Protein AF-A0A3C1SQX7-F1 (afdb_monomer)

Nearest PDB structures (foldseek):
  2h12-assembly1_E  TM=9.498E-01  e=1.527E-28  Acetobacter aceti
  6zu0-assembly1_E  TM=9.510E-01  e=1.306E-26  Pseudomonas aeruginosa PAO1
  6zu0-assembly1_C  TM=9.452E-01  e=1.956E-26  Pseudomonas aeruginosa PAO1
  4jad-assembly1_A  TM=9.097E-01  e=1.299E-24  Escherichia coli K-12
  4tvm-assembly1_A-2  TM=8.688E-01  e=1.478E-25  Mycobacterium tuberculosis H37Rv

Sequence (414 aa):
MSHTCRIELDGKSHDFPVFAGTENELSIDISTLRDRTGYITLDDGYSNTGSCKSAITYIDGDKGILRYRGIPIEQLAEHSTFVETAWLVIWGRLPTEEEMERFSRRLTMNQMMHESLRNHFQGFPPNAHPMAILSAMINAMSCYEPEMMDIDDENTMEKAAARIISKVRTIAAASYKMSIGQPLMYPHPEYKYAENFLHMMFSVPYREYWPTPEVSRALNLFLILHADHEQNCSTSTVRMVASSQANMFASCAAGVCALWGPLHGGANVAVIEMLEFIRQSGMKVSEYVERVKQKDTKLRLMGFGHRVYKNFDPRSKILKAAARHRLAAASQRLRLLGGRLDALSPLATLNRGYAILRRPADGAILRRAGDAAAGDLVEALLGQGRLRCEIKAVLRADDALGFSSPRSSPGAPP

Secondary structure (DSSP, 8-state):
---EEEEEETTEEEEEEEEEPTT--EEE--TTHHHHHS-----TTSTT------SSEEEETTTTEEEETTEEHHHHHHH--HHHHHHHHHHSSPPPHHHHHHHHHHHHHT-SPPHHHHHGGGGS-TT--HHHHHHHHHHHGGGT-GGGS---SHHHHHHHHHHHHHHHHHHHHHHHHHHTTPPPPPPPTTS-HHHHHHHHHH-BTTB-----HHHHHHHHHHHHHTS--SS-HHHHHHHHHHHTT--HHHHHHHHHHHHHSTTTTTHHHHHHHHHHHHHHHT--HHHHHHHHHTT-TT---TT---SS-SS--HHHHHHHHHHHHHHHHHHHHHHHHHHHHHHT-HHHHHHTT--EEE-TTT-PBP-SGGGS-TT-EEEEE-SSSEEEEE------GGGTS-------PPPPP-

Foldseek 3Di:
DFDWDWDADPNDIDIFGWDQDPVRDIDTDCVCVCVVPVDDDDDVPCPRPDPDDDQAWDDQQAVQFIDGLNHTLVCCLVPHFLLQLLVCRPVSDGDDPVRSVVLQLLLLVQQDDDVVLVCVLVVDDLQDDLLVQLLVSLLCCCVVCVLQLDDDDPVSVSNNSSNSLNPSLQSSLQSLCSNVVADQDGFDSPDGDQQRSVQRNPAHPVGTDGDDPLNSSLSRSVSSLVSDDPPDQLNVQLVVCCVVVGGNSNSNSSSSVRCVDCVHVVLVVVQVVLVVVCVVVVHDPVRLVVCVVVVPVVHDDGPDDDPRHPDDNPSVVSSVVSVVVVVVVVVVVVVVVVVVVCCVDPLVVLAVVDWFKAQPVPRDTDDDLVVDAQQGWIWTHHSDDIDIDGHHGRDDPPVPDPDDDPPDDDDDDD

Solvent-accessible surface area (backbone atoms only — not comparable to full-atom values): 24103 Å² total; per-residue (Å²): 128,87,55,65,46,78,48,75,54,97,91,42,80,44,79,30,52,46,47,70,47,97,87,69,49,78,44,74,55,58,90,58,40,41,87,75,68,72,48,81,87,89,58,89,86,48,82,86,56,84,90,70,91,80,79,42,54,50,72,41,25,76,81,33,46,50,23,53,54,81,44,48,50,68,57,46,61,74,75,55,49,38,71,52,48,52,41,23,56,74,72,62,45,76,68,52,73,69,53,47,52,52,48,53,49,44,25,55,72,34,32,68,71,58,65,74,63,58,52,53,62,74,76,51,61,64,82,54,56,51,64,62,53,43,24,53,52,41,34,57,44,50,82,77,39,68,86,53,55,65,73,90,47,70,68,52,44,52,52,44,52,24,33,51,62,23,35,52,47,44,45,50,22,36,37,54,20,43,59,71,76,43,78,69,54,75,75,51,78,92,44,54,77,48,47,25,42,49,27,26,52,61,30,48,100,91,46,82,45,80,73,52,72,70,56,32,51,51,49,29,41,54,45,47,70,63,68,72,72,56,88,36,73,24,53,47,41,22,53,57,45,34,72,76,70,44,37,63,38,51,15,51,18,48,18,43,57,48,29,57,36,63,93,57,57,30,33,63,58,46,33,51,53,50,53,49,49,37,61,74,70,70,52,53,71,70,55,56,53,49,45,37,74,72,60,39,87,90,51,77,76,57,80,62,86,50,97,63,29,75,76,45,59,57,61,57,55,55,51,50,51,53,51,50,52,52,53,51,53,54,49,50,53,51,50,55,51,48,52,51,52,51,61,66,30,70,60,50,45,17,63,73,76,40,67,54,41,24,33,75,90,79,62,48,70,54,87,52,66,84,69,57,55,60,74,40,61,33,34,36,39,41,54,77,63,74,46,84,46,68,35,82,70,72,74,60,70,86,82,72,52,99,69,85,76,84,84,76,81,81,78,84,78,136

pLDDT: mean 89.71, std 11.19, range [37.16, 98.56]

Mean predicted aligned error: 10.47 Å

Structure (mmCIF, N/CA/C/O backbone):
data_AF-A0A3C1SQX7-F1
#
_entry.id   AF-A0A3C1SQX7-F1
#
loop_
_atom_site.group_PDB
_atom_site.id
_atom_site.type_symbol
_atom_site.label_atom_id
_atom_site.label_alt_id
_atom_site.label_comp_id
_atom_site.label_asym_id
_atom_site.label_entity_id
_atom_site.label_seq_id
_atom_site.pdbx_PDB_ins_code
_atom_site.Cartn_x
_atom_site.Cartn_y
_atom_site.Cartn_z
_atom_site.occupancy
_atom_site.B_iso_or_equiv
_atom_site.auth_seq_id
_atom_site.auth_comp_id
_atom_site.auth_asym_id
_atom_site.auth_atom_id
_atom_site.pdbx_PDB_model_num
ATOM 1 N N . MET A 1 1 ? -32.250 22.005 17.753 1.00 49.94 1 MET A N 1
ATOM 2 C CA . MET A 1 1 ? -32.733 20.845 18.534 1.00 49.94 1 MET A CA 1
ATOM 3 C C . MET A 1 1 ? -31.681 19.758 18.418 1.00 49.94 1 MET A C 1
ATOM 5 O O . MET A 1 1 ? -31.188 19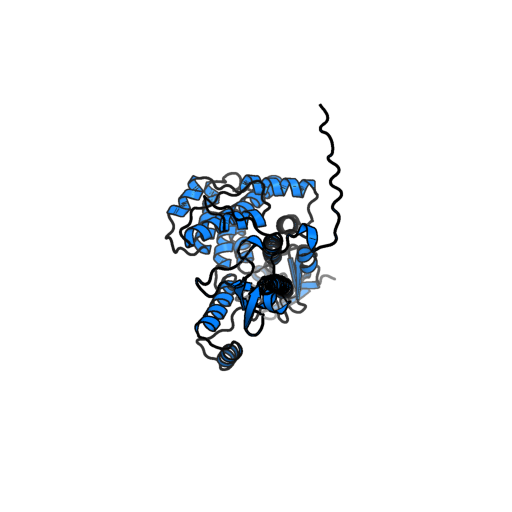.567 17.313 1.00 49.94 1 MET A O 1
ATOM 9 N N . SER A 1 2 ? -31.278 19.113 19.514 1.00 69.06 2 SER A N 1
ATOM 10 C CA . SER A 1 2 ? -30.381 17.955 19.440 1.00 69.06 2 SER A CA 1
ATOM 11 C C . SER A 1 2 ? -31.097 16.837 18.688 1.00 69.06 2 SER A C 1
ATOM 13 O O . SER A 1 2 ? -32.190 16.438 19.082 1.00 69.06 2 SER A O 1
ATOM 15 N N . HIS A 1 3 ? -30.520 16.379 17.581 1.00 89.00 3 HIS A N 1
ATOM 16 C CA . HIS A 1 3 ? -31.053 15.242 16.844 1.00 89.00 3 HIS A CA 1
ATOM 17 C C . HIS A 1 3 ? -30.833 13.985 17.698 1.00 89.00 3 HIS A C 1
ATOM 19 O O . HIS A 1 3 ? -29.708 13.713 18.121 1.00 89.00 3 HIS A O 1
ATOM 25 N N . THR A 1 4 ? -31.905 13.269 18.026 1.00 94.38 4 THR A N 1
ATOM 26 C CA . THR A 1 4 ? -31.866 12.069 18.869 1.00 94.38 4 THR A CA 1
ATOM 27 C C . THR A 1 4 ? -32.567 10.908 18.173 1.00 94.38 4 THR A C 1
ATOM 29 O O . THR A 1 4 ? -33.493 11.103 17.386 1.00 94.38 4 THR A O 1
ATOM 32 N N . CYS A 1 5 ? -32.109 9.694 18.466 1.00 94.75 5 CYS A N 1
ATOM 33 C CA . CYS A 1 5 ? -32.731 8.442 18.063 1.00 94.75 5 CYS A CA 1
ATOM 34 C C . CYS A 1 5 ? -33.361 7.796 19.297 1.00 94.75 5 CYS A C 1
ATOM 36 O O . CYS A 1 5 ? -32.720 7.722 20.346 1.00 94.75 5 CYS A O 1
ATOM 38 N N . ARG A 1 6 ? -34.605 7.330 19.184 1.00 96.12 6 ARG A N 1
ATOM 39 C CA . ARG A 1 6 ? -35.301 6.637 20.269 1.00 96.12 6 ARG A CA 1
ATOM 40 C C . ARG A 1 6 ? -35.242 5.134 20.049 1.00 96.12 6 ARG A C 1
ATOM 42 O O . ARG A 1 6 ? -35.684 4.653 19.010 1.00 96.12 6 ARG A O 1
ATOM 49 N N . ILE A 1 7 ? -34.743 4.411 21.045 1.00 95.44 7 ILE A N 1
ATOM 50 C CA . ILE A 1 7 ? -34.738 2.947 21.083 1.00 95.44 7 ILE A CA 1
ATOM 51 C C . ILE A 1 7 ? -35.684 2.508 22.204 1.00 95.44 7 ILE A C 1
ATOM 53 O O . ILE A 1 7 ? -35.537 2.948 23.344 1.00 95.44 7 ILE A O 1
ATOM 57 N N . GLU A 1 8 ? -36.664 1.665 21.882 1.00 96.06 8 GLU A N 1
ATOM 58 C CA . GLU A 1 8 ? -37.604 1.102 22.855 1.00 96.06 8 GLU A CA 1
ATOM 59 C C . GLU A 1 8 ? -37.220 -0.344 23.185 1.00 96.06 8 GLU A C 1
ATOM 61 O O . GLU A 1 8 ? -37.093 -1.174 22.287 1.00 96.06 8 GLU A O 1
ATOM 66 N N . LEU A 1 9 ? -37.014 -0.632 24.472 1.00 95.06 9 LEU A N 1
ATOM 67 C CA . LEU A 1 9 ? -36.644 -1.950 24.995 1.00 95.06 9 LEU A CA 1
ATOM 68 C C . LEU A 1 9 ? -37.533 -2.261 26.199 1.00 95.06 9 LEU A C 1
ATOM 70 O O . LEU A 1 9 ? -37.645 -1.439 27.107 1.00 95.06 9 LEU A O 1
ATOM 74 N N . ASP A 1 10 ? -38.191 -3.423 26.203 1.00 93.38 10 ASP A N 1
ATOM 75 C CA . ASP A 1 10 ? -39.075 -3.868 27.293 1.00 93.38 10 ASP A CA 1
ATOM 76 C C . ASP A 1 10 ? -40.141 -2.822 27.701 1.00 93.38 10 ASP A C 1
ATOM 78 O O . ASP A 1 10 ? -40.447 -2.633 28.880 1.00 93.38 10 ASP A O 1
ATOM 82 N N . GLY A 1 11 ? -40.682 -2.089 26.718 1.00 93.19 11 GLY A N 1
ATOM 83 C CA . GLY A 1 11 ? -41.670 -1.021 26.926 1.00 93.19 11 GLY A CA 1
ATOM 84 C C . GLY A 1 11 ? -41.104 0.276 27.521 1.00 93.19 11 GLY A C 1
ATOM 85 O O . GLY A 1 11 ? -41.867 1.172 27.888 1.00 93.19 11 GLY A O 1
ATOM 86 N N . LYS A 1 12 ? -39.776 0.405 27.640 1.00 95.00 12 LYS A N 1
ATOM 87 C CA . LYS A 1 12 ? -39.086 1.625 28.076 1.00 95.00 12 LYS A CA 1
ATOM 88 C C . LYS A 1 12 ? -38.389 2.288 26.896 1.00 95.00 12 LYS A C 1
ATOM 90 O O . LYS A 1 12 ? -37.615 1.667 26.175 1.00 95.00 12 LYS A O 1
ATOM 95 N N . SER A 1 13 ? -38.646 3.580 26.719 1.00 95.88 13 SER A N 1
ATOM 96 C CA . SER A 1 13 ? -37.988 4.397 25.699 1.00 95.88 13 SER A CA 1
ATOM 97 C C . SER A 1 13 ? -36.683 4.992 26.220 1.00 95.88 13 SER A C 1
ATOM 99 O O . SER A 1 13 ? -36.651 5.620 27.278 1.00 95.88 13 SER A O 1
ATOM 101 N N . HIS A 1 14 ? -35.622 4.851 25.433 1.00 95.62 14 HIS A N 1
ATOM 102 C CA . HIS A 1 14 ? -34.309 5.426 25.687 1.00 95.62 14 HIS A CA 1
ATOM 103 C C . HIS A 1 14 ? -33.901 6.299 24.498 1.00 95.62 14 HIS A C 1
ATOM 105 O O . HIS A 1 14 ? -33.740 5.808 23.382 1.00 95.62 14 HIS A O 1
ATOM 111 N N . ASP A 1 15 ? -33.715 7.598 24.732 1.00 96.38 15 ASP A N 1
ATOM 112 C CA . ASP A 1 15 ? -33.206 8.507 23.704 1.00 96.38 15 ASP A CA 1
ATOM 113 C C . ASP A 1 15 ? -31.668 8.488 23.696 1.00 96.38 15 ASP A C 1
ATOM 115 O O . ASP A 1 15 ? -31.033 8.605 24.751 1.00 96.38 15 ASP A O 1
ATOM 119 N N . PHE A 1 16 ? -31.072 8.349 22.514 1.00 96.31 16 PHE A N 1
ATOM 120 C CA . PHE A 1 16 ? -29.632 8.369 22.260 1.00 96.31 16 PHE A CA 1
ATOM 121 C C . PHE A 1 16 ? -29.268 9.530 21.321 1.00 96.31 16 PHE A C 1
ATOM 123 O O . PHE A 1 16 ? -30.040 9.836 20.406 1.00 96.31 16 PHE A O 1
ATOM 130 N N . PRO A 1 17 ? -28.121 10.204 21.519 1.00 96.25 17 PRO A N 1
ATOM 131 C CA . PRO A 1 17 ? -27.676 11.268 20.624 1.00 96.25 17 PRO A CA 1
ATOM 132 C C . PRO A 1 17 ? -27.417 10.754 19.204 1.00 96.25 17 PRO A C 1
ATOM 134 O O . PRO A 1 17 ? -26.905 9.649 19.023 1.00 96.25 17 PRO A O 1
ATOM 137 N N . VAL A 1 18 ? -27.714 11.580 18.201 1.00 96.00 18 VAL A N 1
ATOM 138 C CA . VAL A 1 18 ? -27.286 11.349 16.817 1.00 96.00 18 VAL A CA 1
ATOM 139 C C . VAL A 1 18 ? -26.195 12.350 16.458 1.00 96.00 18 VAL A C 1
ATOM 141 O O . VAL A 1 18 ? -26.373 13.560 16.609 1.00 96.00 18 VAL A O 1
ATOM 144 N N . PHE A 1 19 ? -25.069 11.848 15.960 1.00 92.94 19 PHE A N 1
ATOM 145 C CA . PHE A 1 19 ? -23.983 12.652 15.413 1.00 92.94 19 PHE A CA 1
ATOM 146 C C . PHE A 1 19 ? -24.057 12.671 13.891 1.00 92.94 19 PHE A C 1
ATOM 148 O O . PHE A 1 19 ? -24.196 11.620 13.265 1.00 92.94 19 PHE A O 1
ATOM 155 N N . ALA A 1 20 ? -23.913 13.864 13.316 1.00 94.06 20 ALA A N 1
ATOM 156 C CA . ALA A 1 20 ? -23.758 14.061 11.883 1.00 94.06 20 ALA A CA 1
ATOM 157 C C . ALA A 1 20 ? -22.279 14.299 11.539 1.00 94.06 20 ALA A C 1
ATOM 159 O O . ALA A 1 20 ? -21.624 15.141 12.161 1.00 94.06 20 ALA A O 1
ATOM 160 N N . GLY A 1 21 ? -21.762 13.546 10.570 1.00 93.06 21 GLY A N 1
ATOM 161 C CA . GLY A 1 21 ? -20.461 13.766 9.949 1.00 93.06 21 GLY A CA 1
ATOM 162 C C . GLY A 1 21 ? -20.468 14.967 9.002 1.00 93.06 21 GLY A C 1
ATOM 163 O O . GLY A 1 21 ? -21.515 15.537 8.684 1.00 93.06 21 GLY A O 1
ATOM 164 N N . THR A 1 22 ? -19.284 15.366 8.537 1.00 94.00 22 THR A N 1
ATOM 165 C CA . THR A 1 22 ? -19.126 16.497 7.608 1.00 94.00 22 THR A CA 1
ATOM 166 C C . THR A 1 22 ? -19.714 16.228 6.224 1.00 94.00 22 THR A C 1
ATOM 168 O O . THR A 1 22 ? -19.979 17.180 5.496 1.00 94.00 22 THR A O 1
ATOM 171 N N . GLU A 1 23 ? -19.944 14.964 5.861 1.00 92.06 23 GLU A N 1
ATOM 172 C CA . GLU A 1 23 ? -20.574 14.567 4.596 1.00 92.06 23 GLU A CA 1
ATOM 173 C C . GLU A 1 23 ? -22.039 14.122 4.820 1.00 92.06 23 GLU A C 1
ATOM 175 O O . GLU A 1 23 ? -22.657 13.509 3.950 1.00 92.06 23 GLU A O 1
ATOM 180 N N . ASN A 1 24 ? -22.637 14.526 5.953 1.00 91.12 24 ASN A N 1
ATOM 181 C CA . ASN A 1 24 ? -24.013 14.241 6.388 1.00 91.12 24 ASN A CA 1
ATOM 182 C C . ASN A 1 24 ? -24.298 12.768 6.728 1.00 91.12 24 ASN A C 1
ATOM 184 O O . ASN A 1 24 ? -25.452 12.335 6.712 1.00 91.12 24 ASN A O 1
ATOM 188 N N . GLU A 1 25 ? -23.272 11.995 7.068 1.00 90.81 25 GLU A N 1
ATOM 189 C CA . GLU A 1 25 ? -23.436 10.644 7.598 1.00 90.81 25 GLU A CA 1
ATOM 190 C C . GLU A 1 25 ? -24.001 10.714 9.016 1.00 90.81 25 GLU A C 1
ATOM 192 O O . GLU A 1 25 ? -23.512 11.475 9.850 1.00 90.81 25 GLU A O 1
ATOM 197 N N . LEU A 1 26 ? -25.024 9.918 9.310 1.00 93.69 26 LEU A N 1
ATOM 198 C CA . LEU A 1 26 ? -25.639 9.883 10.634 1.00 93.69 26 LEU A CA 1
ATOM 199 C C . LEU A 1 26 ? -25.145 8.664 11.410 1.00 93.69 26 LEU A C 1
ATOM 201 O O . LEU A 1 26 ? -25.097 7.556 10.882 1.00 93.69 26 LEU A O 1
ATOM 205 N N . SER A 1 27 ? -24.815 8.866 12.681 1.00 95.00 27 SER A N 1
ATOM 206 C CA . SER A 1 27 ? -24.422 7.803 13.608 1.00 95.00 27 SER A CA 1
ATOM 207 C C . SER A 1 27 ? -25.147 7.963 14.938 1.00 95.00 27 SER A C 1
ATOM 209 O O . SER A 1 27 ? -25.339 9.080 15.416 1.00 95.00 27 SER A O 1
ATOM 211 N N . ILE A 1 28 ? -25.571 6.848 15.528 1.00 96.06 28 ILE A N 1
ATOM 212 C CA . ILE A 1 28 ? -26.232 6.828 16.835 1.00 96.06 28 ILE A CA 1
ATOM 213 C C . ILE A 1 28 ? -25.161 6.561 17.890 1.00 96.06 28 ILE A C 1
ATOM 215 O O . ILE A 1 28 ? -24.469 5.545 17.825 1.00 96.06 28 ILE A O 1
ATOM 219 N N . ASP A 1 29 ? -25.022 7.454 18.866 1.00 95.62 29 ASP A N 1
ATOM 220 C CA . ASP A 1 29 ? -24.096 7.249 19.977 1.00 95.62 29 ASP A CA 1
ATOM 221 C C . ASP A 1 29 ? -24.693 6.293 21.007 1.00 95.62 29 ASP A C 1
ATOM 223 O O . ASP A 1 29 ? -25.549 6.656 21.816 1.00 95.62 29 ASP A O 1
ATOM 227 N N . ILE A 1 30 ? -24.205 5.058 20.966 1.00 96.19 30 ILE A N 1
ATOM 228 C CA . ILE A 1 30 ? -24.594 3.968 21.860 1.00 96.19 30 ILE A CA 1
ATOM 229 C C . ILE A 1 30 ? -23.581 3.731 22.991 1.00 96.19 30 ILE A C 1
ATOM 231 O O . ILE A 1 30 ? -23.642 2.695 23.649 1.00 96.19 30 ILE A O 1
ATOM 235 N N . SER A 1 31 ? -22.664 4.668 23.260 1.00 95.38 31 SER A N 1
ATOM 236 C CA . SER A 1 31 ? -21.625 4.522 24.301 1.00 95.38 31 SER A CA 1
ATOM 237 C C . SER A 1 31 ? -22.184 4.207 25.693 1.00 95.38 31 SER A C 1
ATOM 239 O O . SER A 1 31 ? -21.565 3.473 26.456 1.00 95.38 31 SER A O 1
ATOM 241 N N . THR A 1 32 ? -23.384 4.705 26.002 1.00 96.25 32 THR A N 1
ATOM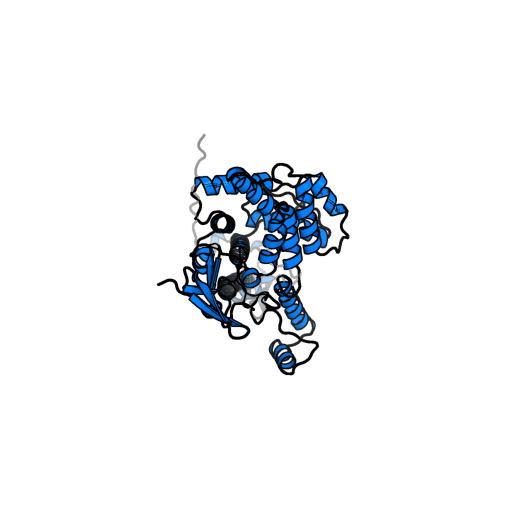 242 C CA . THR A 1 32 ? -24.080 4.485 27.282 1.00 96.25 32 THR A CA 1
ATOM 243 C C . THR A 1 32 ? -25.167 3.406 27.212 1.00 96.25 32 THR A C 1
ATOM 245 O O . THR A 1 32 ? -25.917 3.233 28.172 1.00 96.25 32 THR A O 1
ATOM 248 N N . LEU A 1 33 ? -25.296 2.679 26.091 1.00 96.62 33 LEU A N 1
ATOM 249 C CA . LEU A 1 33 ? -26.375 1.704 25.872 1.00 96.62 33 LEU A CA 1
ATOM 250 C C . LEU A 1 33 ? -26.393 0.629 26.960 1.00 96.62 33 LEU A C 1
ATOM 252 O O . LEU A 1 33 ? -27.434 0.411 27.584 1.00 96.62 33 LEU A O 1
ATOM 256 N N . ARG A 1 34 ? -25.244 -0.001 27.222 1.00 97.00 34 ARG A N 1
ATOM 257 C CA . ARG A 1 34 ? -25.135 -1.080 28.210 1.00 97.00 34 ARG A CA 1
ATOM 258 C C . ARG A 1 34 ? -25.460 -0.596 29.615 1.00 97.00 34 ARG A C 1
ATOM 260 O O . ARG A 1 34 ? -26.261 -1.228 30.293 1.00 97.00 34 ARG A O 1
ATOM 267 N N . ASP A 1 35 ? -24.913 0.545 30.017 1.00 96.75 35 ASP A N 1
ATOM 268 C CA . ASP A 1 35 ? -25.132 1.100 31.356 1.00 96.75 35 ASP A CA 1
ATOM 269 C C . ASP A 1 35 ? -26.597 1.501 31.581 1.00 96.75 35 ASP A C 1
ATOM 271 O O . ASP A 1 35 ? -27.120 1.371 32.685 1.00 96.75 35 ASP A O 1
ATOM 275 N N . ARG A 1 36 ? -27.289 1.961 30.529 1.00 95.19 36 ARG A N 1
ATOM 276 C CA . ARG A 1 36 ? -28.686 2.418 30.608 1.00 95.19 36 ARG A CA 1
ATOM 277 C C . ARG A 1 36 ? -29.720 1.305 30.475 1.00 95.19 36 ARG A C 1
ATOM 279 O O . ARG A 1 36 ? -30.849 1.495 30.924 1.00 95.19 36 ARG A O 1
ATOM 286 N N . THR A 1 37 ? -29.379 0.204 29.808 1.00 95.94 37 THR A N 1
ATOM 287 C CA . THR A 1 37 ? -30.368 -0.801 29.373 1.00 95.94 37 THR A CA 1
ATOM 288 C C . THR A 1 37 ? -29.998 -2.236 29.745 1.00 95.94 37 THR A C 1
ATOM 290 O O . THR A 1 37 ? -30.873 -3.089 29.800 1.00 95.94 37 THR A O 1
ATOM 293 N N . GLY A 1 38 ? -28.720 -2.525 29.995 1.00 95.88 38 GLY A N 1
ATOM 294 C CA . GLY A 1 38 ? -28.190 -3.884 30.130 1.00 95.88 38 GLY A CA 1
ATOM 295 C C . GLY A 1 38 ? -27.918 -4.595 28.797 1.00 95.88 38 GLY A C 1
ATOM 296 O O . GLY A 1 38 ? -27.258 -5.634 28.798 1.00 95.88 38 GLY A O 1
ATOM 297 N N . TYR A 1 39 ? -28.359 -4.036 27.665 1.00 96.25 39 TYR A N 1
ATOM 298 C CA . TYR A 1 39 ? -28.180 -4.620 26.335 1.00 96.25 39 TYR A CA 1
ATOM 299 C C . TYR A 1 39 ? -26.843 -4.218 25.698 1.00 96.25 39 TYR A C 1
ATOM 301 O O . TYR A 1 39 ? -26.260 -3.174 25.995 1.00 96.25 39 TYR A O 1
ATOM 309 N N . ILE A 1 40 ? -26.379 -5.049 24.768 1.00 96.31 40 ILE A N 1
ATOM 310 C CA . ILE A 1 40 ? -25.308 -4.734 23.817 1.00 96.31 40 ILE A CA 1
ATOM 311 C C . ILE A 1 40 ? -25.844 -4.890 22.394 1.00 96.31 40 ILE A C 1
ATOM 313 O O . ILE A 1 40 ? -26.841 -5.578 22.173 1.00 96.31 40 ILE A O 1
ATOM 317 N N . THR A 1 41 ? -25.170 -4.285 21.420 1.00 95.81 41 THR A N 1
ATOM 318 C CA . THR A 1 41 ? -25.427 -4.558 20.004 1.00 95.81 41 THR A CA 1
ATOM 319 C C . THR A 1 41 ? -24.682 -5.814 19.560 1.00 95.81 41 THR A C 1
ATOM 321 O O . THR A 1 41 ? -23.552 -6.050 19.984 1.00 95.81 41 THR A O 1
ATOM 324 N N . LEU A 1 42 ? -25.291 -6.586 18.663 1.00 96.00 42 LEU A N 1
ATOM 325 C CA . LEU A 1 42 ? -24.639 -7.681 17.949 1.00 96.00 42 LEU A CA 1
ATOM 326 C C . LEU A 1 42 ? -24.579 -7.310 16.463 1.00 96.00 42 LEU A C 1
ATOM 328 O O . LEU A 1 42 ? -25.618 -7.187 15.821 1.00 96.00 42 LEU A O 1
ATOM 332 N N . ASP A 1 43 ? -23.372 -7.092 15.944 1.00 95.69 43 ASP A N 1
ATOM 333 C CA . ASP A 1 43 ? -23.127 -6.643 14.567 1.00 95.69 43 ASP A CA 1
ATOM 334 C C . ASP A 1 43 ? -21.901 -7.364 13.993 1.00 95.69 43 ASP A C 1
ATOM 336 O O . ASP A 1 43 ? -20.790 -6.827 13.940 1.00 95.69 43 ASP A O 1
ATOM 340 N N . ASP A 1 44 ? -22.097 -8.625 13.603 1.00 93.44 44 ASP A N 1
ATOM 341 C CA . ASP A 1 44 ? -21.030 -9.455 13.049 1.00 93.44 44 ASP A CA 1
ATOM 342 C C . ASP A 1 44 ? -20.429 -8.800 11.794 1.00 93.44 44 ASP A C 1
ATOM 344 O O . ASP A 1 44 ? -21.101 -8.518 10.799 1.00 93.44 44 ASP A O 1
ATOM 348 N N . GLY A 1 45 ? -19.121 -8.542 11.845 1.00 88.94 45 GLY A N 1
ATOM 349 C CA . GLY A 1 45 ? -18.392 -7.861 10.774 1.00 88.94 45 GLY A CA 1
ATOM 350 C C . GLY A 1 45 ? -18.490 -6.331 10.789 1.00 88.94 45 GLY A C 1
ATOM 351 O O . GLY A 1 45 ? -18.017 -5.713 9.834 1.00 88.94 45 GLY A O 1
ATOM 352 N N . TYR A 1 46 ? -19.057 -5.731 11.845 1.00 93.69 46 TYR A N 1
ATOM 353 C CA . TYR A 1 46 ? -19.080 -4.281 12.092 1.00 93.69 46 TYR A CA 1
ATOM 354 C C . TYR A 1 46 ? -19.716 -3.462 10.958 1.00 93.69 46 TYR A C 1
ATOM 356 O O . TYR A 1 46 ? -19.298 -2.340 10.673 1.00 93.69 46 TYR A O 1
ATOM 364 N N . SER A 1 47 ? -20.703 -4.026 10.257 1.00 90.19 47 SER A N 1
ATOM 365 C CA . SER A 1 47 ? -21.276 -3.381 9.067 1.00 90.19 47 SER A CA 1
ATOM 366 C C . SER A 1 47 ? -22.146 -2.169 9.410 1.00 90.19 47 SER A C 1
ATOM 368 O O . SER A 1 47 ? -22.349 -1.313 8.553 1.00 90.19 47 SER A O 1
ATOM 370 N N . ASN A 1 48 ? -22.632 -2.085 10.648 1.00 92.38 48 ASN A N 1
ATOM 371 C CA . ASN A 1 48 ? -23.466 -1.000 11.161 1.00 92.38 48 ASN A CA 1
ATOM 372 C C . ASN A 1 48 ? -22.760 -0.184 12.262 1.00 92.38 48 ASN A C 1
ATOM 374 O O . ASN A 1 48 ? -23.372 0.697 12.865 1.00 92.38 48 ASN A O 1
ATOM 378 N N . THR A 1 49 ? -21.484 -0.470 12.542 1.00 94.75 49 THR A N 1
ATOM 379 C CA . THR A 1 49 ? -20.759 0.077 13.694 1.00 94.75 49 THR A CA 1
ATOM 380 C C . THR A 1 49 ? -19.637 1.016 13.256 1.00 94.75 49 THR A C 1
ATOM 382 O O . THR A 1 49 ? -18.589 0.584 12.781 1.00 94.75 49 THR A O 1
ATOM 385 N N . GLY A 1 50 ? -19.817 2.319 13.487 1.00 93.69 50 GLY A N 1
ATOM 386 C CA . GLY A 1 50 ? -18.751 3.312 13.341 1.00 93.69 50 GLY A CA 1
ATOM 387 C C . GLY A 1 50 ? -17.824 3.316 14.558 1.00 93.69 50 GLY A C 1
ATOM 388 O O . GLY A 1 50 ? -18.158 3.895 15.588 1.00 93.69 50 GLY A O 1
ATOM 389 N N . SER A 1 51 ? -16.648 2.690 14.456 1.00 93.94 51 SER A N 1
ATOM 390 C CA . SER A 1 51 ? -15.734 2.513 15.599 1.00 93.94 51 SER A CA 1
ATOM 391 C C . SER A 1 51 ? -14.965 3.772 16.016 1.00 93.94 51 SER A C 1
ATOM 393 O O . SER A 1 51 ? -14.368 3.804 17.091 1.00 93.94 51 SER A O 1
ATOM 395 N N . CYS A 1 52 ? -14.892 4.794 15.161 1.00 95.00 52 CYS A N 1
ATOM 396 C CA . CYS A 1 52 ? -14.162 6.024 15.459 1.00 95.00 52 CYS A CA 1
ATOM 397 C C . CYS A 1 52 ? -14.629 7.206 14.609 1.00 95.00 52 CYS A C 1
ATOM 399 O O . CYS A 1 52 ? -15.139 7.031 13.506 1.00 95.00 52 CYS A O 1
ATOM 401 N N . LYS A 1 53 ? -14.343 8.420 15.089 1.00 94.94 53 LYS A N 1
ATOM 402 C CA . LYS A 1 53 ? -14.352 9.632 14.261 1.00 94.94 53 LYS A CA 1
ATOM 403 C C . LYS A 1 53 ? -13.024 9.724 13.507 1.00 94.94 53 LYS A C 1
ATOM 405 O O . LYS A 1 53 ? -11.968 9.491 14.095 1.00 94.94 53 LYS A O 1
ATOM 410 N N . SER A 1 54 ? -13.075 10.071 12.227 1.00 96.88 54 SER A N 1
ATOM 411 C CA . SER A 1 54 ? -11.893 10.231 11.379 1.00 96.88 54 SER A CA 1
ATOM 412 C C . SER A 1 54 ? -12.047 11.447 10.476 1.00 96.88 54 SER A C 1
ATOM 414 O O . SER A 1 54 ? -13.149 11.780 10.055 1.00 96.88 54 SER A O 1
ATOM 416 N N . ALA A 1 55 ? -10.923 12.093 10.176 1.00 97.06 55 ALA A N 1
ATOM 417 C CA . ALA A 1 55 ? -10.816 13.182 9.207 1.00 97.06 55 ALA A CA 1
ATOM 418 C C . ALA A 1 55 ? -9.731 12.884 8.152 1.00 97.06 55 ALA A C 1
ATOM 420 O O . ALA A 1 55 ? -9.143 13.806 7.586 1.00 97.06 55 ALA A O 1
ATOM 421 N N . ILE A 1 56 ? -9.387 11.601 7.962 1.00 98.25 56 ILE A N 1
ATOM 422 C CA . ILE A 1 56 ? -8.291 11.162 7.082 1.00 98.25 56 ILE A CA 1
ATOM 423 C C . ILE A 1 56 ? -8.798 10.926 5.663 1.00 98.25 56 ILE A C 1
ATOM 425 O O . ILE A 1 56 ? -8.374 11.611 4.736 1.00 98.25 56 ILE A O 1
ATOM 429 N N . THR A 1 57 ? -9.727 9.989 5.509 1.00 98.06 57 THR A N 1
ATOM 430 C CA . THR A 1 57 ? -10.222 9.539 4.210 1.00 98.06 57 THR A CA 1
ATOM 431 C C . THR A 1 57 ? -11.729 9.438 4.257 1.00 98.06 57 THR A C 1
ATOM 433 O O . THR A 1 57 ? -12.284 8.970 5.248 1.00 98.06 57 THR A O 1
ATOM 436 N N . TYR A 1 58 ? -12.371 9.862 3.175 1.00 96.75 58 TYR A N 1
ATOM 437 C CA . TYR A 1 58 ? -13.804 9.714 2.974 1.00 96.75 58 TYR A CA 1
ATOM 438 C C . TYR A 1 58 ? -14.080 8.878 1.726 1.00 96.75 58 TYR A C 1
ATOM 440 O O . TYR A 1 58 ? -13.418 9.051 0.693 1.00 96.75 58 TYR A O 1
ATOM 448 N N . ILE A 1 59 ? -15.072 7.991 1.828 1.00 94.94 59 ILE A N 1
ATOM 449 C CA . ILE A 1 59 ? -15.518 7.128 0.738 1.00 94.94 59 ILE A CA 1
ATOM 450 C C . ILE A 1 59 ? -17.043 7.175 0.629 1.00 94.94 59 ILE A C 1
ATOM 452 O O . ILE A 1 59 ? -17.745 6.848 1.578 1.00 94.94 59 ILE A O 1
ATOM 456 N N . ASP A 1 60 ? -17.544 7.481 -0.570 1.00 92.94 60 ASP A N 1
ATOM 457 C CA . ASP A 1 60 ? -18.938 7.223 -0.952 1.00 92.94 60 ASP A CA 1
ATOM 458 C C . ASP A 1 60 ? -18.929 6.076 -1.968 1.00 92.94 60 ASP A C 1
ATOM 460 O O . ASP A 1 60 ? -18.590 6.253 -3.144 1.00 92.94 60 ASP A O 1
ATOM 464 N N . GLY A 1 61 ? -19.248 4.875 -1.488 1.00 87.31 61 GLY A N 1
ATOM 465 C CA . GLY A 1 61 ? -19.230 3.651 -2.285 1.00 87.31 61 GLY A CA 1
ATOM 466 C C . GLY A 1 61 ? -20.254 3.634 -3.424 1.00 87.31 61 GLY A C 1
ATOM 467 O O . GLY A 1 61 ? -20.024 3.016 -4.469 1.00 87.31 61 GLY A O 1
ATOM 468 N N . ASP A 1 62 ? -21.366 4.343 -3.249 1.00 87.00 62 ASP A N 1
ATOM 469 C CA . ASP A 1 62 ? -22.447 4.400 -4.229 1.00 87.00 62 ASP A CA 1
ATOM 470 C C . ASP A 1 62 ? -22.098 5.366 -5.360 1.00 87.00 62 ASP A C 1
ATOM 472 O O . ASP A 1 62 ? -22.313 5.062 -6.536 1.00 87.00 62 ASP A O 1
ATOM 476 N N . LYS A 1 63 ? -21.479 6.501 -5.024 1.00 89.38 63 LYS A N 1
ATOM 477 C CA . LYS A 1 63 ? -21.051 7.507 -6.007 1.00 89.38 63 LYS A CA 1
ATOM 478 C C . LYS A 1 63 ? -19.640 7.282 -6.551 1.00 89.38 63 LYS A C 1
ATOM 480 O O . LYS A 1 63 ? -19.242 7.982 -7.479 1.00 89.38 63 LYS A O 1
ATOM 485 N N . GLY A 1 64 ? -18.887 6.326 -6.007 1.00 89.62 64 GLY A N 1
ATOM 486 C CA . GLY A 1 64 ? -17.505 6.066 -6.417 1.00 89.62 64 GLY A CA 1
ATOM 487 C C . GLY A 1 64 ? -16.544 7.186 -6.014 1.00 89.62 64 GLY A C 1
ATOM 488 O O . GLY A 1 64 ? -15.634 7.503 -6.773 1.00 89.62 64 GLY A O 1
ATOM 489 N N . ILE A 1 65 ? -16.758 7.812 -4.854 1.00 93.88 65 ILE A N 1
ATOM 490 C CA . ILE A 1 65 ? -15.916 8.907 -4.354 1.00 93.88 65 ILE A CA 1
ATOM 491 C C . ILE A 1 65 ? -14.830 8.331 -3.445 1.00 93.88 65 ILE A C 1
ATOM 493 O O . ILE A 1 65 ? -15.115 7.506 -2.579 1.00 93.88 65 ILE A O 1
ATOM 497 N N . LEU A 1 66 ? -13.597 8.804 -3.620 1.00 96.50 66 LEU A N 1
ATOM 498 C CA . LEU A 1 66 ? -12.484 8.615 -2.692 1.00 96.50 66 LEU A CA 1
ATOM 499 C C . LEU A 1 66 ? -11.774 9.954 -2.515 1.00 96.50 66 LEU A C 1
ATOM 501 O O . LEU A 1 66 ? -11.350 10.563 -3.501 1.00 96.50 66 LEU A O 1
ATOM 505 N N . ARG A 1 67 ? -11.647 10.412 -1.270 1.00 97.62 67 ARG A N 1
ATOM 506 C CA . ARG A 1 67 ? -10.936 11.651 -0.938 1.00 97.62 67 ARG A CA 1
ATOM 507 C C . ARG A 1 67 ? -9.961 11.417 0.201 1.00 97.62 67 ARG A C 1
ATOM 509 O O . ARG A 1 67 ? -10.367 10.884 1.230 1.00 97.62 67 ARG A O 1
ATOM 516 N N . TYR A 1 68 ? -8.732 11.898 0.056 1.00 98.50 68 TYR A N 1
ATOM 517 C CA . TYR A 1 68 ? -7.794 12.021 1.173 1.00 98.50 68 TYR A CA 1
ATOM 518 C C . TYR A 1 68 ? -7.791 13.470 1.642 1.00 98.50 68 TYR A C 1
ATOM 520 O O . TYR A 1 68 ? -7.541 14.377 0.852 1.00 98.50 68 TYR A O 1
ATOM 528 N N . ARG A 1 69 ? -8.105 13.698 2.920 1.00 97.75 69 ARG A N 1
ATOM 529 C CA . ARG A 1 69 ? -8.201 15.035 3.532 1.00 97.75 69 ARG A CA 1
ATOM 530 C C . ARG A 1 69 ? -9.067 16.010 2.714 1.00 97.75 69 ARG A C 1
ATOM 532 O O . ARG A 1 69 ? -8.744 17.182 2.573 1.00 97.75 69 ARG A O 1
ATOM 539 N N . GLY A 1 70 ? -10.152 15.500 2.127 1.00 97.00 70 GLY A N 1
ATOM 540 C CA . GLY A 1 70 ? -11.066 16.264 1.267 1.00 97.00 70 GLY A CA 1
ATOM 541 C C . GLY A 1 70 ? -10.627 16.417 -0.197 1.00 97.00 70 GLY A C 1
ATOM 542 O O . GLY A 1 70 ? -11.453 16.788 -1.029 1.00 97.00 70 GLY A O 1
ATOM 543 N N . ILE A 1 71 ? -9.386 16.073 -0.553 1.00 98.25 71 ILE A N 1
ATOM 544 C CA . ILE A 1 71 ? -8.876 16.162 -1.929 1.00 98.25 71 ILE A CA 1
ATOM 545 C C . ILE A 1 71 ? -9.276 14.902 -2.717 1.00 98.25 71 ILE A C 1
ATOM 547 O O . ILE A 1 71 ? -8.971 13.794 -2.265 1.00 98.25 71 ILE A O 1
ATOM 551 N N . PRO A 1 72 ? -9.940 15.028 -3.885 1.00 97.75 72 PRO A N 1
ATOM 552 C CA . PRO A 1 72 ? -10.278 13.887 -4.736 1.00 97.75 72 PRO A CA 1
ATOM 553 C C . PRO A 1 72 ? -9.049 13.085 -5.167 1.00 97.75 72 PRO A C 1
ATOM 555 O O . PRO A 1 72 ? -8.025 13.659 -5.548 1.00 97.75 72 PRO A O 1
ATOM 558 N N . ILE A 1 73 ? -9.167 11.755 -5.161 1.00 97.44 73 ILE A N 1
ATOM 559 C CA . ILE A 1 73 ? -8.059 10.860 -5.510 1.00 97.44 73 ILE A CA 1
ATOM 560 C C . ILE A 1 73 ? -7.526 11.099 -6.929 1.00 97.44 73 ILE A C 1
ATOM 562 O O . ILE A 1 73 ? -6.333 10.934 -7.171 1.00 97.44 73 ILE A O 1
ATOM 566 N N . GLU A 1 74 ? -8.380 11.527 -7.860 1.00 95.62 74 GLU A N 1
ATOM 567 C CA . GLU A 1 74 ? -8.006 11.864 -9.233 1.00 95.62 74 GLU A CA 1
ATOM 568 C C . GLU A 1 74 ? -6.999 13.017 -9.281 1.00 95.62 74 GLU A C 1
ATOM 570 O O . GLU A 1 74 ? -6.034 12.948 -10.037 1.00 95.62 74 GLU A O 1
ATOM 575 N N . GLN A 1 75 ? -7.185 14.044 -8.443 1.00 97.62 75 GLN A N 1
ATOM 576 C CA . GLN A 1 75 ? -6.286 15.201 -8.402 1.00 97.62 75 GLN A CA 1
ATOM 577 C C . GLN A 1 75 ? -4.920 14.815 -7.833 1.00 97.62 75 GLN A C 1
ATOM 579 O O . GLN A 1 75 ? -3.889 15.206 -8.375 1.00 97.62 75 GLN A O 1
ATOM 584 N N . LEU A 1 76 ? -4.899 13.998 -6.776 1.00 97.62 76 LEU A N 1
ATOM 585 C CA . LEU A 1 76 ? -3.648 13.488 -6.210 1.00 97.62 76 LEU A CA 1
ATOM 586 C C . LEU A 1 76 ? -2.917 12.578 -7.201 1.00 97.62 76 LEU A C 1
ATOM 588 O O . LEU A 1 76 ? -1.706 12.685 -7.363 1.00 97.62 76 LEU A O 1
ATOM 592 N N . ALA A 1 77 ? -3.648 11.716 -7.906 1.00 94.94 77 ALA A N 1
ATOM 593 C CA . ALA A 1 77 ? -3.085 10.842 -8.927 1.00 94.94 77 ALA A CA 1
ATOM 594 C C . ALA A 1 77 ? -2.437 11.606 -10.094 1.00 94.94 77 ALA A C 1
ATOM 596 O O . ALA A 1 77 ? -1.470 11.111 -10.677 1.00 94.94 77 ALA A O 1
ATOM 597 N N . GLU A 1 78 ? -2.973 12.775 -10.451 1.00 94.25 78 GLU A N 1
ATOM 598 C CA . GLU A 1 78 ? -2.480 13.587 -11.565 1.00 94.25 78 GLU A CA 1
ATOM 599 C C . GLU A 1 78 ? -1.343 14.533 -11.162 1.00 94.25 78 GLU A C 1
ATOM 601 O O . GLU A 1 78 ? -0.391 14.708 -11.926 1.00 94.25 78 GLU A O 1
ATOM 606 N N . HIS A 1 79 ? -1.422 15.127 -9.970 1.00 95.94 79 HIS A N 1
ATOM 607 C CA . HIS A 1 79 ? -0.568 16.256 -9.592 1.00 95.94 79 HIS A CA 1
ATOM 608 C C . HIS A 1 79 ? 0.401 15.972 -8.440 1.00 95.94 79 HIS A C 1
ATOM 610 O O . HIS A 1 79 ? 1.344 16.738 -8.263 1.00 95.94 79 HIS A O 1
ATOM 616 N N . SER A 1 80 ? 0.205 14.894 -7.674 1.00 97.19 80 SER A N 1
ATOM 617 C CA . SER A 1 80 ? 0.968 14.631 -6.449 1.00 97.19 80 SER A CA 1
ATOM 618 C C . SER A 1 80 ? 2.033 13.539 -6.614 1.00 97.19 80 SER A C 1
ATOM 620 O O . SER A 1 80 ? 2.107 12.798 -7.601 1.00 97.19 80 SER A O 1
ATOM 622 N N . THR A 1 81 ? 2.883 13.416 -5.597 1.00 97.31 81 THR A N 1
ATOM 623 C CA . THR A 1 81 ? 3.800 12.285 -5.416 1.00 97.31 81 THR A CA 1
ATOM 624 C C . THR A 1 81 ? 3.358 11.423 -4.241 1.00 97.31 81 THR A C 1
ATOM 626 O O . THR A 1 81 ? 2.656 11.889 -3.349 1.00 97.31 81 THR A O 1
ATOM 629 N N . PHE A 1 82 ? 3.800 10.164 -4.190 1.00 98.19 82 PHE A N 1
ATOM 630 C CA . PHE A 1 82 ? 3.507 9.300 -3.046 1.00 98.19 82 PHE A CA 1
ATOM 631 C C . PHE A 1 82 ? 3.988 9.910 -1.724 1.00 98.19 82 PHE A C 1
ATOM 633 O O . PHE A 1 82 ? 3.270 9.846 -0.736 1.00 98.19 82 PHE A O 1
ATOM 640 N N . VAL A 1 83 ? 5.174 10.526 -1.707 1.00 98.00 83 VAL A N 1
ATOM 641 C CA . VAL A 1 83 ? 5.738 11.132 -0.489 1.00 98.00 83 VAL A CA 1
ATOM 642 C C . VAL A 1 83 ? 4.886 12.315 -0.017 1.00 98.00 83 VAL A C 1
ATOM 644 O O . VAL A 1 83 ? 4.590 12.414 1.169 1.00 98.00 83 VAL A O 1
ATOM 647 N N . GLU A 1 84 ? 4.429 13.160 -0.940 1.00 98.25 84 GLU A N 1
ATOM 648 C CA . GLU A 1 84 ? 3.529 14.277 -0.632 1.00 98.25 84 GLU A CA 1
ATOM 649 C C . GLU A 1 84 ? 2.140 13.788 -0.188 1.00 98.25 84 GLU A C 1
ATOM 651 O O . GLU A 1 84 ? 1.580 14.292 0.782 1.00 98.25 84 GLU A O 1
ATOM 656 N N . THR A 1 85 ? 1.601 12.755 -0.842 1.00 98.50 85 THR A N 1
ATOM 657 C CA . THR A 1 85 ? 0.328 12.131 -0.453 1.00 98.50 85 THR A CA 1
ATOM 658 C C . THR A 1 85 ? 0.422 11.475 0.927 1.00 98.50 85 THR A C 1
ATOM 660 O O . THR A 1 85 ? -0.490 11.622 1.737 1.00 98.50 85 THR A O 1
ATOM 663 N N . ALA A 1 86 ? 1.523 10.784 1.234 1.00 98.31 86 ALA A N 1
ATOM 664 C CA . ALA A 1 86 ? 1.768 10.226 2.561 1.00 98.31 86 ALA A CA 1
ATOM 665 C C . ALA A 1 86 ? 1.818 11.339 3.615 1.00 98.31 86 ALA A C 1
ATOM 667 O O . ALA A 1 86 ? 1.210 11.201 4.676 1.00 98.31 86 ALA A O 1
ATOM 668 N N . TRP A 1 87 ? 2.465 12.467 3.292 1.00 98.44 87 TRP A N 1
ATOM 669 C CA . TRP A 1 87 ? 2.467 13.632 4.166 1.00 98.44 87 TRP A CA 1
ATOM 670 C C . TRP A 1 87 ? 1.049 14.161 4.415 1.00 98.44 87 TRP A C 1
ATOM 672 O O . TRP A 1 87 ? 0.625 14.299 5.560 1.00 98.44 87 TRP A O 1
ATOM 682 N N . LEU A 1 88 ? 0.277 14.384 3.351 1.00 98.56 88 LEU A N 1
ATOM 683 C CA . LEU A 1 88 ? -1.115 14.821 3.445 1.00 98.56 88 LEU A CA 1
ATOM 684 C C . LEU A 1 88 ? -1.943 13.904 4.355 1.00 98.56 88 LEU A C 1
ATOM 686 O O . LEU A 1 88 ? -2.669 14.376 5.231 1.00 98.56 88 LEU A O 1
ATOM 690 N N . VAL A 1 89 ? -1.831 12.590 4.165 1.00 98.19 89 VAL A N 1
ATOM 691 C CA . VAL A 1 89 ? -2.582 11.601 4.946 1.00 98.19 89 VAL A CA 1
ATOM 692 C C . VAL A 1 89 ? -2.204 11.667 6.426 1.00 98.19 89 VAL A C 1
ATOM 694 O O . VAL A 1 89 ? -3.106 11.674 7.263 1.00 98.19 89 VAL A O 1
ATOM 697 N N . ILE A 1 90 ? -0.920 11.790 6.764 1.00 97.25 90 ILE A N 1
ATOM 698 C CA . ILE A 1 90 ? -0.447 11.814 8.157 1.00 97.25 90 ILE A CA 1
ATOM 699 C C . ILE A 1 90 ? -0.784 13.152 8.832 1.00 97.25 90 ILE A C 1
ATOM 701 O O . ILE A 1 90 ? -1.459 13.163 9.860 1.00 97.25 90 ILE A O 1
ATOM 705 N N . TRP A 1 91 ? -0.404 14.277 8.222 1.00 97.38 91 TRP A N 1
ATOM 706 C CA . TRP A 1 91 ? -0.458 15.610 8.844 1.00 97.38 91 TRP A CA 1
ATOM 707 C C . TRP A 1 91 ? -1.708 16.429 8.524 1.00 97.38 91 TRP A C 1
ATOM 709 O O . TRP A 1 91 ? -1.922 17.493 9.099 1.00 97.38 91 TRP A O 1
ATOM 719 N N . GLY A 1 92 ? -2.562 15.966 7.613 1.00 97.75 92 GLY A N 1
ATOM 720 C CA . GLY A 1 92 ? -3.844 16.614 7.328 1.00 97.75 92 GLY A CA 1
ATOM 721 C C . GLY A 1 92 ? -3.792 17.808 6.382 1.00 97.75 92 GLY A C 1
ATOM 722 O O . GLY A 1 92 ? -4.842 18.356 6.060 1.00 97.75 92 GLY A O 1
ATOM 723 N N . ARG A 1 93 ? -2.608 18.189 5.898 1.00 97.50 93 ARG A N 1
ATOM 724 C CA . ARG A 1 93 ? -2.406 19.262 4.916 1.00 97.50 93 ARG A CA 1
ATOM 725 C C . ARG A 1 93 ? -1.253 18.932 3.982 1.00 97.50 93 ARG A C 1
ATOM 727 O O . ARG A 1 93 ? -0.409 18.108 4.320 1.00 97.50 93 ARG A O 1
ATOM 734 N N . LEU A 1 94 ? -1.189 19.607 2.839 1.00 97.88 94 LEU A N 1
ATOM 735 C CA . LEU A 1 94 ? -0.022 19.527 1.963 1.00 97.88 94 LEU A CA 1
ATOM 736 C C . LEU A 1 94 ? 1.221 20.131 2.657 1.00 97.88 94 LEU A C 1
ATOM 738 O O . LEU A 1 94 ? 1.077 21.059 3.470 1.00 97.88 94 LEU A O 1
ATOM 742 N N . PRO A 1 95 ? 2.422 19.588 2.390 1.00 97.75 95 PRO A N 1
ATOM 743 C CA . PRO A 1 95 ? 3.667 20.116 2.937 1.00 97.75 95 PRO A CA 1
ATOM 744 C C . PRO A 1 95 ? 4.035 21.452 2.284 1.00 97.75 95 PRO A C 1
ATOM 746 O O . PRO A 1 95 ? 3.699 21.705 1.127 1.00 97.75 95 PRO A O 1
ATOM 749 N N . THR A 1 96 ? 4.774 22.295 3.004 1.00 98.31 96 THR A N 1
ATOM 750 C CA . THR A 1 96 ? 5.566 23.357 2.364 1.00 98.31 96 THR A CA 1
ATOM 751 C C . THR A 1 96 ? 6.783 22.753 1.649 1.00 98.31 96 THR A C 1
ATOM 753 O O . THR A 1 96 ? 7.134 21.595 1.883 1.00 98.31 96 THR A O 1
ATOM 756 N N . GLU A 1 97 ? 7.473 23.521 0.799 1.00 97.69 97 GLU A N 1
ATOM 757 C CA . GLU A 1 97 ? 8.705 23.040 0.146 1.00 97.69 97 GLU A CA 1
ATOM 758 C C . GLU A 1 97 ? 9.770 22.594 1.160 1.00 97.69 97 GLU A C 1
ATOM 760 O O . GLU A 1 97 ? 10.347 21.518 1.010 1.00 97.69 97 GLU A O 1
ATOM 765 N N . GLU A 1 98 ? 9.976 23.365 2.233 1.00 97.94 98 GLU A N 1
ATOM 766 C CA . GLU A 1 98 ? 10.946 23.037 3.286 1.00 97.94 98 GLU A CA 1
ATOM 767 C C . GLU A 1 98 ? 10.579 21.739 4.021 1.00 97.94 98 GLU A C 1
ATOM 769 O O . GLU A 1 98 ? 11.437 20.899 4.303 1.00 97.94 98 GLU A O 1
ATOM 774 N N . GLU A 1 99 ? 9.294 21.542 4.320 1.00 97.81 99 GLU A N 1
ATOM 775 C CA . GLU A 1 99 ? 8.805 20.316 4.954 1.00 97.81 99 GLU A CA 1
ATOM 776 C C . GLU A 1 99 ? 8.956 19.110 4.038 1.00 97.81 99 GLU A C 1
ATOM 778 O O . GLU A 1 99 ? 9.397 18.048 4.478 1.00 97.81 99 GLU A O 1
ATOM 783 N N . MET A 1 100 ? 8.652 19.287 2.753 1.00 97.56 100 MET A N 1
ATOM 784 C CA . MET A 1 100 ? 8.792 18.241 1.753 1.00 97.56 100 MET A CA 1
ATOM 785 C C . MET A 1 100 ? 10.257 17.830 1.576 1.00 97.56 100 MET A C 1
ATOM 787 O O . MET A 1 100 ? 10.564 16.633 1.529 1.00 97.56 100 MET A O 1
ATOM 791 N N . GLU A 1 101 ? 11.178 18.795 1.522 1.00 96.50 101 GLU A N 1
ATOM 792 C CA . GLU A 1 101 ? 12.616 18.535 1.455 1.00 96.50 101 GLU A CA 1
ATOM 793 C C . GLU A 1 101 ? 13.108 17.841 2.731 1.00 96.50 101 GLU A C 1
ATOM 795 O O . GLU A 1 101 ? 13.784 16.807 2.665 1.00 96.50 101 GLU A O 1
ATOM 800 N N . ARG A 1 102 ? 12.715 18.347 3.908 1.00 97.25 102 ARG A N 1
ATOM 801 C CA . ARG A 1 102 ? 13.070 17.761 5.206 1.00 97.25 102 ARG A CA 1
ATOM 802 C C . ARG A 1 102 ? 12.593 16.318 5.316 1.00 97.25 102 ARG A C 1
ATOM 804 O O . ARG A 1 102 ? 13.388 15.451 5.687 1.00 97.25 102 ARG A O 1
ATOM 811 N N . PHE A 1 103 ? 11.333 16.053 4.986 1.00 97.62 103 PHE A N 1
ATOM 812 C CA . PHE A 1 103 ? 10.748 14.721 5.072 1.00 97.62 103 PHE A CA 1
ATOM 813 C C . PHE A 1 103 ? 11.376 13.767 4.058 1.00 97.62 103 PHE A C 1
ATOM 815 O O . PHE A 1 103 ? 11.777 12.662 4.422 1.00 97.62 103 PHE A O 1
ATOM 822 N N . SER A 1 104 ? 11.576 14.215 2.816 1.00 96.19 104 SER A N 1
ATOM 823 C CA . SER A 1 104 ? 12.274 13.436 1.785 1.00 96.19 104 SER A CA 1
ATOM 824 C C . SER A 1 104 ? 13.693 13.067 2.222 1.00 96.19 104 SER A C 1
ATOM 826 O O . SER A 1 104 ? 14.094 11.908 2.118 1.00 96.19 104 SER A O 1
ATOM 828 N N . ARG A 1 105 ? 14.434 14.016 2.805 1.00 95.88 105 ARG A N 1
ATOM 829 C CA . ARG A 1 105 ? 15.764 13.764 3.369 1.00 95.88 105 ARG A CA 1
ATOM 830 C C . ARG A 1 105 ? 15.711 12.765 4.522 1.00 95.88 105 ARG A C 1
ATOM 832 O O . ARG A 1 105 ? 16.554 11.874 4.578 1.00 95.88 105 ARG A O 1
ATOM 839 N N . ARG A 1 106 ? 14.720 12.855 5.418 1.00 96.31 106 ARG A N 1
ATOM 840 C CA . ARG A 1 106 ? 14.525 11.860 6.488 1.00 96.31 106 ARG A CA 1
ATOM 841 C C . ARG A 1 106 ? 14.241 10.474 5.921 1.00 96.31 106 ARG A C 1
ATOM 843 O O . ARG A 1 106 ? 14.807 9.510 6.432 1.00 96.31 106 ARG A O 1
ATOM 850 N N . LEU A 1 107 ? 13.434 10.358 4.866 1.00 96.88 107 LEU A N 1
ATOM 851 C CA . LEU A 1 107 ? 13.203 9.074 4.203 1.00 96.88 107 LEU A CA 1
ATOM 852 C C . LEU A 1 107 ? 14.523 8.492 3.665 1.00 96.88 107 LEU A C 1
ATOM 854 O O . LEU A 1 107 ? 14.880 7.347 3.949 1.00 96.88 107 LEU A O 1
ATOM 858 N N . THR A 1 108 ? 15.308 9.313 2.966 1.00 95.62 108 THR A N 1
ATOM 859 C CA . THR A 1 108 ? 16.624 8.918 2.447 1.00 95.62 108 THR A CA 1
ATOM 860 C C . THR A 1 108 ? 17.614 8.563 3.554 1.00 95.62 108 THR A C 1
ATOM 862 O O . THR A 1 108 ? 18.369 7.614 3.403 1.00 95.62 108 THR A O 1
ATOM 865 N N . MET A 1 109 ? 17.621 9.255 4.692 1.00 94.81 109 MET A N 1
ATOM 866 C CA . MET A 1 109 ? 18.538 8.944 5.798 1.00 94.81 109 MET A CA 1
ATOM 867 C C . MET A 1 109 ? 18.165 7.650 6.535 1.00 94.81 109 MET A C 1
ATOM 869 O O . MET A 1 109 ? 19.041 6.969 7.061 1.00 94.81 109 MET A O 1
ATOM 873 N N . ASN A 1 110 ? 16.884 7.273 6.553 1.00 94.44 110 ASN A N 1
ATOM 874 C CA . ASN A 1 110 ? 16.397 6.112 7.307 1.00 94.44 110 ASN A CA 1
ATOM 875 C C . ASN A 1 110 ? 16.216 4.839 6.458 1.00 94.44 110 ASN A C 1
ATOM 877 O O . ASN A 1 110 ? 15.733 3.819 6.960 1.00 94.44 110 ASN A O 1
ATOM 881 N N . GLN A 1 111 ? 16.616 4.870 5.186 1.00 93.81 111 GLN A N 1
ATOM 882 C CA . GLN A 1 111 ? 16.437 3.764 4.241 1.00 93.81 111 GLN A CA 1
ATOM 883 C C . GLN A 1 111 ? 17.289 2.520 4.519 1.00 93.81 111 GLN A C 1
ATOM 885 O O . GLN A 1 111 ? 16.864 1.414 4.175 1.00 93.81 111 GLN A O 1
ATOM 890 N N . MET A 1 112 ? 18.481 2.676 5.107 1.00 93.06 112 MET A N 1
ATOM 891 C CA . MET A 1 112 ? 19.350 1.540 5.426 1.00 93.06 112 MET A CA 1
ATOM 892 C C . MET A 1 112 ? 18.816 0.787 6.637 1.00 93.06 112 MET A C 1
ATOM 894 O O . MET A 1 112 ? 18.387 1.398 7.611 1.00 93.06 112 MET A O 1
ATOM 898 N N . MET A 1 113 ? 18.846 -0.541 6.597 1.00 92.94 113 MET A N 1
ATOM 899 C CA . MET A 1 113 ? 18.538 -1.368 7.764 1.00 92.94 113 MET A CA 1
ATOM 900 C C . MET A 1 113 ? 19.789 -1.523 8.623 1.00 92.94 113 MET A C 1
ATOM 902 O O . MET A 1 113 ? 20.892 -1.584 8.088 1.00 92.94 113 MET A O 1
ATOM 906 N N . HIS A 1 114 ? 19.613 -1.637 9.939 1.00 95.25 114 HIS A N 1
ATOM 907 C CA . HIS A 1 114 ? 20.695 -2.097 10.802 1.00 95.25 114 HIS A CA 1
ATOM 908 C C . HIS A 1 114 ? 21.199 -3.460 10.294 1.00 95.25 114 HIS A C 1
ATOM 910 O O . HIS A 1 114 ? 20.386 -4.327 9.969 1.00 95.25 114 HIS A O 1
ATOM 916 N N . GLU A 1 115 ? 22.512 -3.682 10.226 1.00 95.69 115 GLU A N 1
ATOM 917 C CA . GLU A 1 115 ? 23.072 -4.905 9.622 1.00 95.69 115 GLU A CA 1
ATOM 918 C C . GLU A 1 115 ? 22.615 -6.179 10.351 1.00 95.69 115 GLU A C 1
ATOM 920 O O . GLU A 1 115 ? 22.240 -7.162 9.718 1.00 95.69 115 GLU A O 1
ATOM 925 N N . SER A 1 116 ? 22.497 -6.147 11.683 1.00 95.81 116 SER A N 1
ATOM 926 C CA . SER A 1 116 ? 21.905 -7.270 12.430 1.00 95.81 116 SER A CA 1
ATOM 927 C C . SER A 1 116 ? 20.438 -7.534 12.070 1.00 95.81 116 SER A C 1
ATOM 929 O O . SER A 1 116 ? 20.036 -8.693 12.013 1.00 95.81 116 SER A O 1
ATOM 931 N N . LEU A 1 117 ? 19.644 -6.496 11.773 1.00 95.25 117 LEU A N 1
ATOM 932 C CA . LEU A 1 117 ? 18.283 -6.675 11.262 1.00 95.25 117 LEU A CA 1
ATOM 933 C C . LEU A 1 117 ? 18.341 -7.298 9.861 1.00 95.25 117 LEU A C 1
ATOM 935 O O . LEU A 1 117 ? 17.667 -8.285 9.600 1.00 95.25 117 LEU A O 1
ATOM 939 N N . ARG A 1 118 ? 19.215 -6.804 8.977 1.00 95.25 118 ARG A N 1
ATOM 940 C CA . ARG A 1 118 ? 19.438 -7.389 7.643 1.00 95.25 118 ARG A CA 1
ATOM 941 C C . ARG A 1 118 ? 19.838 -8.871 7.713 1.00 95.25 118 ARG A C 1
ATOM 943 O O . ARG A 1 118 ? 19.389 -9.651 6.879 1.00 95.25 118 ARG A O 1
ATOM 950 N N . ASN A 1 119 ? 20.596 -9.291 8.725 1.00 94.88 119 ASN A N 1
ATOM 951 C CA . ASN A 1 119 ? 20.960 -10.698 8.921 1.00 94.88 119 ASN A CA 1
ATOM 952 C C . ASN A 1 119 ? 19.765 -11.608 9.245 1.00 94.88 119 ASN A C 1
ATOM 954 O O . ASN A 1 119 ? 19.837 -12.800 8.955 1.00 94.88 119 ASN A O 1
ATOM 958 N N . HIS A 1 120 ? 18.642 -11.079 9.748 1.00 94.62 120 HIS A N 1
ATOM 959 C CA . HIS A 1 120 ? 17.432 -11.884 9.970 1.00 94.62 120 HIS A CA 1
ATOM 960 C C . HIS A 1 120 ? 16.882 -12.480 8.667 1.00 94.62 120 HIS A C 1
ATOM 962 O O . HIS A 1 120 ? 16.268 -13.544 8.706 1.00 94.62 120 HIS A O 1
ATOM 968 N N . PHE A 1 121 ? 17.164 -11.869 7.506 1.00 94.12 121 PHE A N 1
ATOM 969 C CA . PHE A 1 121 ? 16.791 -12.449 6.212 1.00 94.12 121 PHE A CA 1
ATOM 970 C C . PHE A 1 121 ? 17.404 -13.837 5.980 1.00 94.12 121 PHE A C 1
ATOM 972 O O . PHE A 1 121 ? 16.798 -14.658 5.300 1.00 94.12 121 PHE A O 1
ATOM 979 N N . GLN A 1 122 ? 18.566 -14.130 6.574 1.00 91.56 122 GLN A N 1
ATOM 980 C CA . GLN A 1 122 ? 19.220 -15.439 6.462 1.00 91.56 122 GLN A CA 1
ATOM 981 C C . GLN A 1 122 ? 18.491 -16.535 7.253 1.00 91.56 122 GLN A C 1
ATOM 983 O O . GLN A 1 122 ? 18.703 -17.716 6.997 1.00 91.56 122 GLN A O 1
ATOM 988 N N . GLY A 1 123 ? 17.642 -16.155 8.214 1.00 93.62 123 GLY A N 1
ATOM 989 C CA . GLY A 1 123 ? 16.859 -17.088 9.021 1.00 93.62 123 GLY A CA 1
ATOM 990 C C . GLY A 1 123 ? 15.563 -17.553 8.356 1.00 93.62 123 GLY A C 1
ATOM 991 O O . GLY A 1 123 ? 14.959 -18.519 8.821 1.00 93.62 123 GLY A O 1
ATOM 992 N N . PHE A 1 124 ? 15.113 -16.895 7.282 1.00 95.44 124 PHE A N 1
ATOM 993 C CA . PHE A 1 124 ? 13.904 -17.309 6.575 1.00 95.44 124 PHE A CA 1
ATOM 994 C C . PHE A 1 124 ? 14.197 -18.408 5.541 1.00 95.44 124 PHE A C 1
ATOM 996 O O . PHE A 1 124 ? 15.217 -18.356 4.852 1.00 95.44 124 PHE A O 1
ATOM 1003 N N . PRO A 1 125 ? 13.278 -19.374 5.356 1.00 93.31 125 PRO A N 1
ATOM 1004 C CA . PRO A 1 125 ? 13.351 -20.315 4.243 1.00 93.31 125 PRO A CA 1
ATOM 1005 C C . PRO A 1 125 ? 13.383 -19.592 2.883 1.00 93.31 125 PRO A C 1
ATOM 1007 O O . PRO A 1 125 ? 12.658 -18.610 2.722 1.00 93.31 125 PRO A O 1
ATOM 1010 N N . PRO A 1 126 ? 14.113 -20.090 1.864 1.00 85.06 126 PRO A N 1
ATOM 1011 C CA . PRO A 1 126 ? 14.202 -19.438 0.549 1.00 85.06 126 PRO A CA 1
ATOM 1012 C C . PRO A 1 126 ? 12.852 -19.191 -0.146 1.00 85.06 126 PRO A C 1
ATOM 1014 O O . PRO A 1 126 ? 12.711 -18.256 -0.927 1.00 85.06 126 PRO A O 1
ATOM 1017 N N . ASN A 1 127 ? 11.852 -20.024 0.146 1.00 86.88 127 ASN A N 1
ATOM 1018 C CA . ASN A 1 127 ? 10.490 -19.947 -0.383 1.00 86.88 127 ASN A CA 1
ATOM 1019 C C . ASN A 1 127 ? 9.489 -19.305 0.595 1.00 86.88 127 ASN A C 1
ATOM 1021 O O . ASN A 1 127 ? 8.278 -19.448 0.412 1.00 86.88 127 ASN A O 1
ATOM 1025 N N . ALA A 1 128 ? 9.964 -18.638 1.650 1.00 93.69 128 ALA A N 1
ATOM 1026 C CA . ALA A 1 128 ? 9.094 -17.946 2.590 1.00 93.69 128 ALA A CA 1
ATOM 1027 C C . ALA A 1 128 ? 8.283 -16.855 1.879 1.00 93.69 128 ALA A C 1
ATOM 1029 O O . ALA A 1 128 ? 8.782 -16.119 1.026 1.00 93.69 128 ALA A O 1
ATOM 1030 N N . HIS A 1 129 ? 7.007 -16.748 2.247 1.00 93.44 129 HIS A N 1
ATOM 1031 C CA . HIS A 1 129 ? 6.107 -15.795 1.617 1.00 93.44 129 HIS A CA 1
ATOM 1032 C C . HIS A 1 129 ? 6.527 -14.348 1.959 1.00 93.44 129 HIS A C 1
ATOM 1034 O O . HIS A 1 129 ? 6.659 -14.035 3.147 1.00 93.44 129 HIS A O 1
ATOM 1040 N N . PRO A 1 130 ? 6.664 -13.429 0.978 1.00 94.12 130 PRO A N 1
ATOM 1041 C CA . PRO A 1 130 ? 7.137 -12.062 1.225 1.00 94.12 130 PRO A CA 1
ATOM 1042 C C . PRO A 1 130 ? 6.347 -11.290 2.288 1.00 94.12 130 PRO A C 1
ATOM 1044 O O . PRO A 1 130 ? 6.931 -10.525 3.046 1.00 94.12 130 PRO A O 1
ATOM 1047 N N . MET A 1 131 ? 5.032 -11.515 2.394 1.00 94.81 131 MET A N 1
ATOM 1048 C CA . MET A 1 131 ? 4.205 -10.882 3.435 1.00 94.81 131 MET A CA 1
ATOM 1049 C C . MET A 1 131 ? 4.557 -11.341 4.858 1.00 94.81 131 MET A C 1
ATOM 1051 O O . MET A 1 131 ? 4.524 -10.518 5.767 1.00 94.81 131 MET A O 1
ATOM 1055 N N . ALA A 1 132 ? 4.934 -12.612 5.048 1.00 95.94 132 ALA A N 1
ATOM 1056 C CA . ALA A 1 132 ? 5.356 -13.127 6.352 1.00 95.94 132 ALA A CA 1
ATOM 1057 C C . ALA A 1 132 ? 6.716 -12.547 6.763 1.00 95.94 132 ALA A C 1
ATOM 1059 O O . ALA A 1 132 ? 6.917 -12.172 7.917 1.00 95.94 132 ALA A O 1
ATOM 1060 N N . ILE A 1 133 ? 7.633 -12.428 5.797 1.00 97.19 133 ILE A N 1
ATOM 1061 C CA . ILE A 1 133 ? 8.922 -11.757 5.994 1.00 97.19 133 ILE A CA 1
ATOM 1062 C C . ILE A 1 133 ? 8.678 -10.292 6.361 1.00 97.19 133 ILE A C 1
ATOM 1064 O O . ILE A 1 133 ? 9.207 -9.814 7.358 1.00 97.19 133 ILE A O 1
ATOM 1068 N N . LEU A 1 134 ? 7.839 -9.585 5.598 1.00 97.19 134 LEU A N 1
ATOM 1069 C CA . LEU A 1 134 ? 7.547 -8.172 5.821 1.00 97.19 134 LEU A CA 1
ATOM 1070 C C . LEU A 1 134 ? 6.979 -7.915 7.223 1.00 97.19 134 LEU A C 1
ATOM 1072 O O . LEU A 1 134 ? 7.497 -7.048 7.923 1.00 97.19 134 LEU A O 1
ATOM 1076 N N . SER A 1 135 ? 5.970 -8.674 7.664 1.00 97.62 135 SER A N 1
ATOM 1077 C CA . SER A 1 135 ? 5.393 -8.505 9.005 1.00 97.62 135 SER A CA 1
ATOM 1078 C C . SER A 1 135 ? 6.402 -8.815 10.113 1.00 97.62 135 SER A C 1
ATOM 1080 O O . SER A 1 135 ? 6.513 -8.048 11.070 1.00 97.62 135 SER A O 1
ATOM 1082 N N . ALA A 1 136 ? 7.175 -9.899 9.978 1.00 97.88 136 ALA A N 1
ATOM 1083 C CA . ALA A 1 136 ? 8.185 -10.285 10.961 1.00 97.88 136 ALA A CA 1
ATOM 1084 C C . ALA A 1 136 ? 9.303 -9.239 11.073 1.00 97.88 136 ALA A C 1
ATOM 1086 O O . ALA A 1 136 ? 9.669 -8.838 12.176 1.00 97.88 136 ALA A O 1
ATOM 1087 N N . MET A 1 137 ? 9.804 -8.759 9.934 1.00 97.62 137 MET A N 1
ATOM 1088 C CA . MET A 1 137 ? 10.875 -7.769 9.881 1.00 97.62 137 MET A CA 1
ATOM 1089 C C . MET A 1 137 ? 10.427 -6.404 10.401 1.00 97.62 137 MET A C 1
ATOM 1091 O O . MET A 1 137 ? 11.193 -5.772 11.121 1.00 97.62 137 MET A O 1
ATOM 1095 N N . ILE A 1 138 ? 9.199 -5.962 10.098 1.00 97.12 138 ILE A N 1
ATOM 1096 C CA . ILE A 1 138 ? 8.646 -4.725 10.674 1.00 97.12 138 ILE A CA 1
ATOM 1097 C C . ILE A 1 138 ? 8.559 -4.851 12.194 1.00 97.12 138 ILE A C 1
ATOM 1099 O O . ILE A 1 138 ? 9.013 -3.951 12.886 1.00 97.12 138 ILE A O 1
ATOM 1103 N N . ASN A 1 139 ? 8.043 -5.961 12.728 1.00 96.94 139 ASN A N 1
ATOM 1104 C CA . ASN A 1 139 ? 7.974 -6.142 14.178 1.00 96.94 139 ASN A CA 1
ATOM 1105 C C . ASN A 1 139 ? 9.376 -6.162 14.812 1.00 96.94 139 ASN A C 1
ATOM 1107 O O . ASN A 1 139 ? 9.616 -5.484 15.802 1.00 96.94 139 ASN A O 1
ATOM 1111 N N . ALA A 1 140 ? 10.333 -6.867 14.199 1.00 96.62 140 ALA A N 1
ATOM 1112 C CA . ALA A 1 140 ? 11.715 -6.923 14.675 1.00 96.62 140 ALA A CA 1
ATOM 1113 C C . ALA A 1 140 ? 12.418 -5.553 14.672 1.00 96.62 140 ALA A C 1
ATOM 1115 O O . ALA A 1 140 ? 13.353 -5.355 15.448 1.00 96.62 140 ALA A O 1
ATOM 1116 N N . MET A 1 141 ? 11.978 -4.591 13.848 1.00 93.12 141 MET A N 1
ATOM 1117 C CA . MET A 1 141 ? 12.525 -3.231 13.873 1.00 93.12 141 MET A CA 1
ATOM 1118 C C . MET A 1 141 ? 12.369 -2.549 15.232 1.00 93.12 141 MET A C 1
ATOM 1120 O O . MET A 1 141 ? 13.229 -1.739 15.568 1.00 93.12 141 MET A O 1
ATOM 1124 N N . SER A 1 142 ? 11.348 -2.882 16.034 1.00 93.75 142 SER A N 1
ATOM 1125 C CA . SER A 1 142 ? 11.175 -2.269 17.360 1.00 93.75 142 SER A CA 1
ATOM 1126 C C . SER A 1 142 ? 12.385 -2.503 18.271 1.00 93.75 142 SER A C 1
ATOM 1128 O O . SER A 1 142 ? 12.704 -1.662 19.102 1.00 93.75 142 SER A O 1
ATOM 1130 N N . CYS A 1 143 ? 13.112 -3.611 18.082 1.00 94.44 143 CYS A N 1
ATOM 1131 C CA . CYS A 1 143 ? 14.328 -3.932 18.834 1.00 94.44 143 CYS A CA 1
ATOM 1132 C C . CYS A 1 143 ? 15.533 -3.050 18.462 1.00 94.44 143 CYS A C 1
ATOM 1134 O O . CYS A 1 143 ? 16.516 -3.018 19.199 1.00 94.44 143 CYS A O 1
ATOM 1136 N N . TYR A 1 144 ? 15.482 -2.368 17.316 1.00 92.69 144 TYR A N 1
ATOM 1137 C CA . TYR A 1 144 ? 16.561 -1.522 16.794 1.00 92.69 144 TYR A CA 1
ATOM 1138 C C . TYR A 1 144 ? 16.239 -0.029 16.873 1.00 92.69 144 TYR A C 1
ATOM 1140 O O . TYR A 1 144 ? 17.105 0.795 16.594 1.00 92.69 144 TYR A O 1
ATOM 1148 N N . GLU A 1 145 ? 15.007 0.319 17.241 1.00 90.19 145 GLU A N 1
ATOM 1149 C CA . GLU A 1 145 ? 14.485 1.685 17.221 1.00 90.19 145 GLU A CA 1
ATOM 1150 C C . GLU A 1 145 ? 13.871 2.057 18.594 1.00 90.19 145 GLU A C 1
ATOM 1152 O O . GLU A 1 145 ? 12.709 2.462 18.649 1.00 90.19 145 GLU A O 1
ATOM 1157 N N . PRO A 1 146 ? 14.605 1.918 19.724 1.00 87.88 146 PRO A N 1
ATOM 1158 C CA . PRO A 1 146 ? 14.045 2.099 21.071 1.00 87.88 146 PRO A CA 1
ATOM 1159 C C . PRO A 1 146 ? 13.528 3.522 21.327 1.00 87.88 146 PRO A C 1
ATOM 1161 O O . PRO A 1 146 ? 12.563 3.711 22.054 1.00 87.88 146 PRO A O 1
ATOM 1164 N N . GLU A 1 147 ? 14.125 4.522 20.678 1.00 85.81 147 GLU A N 1
ATOM 1165 C CA . GLU A 1 147 ? 13.692 5.926 20.732 1.00 85.81 147 GLU A CA 1
ATOM 1166 C C . GLU A 1 147 ? 12.365 6.207 20.004 1.00 85.81 147 GLU A C 1
ATOM 1168 O O . GLU A 1 147 ? 11.892 7.336 20.026 1.00 85.81 147 GLU A O 1
ATOM 1173 N N . MET A 1 148 ? 11.784 5.207 19.335 1.00 88.06 148 MET A N 1
ATOM 1174 C CA . MET A 1 148 ? 10.503 5.303 18.620 1.00 88.06 148 MET A CA 1
ATOM 1175 C C . MET A 1 148 ? 9.403 4.466 19.292 1.00 88.06 148 MET A C 1
ATOM 1177 O O . MET A 1 148 ? 8.362 4.214 18.680 1.00 88.06 148 MET A O 1
ATOM 1181 N N . MET A 1 149 ? 9.648 3.974 20.511 1.00 85.19 149 MET A N 1
ATOM 1182 C CA . MET A 1 149 ? 8.668 3.199 21.278 1.00 85.19 149 MET A CA 1
ATOM 1183 C C . MET A 1 149 ? 7.574 4.095 21.855 1.00 85.19 149 MET A C 1
ATOM 1185 O O . MET A 1 149 ? 6.403 3.729 21.775 1.00 85.19 149 MET A O 1
ATOM 1189 N N . ASP A 1 150 ? 7.969 5.277 22.326 1.00 86.12 150 ASP A N 1
ATOM 1190 C CA . ASP A 1 150 ? 7.087 6.320 22.836 1.00 86.12 150 ASP A CA 1
ATOM 1191 C C . ASP A 1 150 ? 7.145 7.522 21.883 1.00 86.12 150 ASP A C 1
ATOM 1193 O O . ASP A 1 150 ? 8.223 7.988 21.505 1.00 86.12 150 ASP A O 1
ATOM 1197 N N . ILE A 1 151 ? 5.980 7.984 21.424 1.00 88.44 151 ILE A N 1
ATOM 1198 C CA . ILE A 1 151 ? 5.853 9.083 20.460 1.00 88.44 151 ILE A CA 1
ATOM 1199 C C . ILE A 1 151 ? 5.029 10.185 21.119 1.00 88.44 151 ILE A C 1
ATOM 1201 O O . ILE A 1 151 ? 3.802 10.194 21.030 1.00 88.44 151 ILE A O 1
ATOM 1205 N N . ASP A 1 152 ? 5.730 11.119 21.758 1.00 88.25 152 ASP A N 1
ATOM 1206 C CA . ASP A 1 152 ? 5.108 12.157 22.590 1.00 88.25 152 ASP A CA 1
ATOM 1207 C C . ASP A 1 152 ? 5.069 13.536 21.914 1.00 88.25 152 ASP A C 1
ATOM 1209 O O . ASP A 1 152 ? 4.419 14.463 22.400 1.00 88.25 152 ASP A O 1
ATOM 1213 N N . ASP A 1 153 ? 5.766 13.691 20.785 1.00 92.81 153 ASP A N 1
ATOM 1214 C CA . ASP A 1 153 ? 5.877 14.953 20.063 1.00 92.81 153 ASP A CA 1
ATOM 1215 C C . ASP A 1 153 ? 5.868 14.778 18.538 1.00 92.81 153 ASP A C 1
ATOM 1217 O O . ASP A 1 153 ? 6.193 13.724 17.983 1.00 92.81 153 ASP A O 1
ATOM 1221 N N . GLU A 1 154 ? 5.524 15.864 17.849 1.00 91.50 154 GLU A N 1
ATOM 1222 C CA . GLU A 1 154 ? 5.378 15.915 16.392 1.00 91.50 154 GLU A CA 1
ATOM 1223 C C . GLU A 1 154 ? 6.678 15.579 15.645 1.00 91.50 154 GLU A C 1
ATOM 1225 O O . GLU A 1 154 ? 6.678 14.926 14.601 1.00 91.50 154 GLU A O 1
ATOM 1230 N N . ASN A 1 155 ? 7.826 15.994 16.181 1.00 92.06 155 ASN A N 1
ATOM 1231 C CA . ASN A 1 155 ? 9.106 15.747 15.538 1.00 92.06 155 ASN A CA 1
ATOM 1232 C C . ASN A 1 155 ? 9.516 14.273 15.658 1.00 92.06 155 ASN A C 1
ATOM 1234 O O . ASN A 1 155 ? 10.064 13.723 14.696 1.00 92.06 155 ASN A O 1
ATOM 1238 N N . THR A 1 156 ? 9.237 13.635 16.795 1.00 92.38 156 THR A N 1
ATOM 1239 C CA . THR A 1 156 ? 9.400 12.188 16.981 1.00 92.38 156 THR A CA 1
ATOM 1240 C C . THR A 1 156 ? 8.432 11.413 16.088 1.00 92.38 156 THR A C 1
ATOM 1242 O O . THR A 1 156 ? 8.871 10.487 15.405 1.00 92.38 156 THR A O 1
ATOM 1245 N N . MET A 1 157 ? 7.178 11.859 15.952 1.00 93.38 157 MET A N 1
ATOM 1246 C CA . MET A 1 157 ? 6.216 11.276 15.007 1.00 93.38 157 MET A CA 1
ATOM 1247 C C . MET A 1 157 ? 6.720 11.346 13.558 1.00 93.38 157 MET A C 1
ATOM 1249 O O . MET A 1 157 ? 6.697 10.347 12.838 1.00 93.38 157 MET A O 1
ATOM 1253 N N . GLU A 1 158 ? 7.269 12.487 13.129 1.00 95.06 158 GLU A N 1
ATOM 1254 C CA . GLU A 1 158 ? 7.853 12.629 11.791 1.00 95.06 158 GLU A CA 1
ATOM 1255 C C . GLU A 1 158 ? 9.060 11.702 11.574 1.00 95.06 158 GLU A C 1
ATOM 1257 O O . GLU A 1 158 ? 9.208 11.121 10.494 1.00 95.06 158 GLU A O 1
ATOM 1262 N N . LYS A 1 159 ? 9.927 11.518 12.581 1.00 94.31 159 LYS A N 1
ATOM 1263 C CA . LYS A 1 159 ? 11.043 10.553 12.503 1.00 94.31 159 LYS A CA 1
ATOM 1264 C C . LYS A 1 159 ? 10.525 9.119 12.398 1.00 94.31 159 LYS A C 1
ATOM 1266 O O . LYS A 1 159 ? 10.995 8.374 11.537 1.00 94.31 159 LYS A O 1
ATOM 1271 N N . ALA A 1 160 ? 9.561 8.755 13.238 1.00 94.31 160 ALA A N 1
ATOM 1272 C CA . ALA A 1 160 ? 8.953 7.434 13.283 1.00 94.31 160 ALA A CA 1
ATOM 1273 C C . ALA A 1 160 ? 8.291 7.091 11.937 1.00 94.31 160 ALA A C 1
ATOM 1275 O O . ALA A 1 160 ? 8.610 6.065 11.325 1.00 94.31 160 ALA A O 1
ATOM 1276 N N . ALA A 1 161 ? 7.464 8.001 11.413 1.00 95.88 161 ALA A N 1
ATOM 1277 C CA . ALA A 1 161 ? 6.828 7.878 10.106 1.00 95.88 161 ALA A CA 1
ATOM 1278 C C . ALA A 1 161 ? 7.863 7.711 8.983 1.00 95.88 161 ALA A C 1
ATOM 1280 O O . ALA A 1 161 ? 7.771 6.780 8.179 1.00 95.88 161 ALA A O 1
ATOM 1281 N N . ALA A 1 162 ? 8.899 8.558 8.951 1.00 96.12 162 ALA A N 1
ATOM 1282 C CA . ALA A 1 162 ? 9.947 8.448 7.941 1.00 96.12 162 ALA A CA 1
ATOM 1283 C C . ALA A 1 162 ? 10.691 7.102 8.022 1.00 96.12 162 ALA A C 1
ATOM 1285 O O . ALA A 1 162 ? 10.984 6.490 6.991 1.00 96.12 162 ALA A O 1
ATOM 1286 N N . ARG A 1 163 ? 10.972 6.606 9.233 1.00 95.00 163 ARG A N 1
ATOM 1287 C CA . ARG A 1 163 ? 11.633 5.312 9.451 1.00 95.00 163 ARG A CA 1
ATOM 1288 C C . ARG A 1 163 ? 10.821 4.157 8.921 1.00 95.00 163 ARG A C 1
ATOM 1290 O O . ARG A 1 163 ? 11.337 3.385 8.113 1.00 95.00 163 ARG A O 1
ATOM 1297 N N . ILE A 1 164 ? 9.567 4.044 9.345 1.00 95.62 164 ILE A N 1
ATOM 1298 C CA . ILE A 1 164 ? 8.745 2.904 8.960 1.00 95.62 164 ILE A CA 1
ATOM 1299 C C . ILE A 1 164 ? 8.452 2.919 7.456 1.00 95.62 164 ILE A C 1
ATOM 1301 O O . ILE A 1 164 ? 8.670 1.906 6.797 1.00 95.62 164 ILE A O 1
ATOM 1305 N N . ILE A 1 165 ? 8.113 4.074 6.869 1.00 97.50 165 ILE A N 1
ATOM 1306 C CA . ILE A 1 165 ? 7.861 4.201 5.422 1.00 97.50 165 ILE A CA 1
ATOM 1307 C C . ILE A 1 165 ? 9.110 3.835 4.604 1.00 97.50 165 ILE A C 1
ATOM 1309 O O . ILE A 1 165 ? 9.010 3.175 3.564 1.00 97.50 165 ILE A O 1
ATOM 1313 N N . SER A 1 166 ? 10.301 4.223 5.065 1.00 96.19 166 SER A N 1
ATOM 1314 C CA . SER A 1 166 ? 11.557 3.926 4.362 1.00 96.19 166 SER A CA 1
ATOM 1315 C C . SER A 1 166 ? 11.972 2.469 4.494 1.00 96.19 166 SER A C 1
ATOM 1317 O O . SER A 1 166 ? 12.387 1.850 3.512 1.00 96.19 166 SER A O 1
ATOM 1319 N N . LYS A 1 167 ? 11.853 1.903 5.696 1.00 95.69 167 LYS A N 1
ATOM 1320 C CA . LYS A 1 167 ? 12.257 0.525 5.976 1.00 95.69 167 LYS A CA 1
ATOM 1321 C C . LYS A 1 167 ? 11.296 -0.480 5.360 1.00 95.69 167 LYS A C 1
ATOM 1323 O O . LYS A 1 167 ? 11.771 -1.465 4.812 1.00 95.69 167 LYS A O 1
ATOM 1328 N N . VAL A 1 168 ? 9.987 -0.213 5.345 1.00 97.38 168 VAL A N 1
ATOM 1329 C CA . VAL A 1 168 ? 8.994 -1.052 4.645 1.00 97.38 168 VAL A CA 1
ATOM 1330 C C . VAL A 1 168 ? 9.377 -1.230 3.176 1.00 97.38 168 VAL A C 1
ATOM 1332 O O . VAL A 1 168 ? 9.404 -2.356 2.684 1.00 97.38 168 VAL A O 1
ATOM 1335 N N . ARG A 1 169 ? 9.771 -0.147 2.492 1.00 97.44 169 ARG A N 1
ATOM 1336 C CA . ARG A 1 169 ? 10.271 -0.198 1.109 1.00 97.44 169 ARG A CA 1
ATOM 1337 C C . ARG A 1 169 ? 11.497 -1.103 0.974 1.00 97.44 169 ARG A C 1
ATOM 1339 O O . ARG A 1 169 ? 11.540 -1.951 0.084 1.00 97.44 169 ARG A O 1
ATOM 1346 N N . THR A 1 170 ? 12.493 -0.918 1.839 1.00 97.88 170 THR A N 1
ATOM 1347 C CA . THR A 1 170 ? 13.739 -1.698 1.807 1.00 97.88 170 THR A CA 1
ATOM 1348 C C . THR A 1 170 ? 13.487 -3.180 2.117 1.00 97.88 170 THR A C 1
ATOM 1350 O O . THR A 1 170 ? 13.992 -4.046 1.407 1.00 97.88 170 THR A O 1
ATOM 1353 N N . ILE A 1 171 ? 12.657 -3.487 3.119 1.00 97.88 171 ILE A N 1
ATOM 1354 C CA . ILE A 1 171 ? 12.283 -4.853 3.512 1.00 97.88 171 ILE A CA 1
ATOM 1355 C C . ILE A 1 171 ? 11.499 -5.543 2.392 1.00 97.88 171 ILE A C 1
ATOM 1357 O O . ILE A 1 171 ? 11.772 -6.702 2.076 1.00 97.88 171 ILE A O 1
ATOM 1361 N N . ALA A 1 172 ? 10.554 -4.845 1.758 1.00 97.69 172 ALA A N 1
ATOM 1362 C CA . ALA A 1 172 ? 9.782 -5.389 0.646 1.00 97.69 172 ALA A CA 1
ATOM 1363 C C . ALA A 1 172 ? 10.684 -5.748 -0.548 1.00 97.69 172 ALA A C 1
ATOM 1365 O O . ALA A 1 172 ? 10.576 -6.849 -1.092 1.00 97.69 172 ALA A O 1
ATOM 1366 N N . ALA A 1 173 ? 11.627 -4.871 -0.910 1.00 97.81 173 ALA A N 1
ATOM 1367 C CA . ALA A 1 173 ? 12.577 -5.146 -1.987 1.00 97.81 173 ALA A CA 1
ATOM 1368 C C . ALA A 1 173 ? 13.524 -6.308 -1.647 1.00 97.81 173 ALA A C 1
ATOM 1370 O O . ALA A 1 173 ? 13.784 -7.173 -2.485 1.00 97.81 173 ALA A O 1
ATOM 1371 N N . ALA A 1 174 ? 13.993 -6.369 -0.399 1.00 96.75 174 ALA A N 1
ATOM 1372 C CA . ALA A 1 174 ? 14.813 -7.469 0.089 1.00 96.75 174 ALA A CA 1
ATOM 1373 C C . ALA A 1 174 ? 14.060 -8.813 0.065 1.00 96.75 174 ALA A C 1
ATOM 1375 O O . ALA A 1 174 ? 14.621 -9.821 -0.358 1.00 96.75 174 ALA A O 1
ATOM 1376 N N . SER A 1 175 ? 12.774 -8.817 0.427 1.00 96.19 175 SER A N 1
ATOM 1377 C CA . SER A 1 175 ? 11.922 -10.014 0.388 1.00 96.19 175 SER A CA 1
ATOM 1378 C C . SER A 1 175 ? 11.767 -10.557 -1.037 1.00 96.19 175 SER A C 1
ATOM 1380 O O . SER A 1 175 ? 11.829 -11.765 -1.246 1.00 96.19 175 SER A O 1
ATOM 1382 N N . TYR A 1 176 ? 11.632 -9.672 -2.032 1.00 95.81 176 TYR A N 1
ATOM 1383 C CA . TYR A 1 176 ? 11.641 -10.067 -3.443 1.00 95.81 176 TYR A CA 1
ATOM 1384 C C . TYR A 1 176 ? 12.996 -10.632 -3.880 1.00 95.81 176 TYR A C 1
ATOM 1386 O O . TYR A 1 176 ? 13.046 -11.682 -4.509 1.00 95.81 176 TYR A O 1
ATOM 1394 N N . LYS A 1 177 ? 14.111 -9.969 -3.538 1.00 95.44 177 LYS A N 1
ATOM 1395 C CA . LYS A 1 177 ? 15.455 -10.469 -3.877 1.00 95.44 177 LYS A CA 1
ATOM 1396 C C . LYS A 1 177 ? 15.694 -11.867 -3.327 1.00 95.44 177 LYS A C 1
ATOM 1398 O O . LYS A 1 177 ? 16.191 -12.730 -4.048 1.00 95.44 177 LYS A O 1
ATOM 1403 N N . MET A 1 178 ? 15.279 -12.089 -2.086 1.00 93.81 178 MET A N 1
ATOM 1404 C CA . MET A 1 178 ? 15.372 -13.381 -1.428 1.00 93.81 178 MET A CA 1
ATOM 1405 C C . MET A 1 178 ? 14.545 -14.452 -2.149 1.00 93.81 178 MET A C 1
ATOM 1407 O O . MET A 1 178 ? 15.070 -15.531 -2.410 1.00 93.81 178 MET A O 1
ATOM 1411 N N . SER A 1 179 ? 13.301 -14.146 -2.542 1.00 92.31 179 SER A N 1
ATOM 1412 C CA . SER A 1 179 ? 12.420 -15.126 -3.197 1.00 92.31 179 SER A CA 1
ATOM 1413 C C . SER A 1 179 ? 12.921 -15.596 -4.567 1.00 92.31 179 SER A C 1
ATOM 1415 O O . SER A 1 179 ? 12.528 -16.666 -5.029 1.00 92.31 179 SER A O 1
ATOM 1417 N N . ILE A 1 180 ? 13.811 -14.830 -5.206 1.00 93.69 180 ILE A N 1
ATOM 1418 C CA . ILE A 1 180 ? 14.461 -15.192 -6.476 1.00 93.69 180 ILE A CA 1
ATOM 1419 C C . ILE A 1 180 ? 15.943 -15.573 -6.318 1.00 93.69 180 ILE A C 1
ATOM 1421 O O . ILE A 1 180 ? 16.652 -15.691 -7.318 1.00 93.69 180 ILE A O 1
ATOM 1425 N N . GLY A 1 181 ? 16.432 -15.738 -5.084 1.00 92.25 181 GLY A N 1
ATOM 1426 C CA . GLY A 1 181 ? 17.807 -16.162 -4.796 1.00 92.25 181 GLY A CA 1
ATOM 1427 C C . GLY A 1 181 ? 18.890 -15.143 -5.171 1.00 92.25 181 GLY A C 1
ATOM 1428 O O . GLY A 1 181 ? 20.020 -15.525 -5.468 1.00 92.25 181 GLY A O 1
ATOM 1429 N N . GLN A 1 182 ? 18.562 -13.850 -5.197 1.00 94.75 182 GLN A N 1
ATOM 1430 C CA . GLN A 1 182 ? 19.495 -12.769 -5.521 1.00 94.75 182 GLN A CA 1
ATOM 1431 C C . GLN A 1 182 ? 20.004 -12.044 -4.264 1.00 94.75 182 GLN A C 1
ATOM 1433 O O . GLN A 1 182 ? 19.308 -11.998 -3.248 1.00 94.75 182 GLN A O 1
ATOM 1438 N N . PRO A 1 183 ? 21.200 -11.425 -4.321 1.00 94.56 183 PRO A N 1
ATOM 1439 C CA . PRO A 1 183 ? 21.715 -10.636 -3.208 1.00 94.56 183 PRO A CA 1
ATOM 1440 C C . PRO A 1 183 ? 20.825 -9.421 -2.928 1.00 94.56 183 PRO A C 1
ATOM 1442 O O . PRO A 1 183 ? 20.309 -8.778 -3.846 1.00 94.56 183 PRO A O 1
ATOM 1445 N N . LEU A 1 184 ? 20.676 -9.084 -1.647 1.00 95.75 184 LEU A N 1
ATOM 1446 C CA . LEU A 1 184 ? 19.917 -7.911 -1.225 1.00 95.75 184 LEU A CA 1
ATOM 1447 C C . LEU A 1 184 ? 20.666 -6.637 -1.634 1.00 95.75 184 LEU A C 1
ATOM 1449 O O . LEU A 1 184 ? 21.831 -6.448 -1.274 1.00 95.75 184 LEU A O 1
ATOM 1453 N N . MET A 1 185 ? 19.985 -5.734 -2.327 1.00 96.69 185 MET A N 1
ATOM 1454 C CA . MET A 1 185 ? 20.571 -4.468 -2.763 1.00 96.69 185 MET A CA 1
ATOM 1455 C C . MET A 1 185 ? 20.476 -3.416 -1.658 1.00 96.69 185 MET A C 1
ATOM 1457 O O . MET A 1 185 ? 19.478 -3.352 -0.938 1.00 96.69 185 MET A O 1
ATOM 1461 N N . TYR A 1 186 ? 21.519 -2.600 -1.512 1.00 96.75 186 TYR A N 1
ATOM 1462 C CA . TYR A 1 186 ? 21.442 -1.406 -0.678 1.00 96.75 186 TYR A CA 1
ATOM 1463 C C . TYR A 1 186 ? 20.632 -0.317 -1.394 1.00 96.75 186 TYR A C 1
ATOM 1465 O O . TYR A 1 186 ? 20.632 -0.261 -2.624 1.00 96.75 186 TYR A O 1
ATOM 1473 N N . PRO A 1 187 ? 19.927 0.538 -0.645 1.00 96.88 187 PRO A N 1
ATOM 1474 C CA . PRO A 1 187 ? 19.246 1.690 -1.215 1.00 96.88 187 PRO A CA 1
ATOM 1475 C C . PRO A 1 187 ? 20.244 2.743 -1.720 1.00 96.88 187 PRO A C 1
ATOM 1477 O O . PRO A 1 187 ? 21.301 2.946 -1.124 1.00 96.88 187 PRO A O 1
ATOM 1480 N N . HIS A 1 188 ? 19.870 3.463 -2.778 1.00 94.69 188 HIS A N 1
ATOM 1481 C CA . HIS A 1 188 ? 20.692 4.512 -3.386 1.00 94.69 188 HIS A CA 1
ATOM 1482 C C . HIS A 1 188 ? 20.261 5.908 -2.886 1.00 94.69 188 HIS A C 1
ATOM 1484 O O . HIS A 1 188 ? 19.085 6.251 -3.024 1.00 94.69 188 HIS A O 1
ATOM 1490 N N . PRO A 1 189 ? 21.155 6.740 -2.311 1.00 92.56 189 PRO A N 1
ATOM 1491 C CA . PRO A 1 189 ? 20.773 8.009 -1.673 1.00 92.56 189 PRO A CA 1
ATOM 1492 C C . PRO A 1 189 ? 20.236 9.067 -2.647 1.00 92.56 189 PRO A C 1
ATOM 1494 O O . PRO A 1 189 ? 19.330 9.811 -2.288 1.00 92.56 189 PRO A O 1
ATOM 1497 N N . GLU A 1 190 ? 20.718 9.081 -3.891 1.00 93.06 190 GLU A N 1
ATOM 1498 C CA . GLU A 1 190 ? 20.268 10.038 -4.919 1.00 93.06 190 GLU A CA 1
ATOM 1499 C C . GLU A 1 190 ? 18.905 9.684 -5.540 1.00 93.06 190 GLU A C 1
ATOM 1501 O O . GLU A 1 190 ? 18.346 10.454 -6.322 1.00 93.06 190 GLU A O 1
ATOM 1506 N N . TYR A 1 191 ? 18.357 8.498 -5.252 1.00 94.81 191 TYR A N 1
ATOM 1507 C CA . TYR A 1 191 ? 17.108 8.058 -5.867 1.00 94.81 191 TYR A CA 1
ATOM 1508 C C . TYR A 1 191 ? 15.895 8.425 -5.023 1.00 94.81 191 TYR A C 1
ATOM 1510 O O . TYR A 1 191 ? 15.795 8.108 -3.835 1.00 94.81 191 TYR A O 1
ATOM 1518 N N . LYS A 1 192 ? 14.912 9.018 -5.706 1.00 94.00 192 LYS A N 1
ATOM 1519 C CA . LYS A 1 192 ? 13.563 9.266 -5.193 1.00 94.00 192 LYS A CA 1
ATOM 1520 C C . LYS A 1 192 ? 12.872 7.964 -4.779 1.00 94.00 192 LYS A C 1
ATOM 1522 O O . LYS A 1 192 ? 13.301 6.863 -5.123 1.00 94.00 192 LYS A O 1
ATOM 1527 N N . TYR A 1 193 ? 11.786 8.085 -4.013 1.00 96.19 193 TYR A N 1
ATOM 1528 C CA . TYR A 1 193 ? 11.195 6.952 -3.299 1.00 96.19 193 TYR A CA 1
ATOM 1529 C C . TYR A 1 193 ? 10.872 5.742 -4.193 1.00 96.19 193 TYR A C 1
ATOM 1531 O O . TYR A 1 193 ? 11.273 4.622 -3.863 1.00 96.19 193 TYR A O 1
ATOM 1539 N N . ALA A 1 194 ? 10.191 5.972 -5.320 1.00 96.94 194 ALA A N 1
ATOM 1540 C CA . ALA A 1 194 ? 9.775 4.931 -6.259 1.00 96.94 194 ALA A CA 1
ATOM 1541 C C . ALA A 1 194 ? 10.963 4.366 -7.056 1.00 96.94 194 ALA A C 1
ATOM 1543 O O . ALA A 1 194 ? 11.111 3.152 -7.186 1.00 96.94 194 ALA A O 1
ATOM 1544 N N . GLU A 1 195 ? 11.842 5.236 -7.549 1.00 97.25 195 GLU A N 1
ATOM 1545 C CA . GLU A 1 195 ? 13.058 4.888 -8.281 1.00 97.25 195 GLU A CA 1
ATOM 1546 C C . GLU A 1 195 ? 13.968 3.989 -7.446 1.00 97.25 195 GLU A C 1
ATOM 1548 O O . GLU A 1 195 ? 14.451 2.967 -7.926 1.00 97.25 195 GLU A O 1
ATOM 1553 N N . ASN A 1 196 ? 14.145 4.334 -6.173 1.00 97.25 196 ASN A N 1
ATOM 1554 C CA . ASN A 1 196 ? 14.982 3.593 -5.244 1.00 97.25 196 ASN A CA 1
ATOM 1555 C C . ASN A 1 196 ? 14.382 2.215 -4.916 1.00 97.25 196 ASN A C 1
ATOM 1557 O O . ASN A 1 196 ? 15.107 1.226 -4.839 1.00 97.25 196 ASN A O 1
ATOM 1561 N N . PHE A 1 197 ? 13.050 2.108 -4.806 1.00 98.31 197 PHE A N 1
ATOM 1562 C CA . PHE A 1 197 ? 12.392 0.802 -4.686 1.00 98.31 197 PHE A CA 1
ATOM 1563 C C . PHE A 1 197 ? 12.673 -0.084 -5.905 1.00 98.31 197 PHE A C 1
ATOM 1565 O O . PHE A 1 197 ? 13.069 -1.237 -5.758 1.00 98.31 197 PHE A O 1
ATOM 1572 N N . LEU A 1 198 ? 12.529 0.468 -7.113 1.00 98.19 198 LEU A N 1
ATOM 1573 C CA . LEU A 1 198 ? 12.787 -0.252 -8.362 1.00 98.19 198 LEU A CA 1
ATOM 1574 C C . LEU A 1 198 ? 14.263 -0.641 -8.512 1.00 98.19 198 LEU A C 1
ATOM 1576 O O . LEU A 1 198 ? 14.553 -1.754 -8.946 1.00 98.19 198 LEU A O 1
ATOM 1580 N N . HIS A 1 199 ? 15.186 0.240 -8.125 1.00 97.56 199 HIS A N 1
ATOM 1581 C CA . HIS A 1 199 ? 16.612 -0.067 -8.049 1.00 97.56 199 HIS A CA 1
ATOM 1582 C C . HIS A 1 199 ? 16.853 -1.267 -7.125 1.00 97.56 199 HIS A C 1
ATOM 1584 O O . HIS A 1 199 ? 17.449 -2.254 -7.550 1.00 97.56 199 HIS A O 1
ATOM 1590 N N . MET A 1 200 ? 16.337 -1.238 -5.892 1.00 98.12 200 MET A N 1
ATOM 1591 C CA . MET A 1 200 ? 16.554 -2.335 -4.944 1.00 98.12 200 MET A CA 1
ATOM 1592 C C . MET A 1 200 ? 15.925 -3.657 -5.410 1.00 98.12 200 MET A C 1
ATOM 1594 O O . MET A 1 200 ? 16.477 -4.727 -5.156 1.00 98.12 200 MET A O 1
ATOM 1598 N N . MET A 1 201 ? 14.800 -3.593 -6.127 1.00 98.06 201 MET A N 1
ATOM 1599 C CA . MET A 1 201 ? 14.133 -4.756 -6.716 1.00 98.06 201 MET A CA 1
ATOM 1600 C C . MET A 1 201 ? 14.916 -5.344 -7.898 1.00 98.06 201 MET A C 1
ATOM 1602 O O . MET A 1 201 ? 15.056 -6.560 -8.005 1.00 98.06 201 MET A O 1
ATOM 1606 N N . PHE A 1 202 ? 15.451 -4.522 -8.802 1.00 98.06 202 PHE A N 1
ATOM 1607 C CA . PHE A 1 202 ? 15.878 -5.003 -10.124 1.00 98.06 202 PHE A CA 1
ATOM 1608 C C . PHE A 1 202 ? 17.374 -4.877 -10.418 1.00 98.06 202 PHE A C 1
ATOM 1610 O O . PHE A 1 202 ? 17.857 -5.568 -11.314 1.00 98.06 202 PHE A O 1
ATOM 1617 N N . SER A 1 203 ? 18.127 -4.086 -9.654 1.00 98.25 203 SER A N 1
ATOM 1618 C CA . SER A 1 203 ? 19.588 -4.031 -9.778 1.00 98.25 203 SER A CA 1
ATOM 1619 C C . SER A 1 203 ? 20.231 -5.335 -9.311 1.00 98.25 203 SER A C 1
ATOM 1621 O O . SER A 1 203 ? 19.759 -5.978 -8.377 1.00 98.25 203 SER A O 1
ATOM 1623 N N . VAL A 1 204 ? 21.331 -5.726 -9.938 1.00 96.94 204 VAL A N 1
ATOM 1624 C CA . VAL A 1 204 ? 22.217 -6.807 -9.475 1.00 96.94 204 VAL A CA 1
ATOM 1625 C C . VAL A 1 204 ? 23.636 -6.246 -9.321 1.00 96.94 204 VAL A C 1
ATOM 1627 O O . VAL A 1 204 ? 23.911 -5.190 -9.893 1.00 96.94 204 VAL A O 1
ATOM 1630 N N . PRO A 1 205 ? 24.559 -6.905 -8.590 1.00 95.31 205 PRO A N 1
ATOM 1631 C CA . PRO A 1 205 ? 25.847 -6.302 -8.220 1.00 95.31 205 PRO A CA 1
ATOM 1632 C C . PRO A 1 205 ? 26.673 -5.740 -9.384 1.00 95.31 205 PRO A C 1
ATOM 1634 O O . PRO A 1 205 ? 27.374 -4.751 -9.221 1.00 95.31 205 PRO A O 1
ATOM 1637 N N . TYR A 1 206 ? 26.576 -6.350 -10.565 1.00 93.69 206 TYR A N 1
ATOM 1638 C CA . TYR A 1 206 ? 27.315 -5.950 -11.766 1.00 93.69 206 TYR A CA 1
ATOM 1639 C C . TYR A 1 206 ? 26.455 -5.205 -12.800 1.00 93.69 206 TYR A C 1
ATOM 1641 O O . TYR A 1 206 ? 26.921 -4.927 -13.905 1.00 93.69 206 TYR A O 1
ATOM 1649 N N . ARG A 1 207 ? 25.181 -4.926 -12.500 1.00 95.94 207 ARG A N 1
ATOM 1650 C CA . ARG A 1 207 ? 24.272 -4.242 -13.423 1.00 95.94 207 ARG A CA 1
ATOM 1651 C C . ARG A 1 207 ? 23.192 -3.493 -12.664 1.00 95.94 207 ARG A C 1
ATOM 1653 O O . ARG A 1 207 ? 22.210 -4.073 -12.198 1.00 95.94 207 ARG A O 1
ATOM 1660 N N . GLU A 1 208 ? 23.354 -2.183 -12.625 1.00 95.38 208 GLU A N 1
ATOM 1661 C CA . GLU A 1 208 ? 22.351 -1.290 -12.076 1.00 95.38 208 GLU A CA 1
ATOM 1662 C C . GLU A 1 208 ? 21.117 -1.195 -12.985 1.00 95.38 208 GLU A C 1
ATOM 1664 O O . GLU A 1 208 ? 21.216 -1.118 -14.215 1.00 95.38 208 GLU A O 1
ATOM 1669 N N . TYR A 1 209 ? 19.940 -1.218 -12.364 1.00 96.38 209 TYR A N 1
ATOM 1670 C CA . TYR A 1 209 ? 18.672 -0.977 -13.027 1.00 96.38 209 TYR A CA 1
ATOM 1671 C C . TYR A 1 209 ? 18.297 0.502 -12.938 1.00 96.38 209 TYR A C 1
ATOM 1673 O O . TYR A 1 209 ? 18.099 1.043 -11.851 1.00 96.38 209 TYR A O 1
ATOM 1681 N N . TRP A 1 210 ? 18.128 1.119 -14.105 1.00 94.19 210 TRP A N 1
ATOM 1682 C CA . TRP A 1 210 ? 17.731 2.515 -14.255 1.00 94.19 210 TRP A CA 1
ATOM 1683 C C . TRP A 1 210 ? 16.263 2.571 -14.693 1.00 94.19 210 TRP A C 1
ATOM 1685 O O . TRP A 1 210 ? 15.965 2.287 -15.861 1.00 94.19 210 TRP A O 1
ATOM 1695 N N . PRO A 1 211 ? 15.315 2.877 -13.789 1.00 91.38 211 PRO A N 1
ATOM 1696 C CA . PRO A 1 211 ? 13.909 2.932 -14.155 1.00 91.38 211 PRO A CA 1
ATOM 1697 C C . PRO A 1 211 ? 13.652 4.075 -15.138 1.00 91.38 211 PRO A C 1
ATOM 1699 O O . PRO A 1 211 ? 14.018 5.223 -14.903 1.00 91.38 211 PRO A O 1
ATOM 1702 N N . THR A 1 212 ? 12.967 3.776 -16.242 1.00 90.56 212 THR A N 1
ATOM 1703 C CA . THR A 1 212 ? 12.469 4.824 -17.146 1.00 90.56 212 THR A CA 1
ATOM 1704 C C . THR A 1 212 ? 11.451 5.705 -16.412 1.00 90.56 212 THR A C 1
ATOM 1706 O O . THR A 1 212 ? 10.671 5.146 -15.627 1.00 90.56 212 THR A O 1
ATOM 1709 N N . PRO A 1 213 ? 11.336 7.008 -16.729 1.00 91.19 213 PRO A N 1
ATOM 1710 C CA . PRO A 1 213 ? 10.369 7.903 -16.090 1.00 91.19 213 PRO A CA 1
ATOM 1711 C C . PRO A 1 213 ? 8.930 7.362 -16.074 1.00 91.19 213 PRO A C 1
ATOM 1713 O O . PRO A 1 213 ? 8.195 7.552 -15.110 1.00 91.19 213 PRO A O 1
ATOM 1716 N N . GLU A 1 214 ? 8.521 6.624 -17.107 1.00 88.25 214 GLU A N 1
ATOM 1717 C CA . GLU A 1 214 ? 7.194 6.009 -17.212 1.00 88.25 214 GLU A CA 1
ATOM 1718 C C . GLU A 1 214 ? 6.962 4.905 -16.171 1.00 88.25 214 GLU A C 1
ATOM 1720 O O . GLU A 1 214 ? 5.844 4.741 -15.688 1.00 88.25 214 GLU A O 1
ATOM 1725 N N . VAL A 1 215 ? 7.992 4.117 -15.847 1.00 89.94 215 VAL A N 1
ATOM 1726 C CA . VAL A 1 215 ? 7.915 3.057 -14.826 1.00 89.94 215 VAL A CA 1
ATOM 1727 C C . VAL A 1 215 ? 7.878 3.685 -13.437 1.00 89.94 215 VAL A C 1
ATOM 1729 O O . VAL A 1 215 ? 7.029 3.300 -12.636 1.00 89.94 215 VAL A O 1
ATOM 1732 N N . SER A 1 216 ? 8.730 4.679 -13.175 1.00 94.06 216 SER A N 1
ATOM 1733 C CA . SER A 1 216 ? 8.741 5.396 -11.896 1.00 94.06 216 SER A CA 1
ATOM 1734 C C . SER A 1 216 ? 7.405 6.082 -11.624 1.00 94.06 216 SER A C 1
ATOM 1736 O O . SER A 1 216 ? 6.833 5.900 -10.552 1.00 94.06 216 SER A O 1
ATOM 1738 N N . ARG A 1 217 ? 6.845 6.786 -12.622 1.00 92.81 217 ARG A N 1
ATOM 1739 C CA . ARG A 1 217 ? 5.515 7.410 -12.518 1.00 92.81 217 ARG A CA 1
ATOM 1740 C C . ARG A 1 217 ? 4.409 6.385 -12.270 1.00 92.81 217 ARG A C 1
ATOM 1742 O O . ARG A 1 217 ? 3.538 6.636 -11.447 1.00 92.81 217 ARG A O 1
ATOM 1749 N N . ALA A 1 218 ? 4.447 5.232 -12.942 1.00 91.94 218 ALA A N 1
ATOM 1750 C CA . ALA A 1 218 ? 3.450 4.182 -12.741 1.00 91.94 218 ALA A CA 1
ATOM 1751 C C . ALA A 1 218 ? 3.495 3.602 -11.318 1.00 91.94 218 ALA A C 1
ATOM 1753 O O . ALA A 1 218 ? 2.445 3.411 -10.710 1.00 91.94 218 ALA A O 1
ATOM 1754 N N . LEU A 1 219 ? 4.692 3.361 -10.774 1.00 95.50 219 LEU A N 1
ATOM 1755 C CA . LEU A 1 219 ? 4.842 2.908 -9.392 1.00 95.50 219 LEU A CA 1
ATOM 1756 C C . LEU A 1 219 ? 4.411 3.991 -8.394 1.00 95.50 219 LEU A C 1
ATOM 1758 O O . LEU A 1 219 ? 3.693 3.689 -7.449 1.00 95.50 219 LEU A O 1
ATOM 1762 N N . ASN A 1 220 ? 4.803 5.246 -8.615 1.00 96.75 220 ASN A N 1
ATOM 1763 C CA . ASN A 1 220 ? 4.386 6.366 -7.772 1.00 96.75 220 ASN A CA 1
ATOM 1764 C C . ASN A 1 220 ? 2.854 6.487 -7.723 1.00 96.75 220 ASN A C 1
ATOM 1766 O O . ASN A 1 220 ? 2.280 6.558 -6.642 1.00 96.75 220 ASN A O 1
ATOM 1770 N N . LEU A 1 221 ? 2.193 6.420 -8.882 1.00 96.44 221 LEU A N 1
ATOM 1771 C CA . LEU A 1 221 ? 0.736 6.399 -8.975 1.00 96.44 221 LEU A CA 1
ATOM 1772 C C . LEU A 1 221 ? 0.135 5.202 -8.228 1.00 96.44 221 LEU A C 1
ATOM 1774 O O . LEU A 1 221 ? -0.824 5.360 -7.479 1.00 96.44 221 LEU A O 1
ATOM 1778 N N . PHE A 1 222 ? 0.699 4.006 -8.411 1.00 94.94 222 PHE A N 1
ATOM 1779 C CA . PHE A 1 222 ? 0.235 2.812 -7.708 1.00 94.94 222 PHE A CA 1
ATOM 1780 C C . PHE A 1 222 ? 0.276 3.005 -6.186 1.00 94.94 222 PHE A C 1
ATOM 1782 O O . PHE A 1 222 ? -0.694 2.670 -5.512 1.00 94.94 222 PHE A O 1
ATOM 1789 N N . LEU A 1 223 ? 1.353 3.593 -5.660 1.00 97.44 223 LEU A N 1
ATOM 1790 C CA . LEU A 1 223 ? 1.502 3.875 -4.234 1.00 97.44 223 LEU A CA 1
ATOM 1791 C C . LEU A 1 223 ? 0.508 4.940 -3.737 1.00 97.44 223 LEU A C 1
ATOM 1793 O O . LEU A 1 223 ? -0.093 4.742 -2.688 1.00 97.44 223 LEU A O 1
ATOM 1797 N N . ILE A 1 224 ? 0.264 6.018 -4.495 1.00 98.25 224 ILE A N 1
ATOM 1798 C CA . ILE A 1 224 ? -0.756 7.039 -4.162 1.00 98.25 224 ILE A CA 1
ATOM 1799 C C . ILE A 1 224 ? -2.140 6.394 -3.998 1.00 98.25 224 ILE A C 1
ATOM 1801 O O . ILE A 1 224 ? -2.832 6.609 -3.003 1.00 98.25 224 ILE A O 1
ATOM 1805 N N . LEU A 1 225 ? -2.535 5.550 -4.953 1.00 96.12 225 LEU A N 1
ATOM 1806 C CA . LEU A 1 225 ? -3.855 4.907 -4.958 1.00 96.12 225 LEU A CA 1
ATOM 1807 C C . LEU A 1 225 ? -4.042 3.866 -3.838 1.00 96.12 225 LEU A C 1
ATOM 1809 O O . LEU A 1 225 ? -5.168 3.439 -3.591 1.00 96.12 225 LEU A O 1
ATOM 1813 N N . HIS A 1 226 ? -2.962 3.462 -3.168 1.00 95.81 226 HIS A N 1
ATOM 1814 C CA . HIS A 1 226 ? -2.983 2.524 -2.042 1.00 95.81 226 HIS A CA 1
ATOM 1815 C C . HIS A 1 226 ? -2.493 3.162 -0.732 1.00 95.81 226 HIS A C 1
ATOM 1817 O O . HIS A 1 226 ? -2.223 2.436 0.220 1.00 95.81 226 HIS A O 1
ATOM 1823 N N . ALA A 1 227 ? -2.364 4.494 -0.679 1.00 97.50 227 ALA A N 1
ATOM 1824 C CA . ALA A 1 227 ? -1.850 5.192 0.497 1.00 97.50 227 ALA A CA 1
ATOM 1825 C C . ALA A 1 227 ? -2.772 5.049 1.721 1.00 97.50 227 ALA A C 1
ATOM 1827 O O . ALA A 1 227 ? -2.274 4.854 2.825 1.00 97.50 227 ALA A O 1
ATOM 1828 N N . ASP A 1 228 ? -4.093 5.109 1.530 1.00 98.19 228 ASP A N 1
ATOM 1829 C CA . ASP A 1 228 ? -5.083 4.827 2.571 1.00 98.19 228 ASP A CA 1
ATOM 1830 C C . ASP A 1 228 ? -6.407 4.336 1.961 1.00 98.19 228 ASP A C 1
ATOM 1832 O O . ASP A 1 228 ? -6.679 4.530 0.775 1.00 98.19 228 ASP A O 1
ATOM 1836 N N . HIS A 1 229 ? -7.241 3.667 2.758 1.00 96.25 229 HIS A N 1
ATOM 1837 C CA . HIS A 1 229 ? -8.571 3.249 2.322 1.00 96.25 229 HIS A CA 1
ATOM 1838 C C . HIS A 1 229 ? -9.557 3.126 3.496 1.00 96.25 229 HIS A C 1
ATOM 1840 O O . HIS A 1 229 ? -10.228 2.097 3.642 1.00 96.25 229 HIS A O 1
ATOM 1846 N N . GLU A 1 230 ? -9.620 4.163 4.340 1.00 95.56 230 GLU A N 1
ATOM 1847 C CA . GLU A 1 230 ? -10.596 4.295 5.436 1.00 95.56 230 GLU A CA 1
ATOM 1848 C C . GLU A 1 230 ? -10.505 3.117 6.452 1.00 95.56 230 GLU A C 1
ATOM 1850 O O . GLU A 1 230 ? -9.429 2.540 6.638 1.00 95.56 230 GLU A O 1
ATOM 1855 N N . GLN A 1 231 ? -11.581 2.753 7.157 1.00 95.19 231 GLN A N 1
ATOM 1856 C CA . GLN A 1 231 ? -11.652 1.700 8.179 1.00 95.19 231 GLN A CA 1
ATOM 1857 C C . GLN A 1 231 ? -11.813 0.307 7.549 1.00 95.19 231 GLN A C 1
ATOM 1859 O O . GLN A 1 231 ? -12.784 -0.418 7.768 1.00 95.19 231 GLN A O 1
ATOM 1864 N N . ASN A 1 232 ? -10.829 -0.097 6.749 1.00 94.31 232 ASN A N 1
ATOM 1865 C CA . ASN A 1 232 ? -10.714 -1.478 6.280 1.00 94.31 232 ASN A CA 1
ATOM 1866 C C . ASN A 1 232 ? -10.106 -2.402 7.359 1.00 94.31 232 ASN A C 1
ATOM 1868 O O . ASN A 1 232 ? -9.532 -1.942 8.343 1.00 94.31 232 ASN A O 1
ATOM 1872 N N . CYS A 1 233 ? -10.168 -3.721 7.137 1.00 95.00 233 CYS A N 1
ATOM 1873 C CA . CYS A 1 233 ? -9.722 -4.743 8.095 1.00 95.00 233 CYS A CA 1
ATOM 1874 C C . CYS A 1 233 ? -8.297 -4.517 8.639 1.00 95.00 233 CYS A C 1
ATOM 1876 O O . CYS A 1 233 ? -8.077 -4.644 9.848 1.00 95.00 233 CYS A O 1
ATOM 1878 N N . SER A 1 234 ? -7.337 -4.138 7.787 1.00 97.25 234 SER A N 1
ATOM 1879 C CA . SER A 1 234 ? -5.970 -3.863 8.243 1.00 97.25 234 SER A CA 1
ATOM 1880 C C . SER A 1 234 ? -5.883 -2.577 9.056 1.00 97.25 234 SER A C 1
ATOM 1882 O O . SER A 1 234 ? -5.279 -2.598 10.123 1.00 97.25 234 SER A O 1
ATOM 1884 N N . THR A 1 235 ? -6.530 -1.489 8.626 1.00 98.00 235 THR A N 1
ATOM 1885 C CA . THR A 1 235 ? -6.553 -0.227 9.386 1.00 98.00 235 THR A CA 1
ATOM 1886 C C . THR A 1 235 ? -7.206 -0.413 10.758 1.00 98.00 235 THR A C 1
ATOM 1888 O O . THR A 1 235 ? -6.654 0.023 11.769 1.00 98.00 235 THR A O 1
ATOM 1891 N N . SER A 1 236 ? -8.337 -1.123 10.826 1.00 97.44 236 SER A N 1
ATOM 1892 C CA . SER A 1 236 ? -9.010 -1.446 12.088 1.00 97.44 236 SER A CA 1
ATOM 1893 C C . SER A 1 236 ? -8.128 -2.300 13.001 1.00 97.44 236 SER A C 1
ATOM 1895 O O . SER A 1 236 ? -8.066 -2.034 14.199 1.00 97.44 236 SER A O 1
ATOM 1897 N N . THR A 1 237 ? -7.389 -3.268 12.446 1.00 98.06 237 THR A N 1
ATOM 1898 C CA . THR A 1 237 ? -6.413 -4.073 13.202 1.00 98.06 237 THR A CA 1
ATOM 1899 C C . THR A 1 237 ? -5.298 -3.209 13.785 1.00 98.06 237 THR A C 1
ATOM 1901 O O . THR A 1 237 ? -5.011 -3.324 14.975 1.00 98.06 237 THR A O 1
ATOM 1904 N N . VAL A 1 238 ? -4.706 -2.306 12.989 1.00 98.31 238 VAL A N 1
ATOM 1905 C CA . VAL A 1 238 ? -3.671 -1.374 13.475 1.00 98.31 238 VAL A CA 1
ATOM 1906 C C . VAL A 1 238 ? -4.215 -0.544 14.636 1.00 98.31 238 VAL 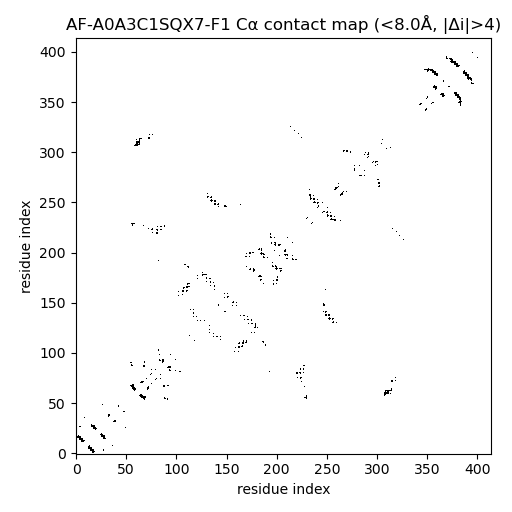A C 1
ATOM 1908 O O . VAL A 1 238 ? -3.581 -0.478 15.685 1.00 98.31 238 VAL A O 1
ATOM 1911 N N . ARG A 1 239 ? -5.410 0.047 14.486 1.00 97.81 239 ARG A N 1
ATOM 1912 C CA . ARG A 1 239 ? -6.042 0.855 15.544 1.00 97.81 239 ARG A CA 1
ATOM 1913 C C . ARG A 1 239 ? -6.328 0.039 16.802 1.00 97.81 239 ARG A C 1
ATOM 1915 O O . ARG A 1 239 ? -6.129 0.542 17.902 1.00 97.81 239 ARG A O 1
ATOM 1922 N N . MET A 1 240 ? -6.792 -1.199 16.648 1.00 97.62 240 MET A N 1
ATOM 1923 C CA . MET A 1 240 ? -7.123 -2.073 17.771 1.00 97.62 240 MET A CA 1
ATOM 1924 C C . MET A 1 240 ? -5.880 -2.460 18.571 1.00 97.62 240 MET A C 1
ATOM 1926 O O . MET A 1 240 ? -5.882 -2.323 19.791 1.00 97.62 240 MET A O 1
ATOM 1930 N N . VAL A 1 241 ? -4.801 -2.862 17.898 1.00 98.00 241 VAL A N 1
ATOM 1931 C CA . VAL A 1 241 ? -3.526 -3.188 18.556 1.00 98.00 241 VAL A CA 1
ATOM 1932 C C . VAL A 1 241 ? -2.913 -1.943 19.201 1.00 98.00 241 VAL A C 1
ATOM 1934 O O . VAL A 1 241 ? -2.531 -1.978 20.367 1.00 98.00 241 VAL A O 1
ATOM 1937 N N . ALA A 1 242 ? -2.905 -0.808 18.500 1.00 95.88 242 ALA A N 1
ATOM 1938 C CA . ALA A 1 242 ? -2.396 0.447 19.049 1.00 95.88 242 ALA A CA 1
ATOM 1939 C C . ALA A 1 242 ? -3.196 0.938 20.272 1.00 95.88 242 ALA A C 1
ATOM 1941 O O . ALA A 1 242 ? -2.641 1.604 21.141 1.00 95.88 242 ALA A O 1
ATOM 1942 N N . SER A 1 243 ? -4.488 0.595 20.384 1.00 96.12 243 SER A N 1
ATOM 1943 C CA . SER A 1 243 ? -5.335 1.006 21.517 1.00 96.12 243 SER A CA 1
ATOM 1944 C C . SER A 1 243 ? -4.893 0.423 22.863 1.00 96.12 243 SER A C 1
ATOM 1946 O O . SER A 1 243 ? -5.180 1.014 23.902 1.00 96.12 243 SER A O 1
ATOM 1948 N N . SER A 1 244 ? -4.131 -0.678 22.856 1.00 96.25 244 SE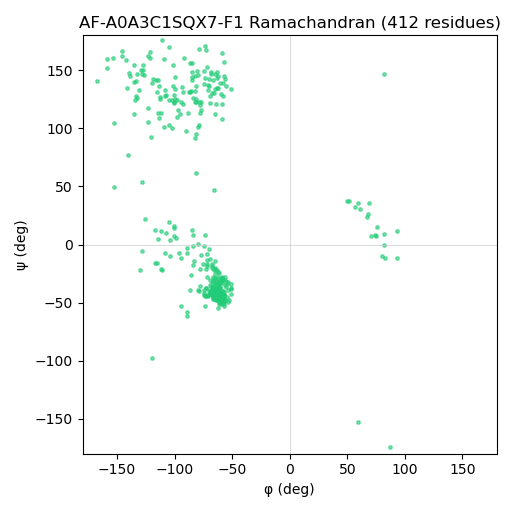R A N 1
ATOM 1949 C CA . SER A 1 244 ? -3.483 -1.219 24.056 1.00 96.25 244 SER A CA 1
ATOM 1950 C C . SER A 1 244 ? -2.127 -0.567 24.350 1.00 96.25 244 SER A C 1
ATOM 1952 O O . SER A 1 244 ? -1.354 -1.120 25.128 1.00 96.25 244 SER A O 1
ATOM 1954 N N . GLN A 1 245 ? -1.808 0.550 23.687 1.00 93.75 245 GLN A N 1
ATOM 1955 C CA . GLN A 1 245 ? -0.504 1.222 23.711 1.00 93.75 245 GLN A CA 1
ATOM 1956 C C . GLN A 1 245 ? 0.650 0.349 23.189 1.00 93.75 245 GLN A C 1
ATOM 1958 O O . GLN A 1 245 ? 1.795 0.481 23.611 1.00 93.75 245 GLN A O 1
ATOM 1963 N N . ALA A 1 246 ? 0.368 -0.564 22.254 1.00 94.88 246 ALA A N 1
ATOM 1964 C CA . ALA A 1 246 ? 1.429 -1.274 21.551 1.00 94.88 246 ALA A CA 1
ATOM 1965 C C . ALA A 1 246 ? 2.225 -0.306 20.658 1.00 94.88 246 ALA A C 1
ATOM 1967 O O . ALA A 1 246 ? 1.647 0.557 19.995 1.00 94.88 246 ALA A O 1
ATOM 1968 N N . ASN A 1 247 ? 3.547 -0.495 20.588 1.00 93.88 247 ASN A N 1
ATOM 1969 C CA . ASN A 1 247 ? 4.415 0.352 19.769 1.00 93.88 247 ASN A CA 1
ATOM 1970 C C . ASN A 1 247 ? 3.996 0.359 18.282 1.00 93.88 247 ASN A C 1
ATOM 1972 O O . ASN A 1 247 ? 3.364 -0.577 17.773 1.00 93.88 247 ASN A O 1
ATOM 1976 N N . MET A 1 248 ? 4.388 1.417 17.567 1.00 94.69 248 MET A N 1
ATOM 1977 C CA . MET A 1 248 ? 3.999 1.643 16.171 1.00 94.69 248 MET A CA 1
ATOM 1978 C C . MET A 1 248 ? 4.404 0.486 15.243 1.00 94.69 248 MET A C 1
ATOM 1980 O O . MET A 1 248 ? 3.619 0.092 14.381 1.00 94.69 248 MET A O 1
ATOM 1984 N N . PHE A 1 249 ? 5.595 -0.093 15.418 1.00 95.88 249 PHE A N 1
ATOM 1985 C CA . PHE A 1 249 ? 6.078 -1.178 14.560 1.00 95.88 249 PHE A CA 1
ATOM 1986 C C . PHE A 1 249 ? 5.250 -2.453 14.736 1.00 95.88 249 PHE A C 1
ATOM 1988 O O . PHE A 1 249 ? 4.828 -3.045 13.743 1.00 95.88 249 PHE A O 1
ATOM 1995 N N . ALA A 1 250 ? 4.949 -2.836 15.979 1.00 96.75 250 ALA A N 1
ATOM 1996 C CA . ALA A 1 250 ? 4.077 -3.971 16.276 1.00 96.75 250 ALA A CA 1
ATOM 1997 C C . ALA A 1 250 ? 2.665 -3.758 15.706 1.00 96.75 250 ALA A C 1
ATOM 1999 O O . ALA A 1 250 ? 2.103 -4.651 15.066 1.00 96.75 250 ALA A O 1
ATOM 2000 N N . SER A 1 251 ? 2.122 -2.548 15.860 1.00 97.44 251 SER A N 1
ATOM 2001 C CA . SER A 1 251 ? 0.812 -2.178 15.318 1.00 97.44 251 SER A CA 1
ATOM 2002 C C . SER A 1 251 ? 0.782 -2.275 13.788 1.00 97.44 251 SER A C 1
ATOM 2004 O O . SER A 1 251 ? -0.116 -2.899 13.220 1.00 97.44 251 SER A O 1
ATOM 2006 N N . CYS A 1 252 ? 1.794 -1.744 13.096 1.00 97.62 252 CYS A N 1
ATOM 2007 C CA . CYS A 1 252 ? 1.906 -1.851 11.641 1.00 97.62 252 CYS A CA 1
ATOM 2008 C C . CYS A 1 252 ? 2.143 -3.290 11.163 1.00 97.62 252 CYS A C 1
ATOM 2010 O O . CYS A 1 252 ? 1.557 -3.693 10.158 1.00 97.62 252 CYS A O 1
ATOM 2012 N N . ALA A 1 253 ? 2.940 -4.087 11.881 1.00 98.25 253 ALA A N 1
ATOM 2013 C CA . ALA A 1 253 ? 3.134 -5.504 11.577 1.00 98.25 253 ALA A CA 1
ATOM 2014 C C . ALA A 1 253 ? 1.812 -6.287 11.655 1.00 98.25 253 ALA A C 1
ATOM 2016 O O . ALA A 1 253 ? 1.521 -7.083 10.761 1.00 98.25 253 ALA A O 1
ATOM 2017 N N . ALA A 1 254 ? 0.970 -6.008 12.657 1.00 98.44 254 ALA A N 1
ATOM 2018 C CA . ALA A 1 254 ? -0.374 -6.579 12.749 1.00 98.44 254 ALA A CA 1
ATOM 2019 C C . ALA A 1 254 ? -1.262 -6.160 11.563 1.00 98.44 254 ALA A C 1
ATOM 2021 O O . ALA A 1 254 ? -1.984 -6.988 11.003 1.00 98.44 254 ALA A O 1
ATOM 2022 N N . GLY A 1 255 ? -1.150 -4.905 11.116 1.00 98.25 255 GLY A N 1
ATOM 2023 C CA . GLY A 1 255 ? -1.787 -4.424 9.888 1.00 98.25 255 GLY A CA 1
ATOM 2024 C C . GLY A 1 255 ? -1.370 -5.214 8.643 1.00 98.25 255 GLY A C 1
ATOM 2025 O O . GLY A 1 255 ? -2.228 -5.592 7.847 1.00 98.25 255 GLY A O 1
ATOM 2026 N N . VAL A 1 256 ? -0.077 -5.529 8.496 1.00 98.06 256 VAL A N 1
ATOM 2027 C CA . VAL A 1 256 ? 0.436 -6.373 7.398 1.00 98.06 256 VAL A CA 1
ATOM 2028 C C . VAL A 1 256 ? -0.132 -7.791 7.477 1.00 98.06 256 VAL A C 1
ATOM 2030 O O . VAL A 1 256 ? -0.549 -8.327 6.451 1.00 98.06 256 VAL A O 1
ATOM 2033 N N . CYS A 1 257 ? -0.213 -8.381 8.674 1.00 97.62 257 CYS A N 1
ATOM 2034 C CA . CYS A 1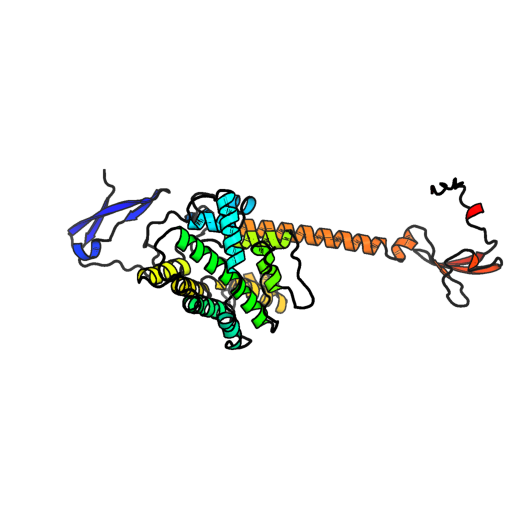 257 ? -0.837 -9.693 8.870 1.00 97.62 257 CYS A CA 1
ATOM 2035 C C . CYS A 1 257 ? -2.315 -9.694 8.448 1.00 97.62 257 CYS A C 1
ATOM 2037 O O . CYS A 1 257 ? -2.746 -10.591 7.725 1.00 97.62 257 CYS A O 1
ATOM 2039 N N . ALA A 1 258 ? -3.081 -8.672 8.841 1.00 96.62 258 ALA A N 1
ATOM 2040 C CA . ALA A 1 258 ? -4.475 -8.520 8.427 1.00 96.62 258 ALA A CA 1
ATOM 2041 C C . ALA A 1 258 ? -4.611 -8.290 6.910 1.00 96.62 258 ALA A C 1
ATOM 2043 O O . ALA A 1 258 ? -5.511 -8.838 6.272 1.00 96.62 258 ALA A O 1
ATOM 2044 N N . LEU A 1 259 ? -3.694 -7.523 6.309 1.00 95.62 259 LEU A N 1
ATOM 2045 C CA . LEU A 1 259 ? -3.657 -7.274 4.866 1.00 95.62 259 LEU A CA 1
ATOM 2046 C C . LEU A 1 259 ? -3.309 -8.528 4.058 1.00 95.62 259 LEU A C 1
ATOM 2048 O O . LEU A 1 259 ? -3.823 -8.699 2.957 1.00 95.62 259 LEU A O 1
ATOM 2052 N N . TRP A 1 260 ? -2.475 -9.421 4.588 1.00 94.19 260 TRP A N 1
ATOM 2053 C CA . TRP A 1 260 ? -2.067 -10.647 3.898 1.00 94.19 260 TRP A CA 1
ATOM 2054 C C . TRP A 1 260 ? -3.238 -11.609 3.624 1.00 94.19 260 TRP A C 1
ATOM 2056 O O . TRP A 1 260 ? -3.169 -12.415 2.696 1.00 94.19 260 TRP A O 1
ATOM 2066 N N . GLY A 1 261 ? -4.342 -11.500 4.370 1.00 88.44 261 GLY A N 1
ATOM 2067 C CA . GLY A 1 261 ? -5.538 -12.315 4.160 1.00 88.44 261 GLY A CA 1
ATOM 2068 C C . GLY A 1 261 ? -6.027 -12.315 2.693 1.00 88.44 261 GLY A C 1
ATOM 2069 O O . GLY A 1 261 ? -6.162 -11.241 2.096 1.00 88.44 261 GLY A O 1
ATOM 2070 N N . PRO A 1 262 ? -6.369 -13.481 2.100 1.00 82.50 262 PRO A N 1
ATOM 2071 C CA . PRO A 1 262 ? -6.813 -13.577 0.701 1.00 82.50 262 PRO A CA 1
ATOM 2072 C C . PRO A 1 262 ? -8.040 -12.725 0.354 1.00 82.50 262 PRO A C 1
ATOM 2074 O O . PRO A 1 262 ? -8.179 -12.268 -0.777 1.00 82.50 262 PRO A O 1
ATOM 2077 N N . LEU A 1 263 ? -8.928 -12.507 1.329 1.00 81.94 263 LEU A N 1
ATOM 2078 C CA . LEU A 1 263 ? -10.148 -11.706 1.178 1.00 81.94 263 LEU A CA 1
ATOM 2079 C C . LEU A 1 263 ? -9.920 -10.197 1.362 1.00 81.94 263 LEU A C 1
ATOM 2081 O O . LEU A 1 263 ? -10.873 -9.429 1.262 1.00 81.94 263 LEU A O 1
ATOM 2085 N N . HIS A 1 264 ? -8.684 -9.781 1.649 1.00 85.44 264 HIS A N 1
ATOM 2086 C CA . HIS A 1 264 ? -8.305 -8.381 1.807 1.00 85.44 264 HIS A CA 1
ATOM 2087 C C . HIS A 1 264 ? -7.230 -8.003 0.781 1.00 85.44 264 HIS A C 1
ATOM 2089 O O . HIS A 1 264 ? -7.553 -7.764 -0.383 1.00 85.44 264 HIS A O 1
ATOM 2095 N N . GLY A 1 265 ? -5.949 -8.004 1.155 1.00 81.75 265 GLY A N 1
ATOM 2096 C CA . GLY A 1 265 ? -4.858 -7.611 0.261 1.00 81.75 265 GLY A CA 1
ATOM 2097 C C . GLY A 1 265 ? -4.462 -8.676 -0.759 1.00 81.75 265 GLY A C 1
ATOM 2098 O O . GLY A 1 265 ? -3.904 -8.321 -1.791 1.00 81.75 265 GLY A O 1
ATOM 2099 N N . GLY A 1 266 ? -4.778 -9.957 -0.529 1.00 80.44 266 GLY A N 1
ATOM 2100 C CA . GLY A 1 266 ? -4.431 -11.049 -1.452 1.00 80.44 266 GLY A CA 1
ATOM 2101 C C . GLY A 1 266 ? -5.240 -11.087 -2.757 1.00 80.44 266 GLY A C 1
ATOM 2102 O O . GLY A 1 266 ? -4.904 -11.841 -3.673 1.00 80.44 266 GLY A O 1
ATOM 2103 N N . ALA A 1 267 ? -6.286 -10.264 -2.884 1.00 78.25 267 ALA A N 1
ATOM 2104 C CA . ALA A 1 267 ? -7.149 -10.244 -4.063 1.00 78.25 267 ALA A CA 1
ATOM 2105 C C . ALA A 1 267 ? -6.401 -9.859 -5.355 1.00 78.25 267 ALA A C 1
ATOM 2107 O O . ALA A 1 267 ? -6.745 -10.341 -6.433 1.00 78.25 267 ALA A O 1
ATOM 2108 N N . ASN A 1 268 ? -5.364 -9.020 -5.267 1.00 81.88 268 ASN A N 1
ATOM 2109 C CA . ASN A 1 268 ? -4.559 -8.621 -6.424 1.00 81.88 268 ASN A CA 1
ATOM 2110 C C . ASN A 1 268 ? -3.735 -9.792 -6.999 1.00 81.88 268 ASN A C 1
ATOM 2112 O O . ASN A 1 268 ? -3.701 -9.967 -8.216 1.00 81.88 268 ASN A O 1
ATOM 2116 N N . VAL A 1 269 ? -3.133 -10.621 -6.143 1.00 83.62 269 VAL A N 1
ATOM 2117 C CA . VAL A 1 269 ? -2.402 -11.834 -6.532 1.00 83.62 269 VAL A CA 1
ATOM 2118 C C . VAL A 1 269 ? -3.369 -12.833 -7.153 1.00 83.62 269 VAL A C 1
ATOM 2120 O O . VAL A 1 269 ? -3.115 -13.315 -8.252 1.00 83.62 269 VAL A O 1
ATOM 2123 N N . ALA A 1 270 ? -4.535 -13.033 -6.534 1.00 84.62 270 ALA A N 1
ATOM 2124 C CA . ALA A 1 270 ? -5.568 -13.927 -7.049 1.00 84.62 270 ALA A CA 1
ATOM 2125 C C . ALA A 1 270 ? -6.056 -13.538 -8.462 1.00 84.62 270 ALA A C 1
ATOM 2127 O O . ALA A 1 270 ? -6.383 -14.406 -9.271 1.00 84.62 270 ALA A O 1
ATOM 2128 N N . VAL A 1 271 ? -6.084 -12.239 -8.797 1.00 87.12 271 VAL A N 1
ATOM 2129 C CA . VAL A 1 271 ? -6.368 -11.769 -10.168 1.00 87.12 271 VAL A CA 1
ATOM 2130 C C . VAL A 1 271 ? -5.275 -12.199 -11.140 1.00 87.12 271 VAL A C 1
ATOM 2132 O O . VAL A 1 271 ? -5.590 -12.671 -12.232 1.00 87.12 271 VAL A O 1
ATOM 2135 N N . ILE A 1 272 ? -4.003 -12.036 -10.772 1.00 87.75 272 ILE A N 1
ATOM 2136 C CA . ILE A 1 272 ? -2.879 -12.426 -11.631 1.00 87.75 272 ILE A CA 1
ATOM 2137 C C . ILE A 1 272 ? -2.860 -13.941 -11.832 1.00 87.75 272 ILE A C 1
ATOM 2139 O O . ILE A 1 272 ? -2.815 -14.383 -12.976 1.00 87.75 272 ILE A O 1
ATOM 2143 N N . GLU A 1 273 ? -3.002 -14.726 -10.765 1.00 89.19 273 GLU A N 1
ATOM 2144 C CA . GLU A 1 273 ? -3.068 -16.191 -10.829 1.00 89.19 273 GLU A CA 1
ATOM 2145 C C . GLU A 1 273 ? -4.233 -16.673 -11.703 1.00 89.19 273 GLU A C 1
ATOM 2147 O O . GLU A 1 273 ? -4.061 -17.553 -12.546 1.00 89.19 273 GLU A O 1
ATOM 2152 N N . MET A 1 274 ? -5.412 -16.049 -11.575 1.00 90.19 274 MET A N 1
ATOM 2153 C CA . MET A 1 274 ? -6.561 -16.332 -12.439 1.00 90.19 274 MET A CA 1
ATOM 2154 C C . MET A 1 274 ? -6.235 -16.066 -13.916 1.00 90.19 274 MET A C 1
ATOM 2156 O O . MET A 1 274 ? -6.534 -16.893 -14.779 1.00 90.19 274 MET A O 1
ATOM 2160 N N . LEU A 1 275 ? -5.624 -14.921 -14.233 1.00 90.00 275 LEU A N 1
ATOM 2161 C CA . LEU A 1 275 ? -5.251 -14.575 -15.609 1.00 90.00 275 LEU A CA 1
ATOM 2162 C C . LEU A 1 275 ? -4.162 -15.506 -16.163 1.00 90.00 275 LEU A C 1
ATOM 2164 O O . LEU A 1 275 ? -4.212 -15.882 -17.337 1.00 90.00 275 LEU A O 1
ATOM 2168 N N . GLU A 1 276 ? -3.199 -15.907 -15.334 1.00 91.44 276 GLU A N 1
ATOM 2169 C CA . GLU A 1 276 ? -2.164 -16.872 -15.700 1.00 91.44 276 GLU A CA 1
ATOM 2170 C C . GLU A 1 276 ? -2.743 -18.260 -15.959 1.00 91.44 276 GLU A C 1
ATOM 2172 O O . GLU A 1 276 ? -2.388 -18.869 -16.968 1.00 91.44 276 GLU A O 1
ATOM 2177 N N . PHE A 1 277 ? -3.685 -18.717 -15.131 1.00 91.12 277 PHE A N 1
ATOM 2178 C CA . PHE A 1 277 ? -4.420 -19.963 -15.341 1.00 91.12 277 PHE A CA 1
ATOM 2179 C C . PHE A 1 277 ? -5.192 -19.955 -16.667 1.00 91.12 277 PHE A C 1
ATOM 2181 O O . PHE A 1 277 ? -5.092 -20.900 -17.454 1.00 91.12 277 PHE A O 1
ATOM 2188 N N . ILE A 1 278 ? -5.923 -18.873 -16.968 1.00 90.25 278 ILE A N 1
ATOM 2189 C CA . ILE A 1 278 ? -6.637 -18.723 -18.249 1.00 90.25 278 ILE A CA 1
ATOM 2190 C C . ILE A 1 278 ? -5.647 -18.815 -19.416 1.00 90.25 278 ILE A C 1
ATOM 2192 O O . ILE A 1 278 ? -5.884 -19.540 -20.380 1.00 90.25 278 ILE A O 1
ATOM 2196 N N . ARG A 1 279 ? -4.500 -18.130 -19.315 1.00 90.62 279 ARG A N 1
ATOM 2197 C CA . ARG A 1 279 ? -3.459 -18.166 -20.349 1.00 90.62 279 ARG A CA 1
ATOM 2198 C C . ARG A 1 279 ? -2.862 -19.567 -20.522 1.00 90.62 279 ARG A C 1
ATOM 2200 O O . ARG A 1 279 ? -2.719 -20.016 -21.654 1.00 90.62 279 ARG A O 1
ATOM 2207 N N . GLN A 1 280 ? -2.488 -20.236 -19.432 1.00 92.94 280 GLN A N 1
ATOM 2208 C CA . GLN A 1 280 ? -1.825 -21.547 -19.454 1.00 92.94 280 GLN A CA 1
ATOM 2209 C C . GLN A 1 280 ? -2.757 -22.670 -19.916 1.00 92.94 280 GLN A C 1
ATOM 2211 O O . GLN A 1 280 ? -2.318 -23.582 -20.609 1.00 92.94 280 GLN A O 1
ATOM 2216 N N . SER A 1 281 ? -4.044 -22.589 -19.578 1.00 92.12 281 SER A N 1
ATOM 2217 C CA . SER A 1 281 ? -5.054 -23.553 -20.031 1.00 92.12 281 SER A CA 1
ATOM 2218 C C . SER A 1 281 ? -5.408 -23.419 -21.517 1.00 92.12 281 SER A C 1
ATOM 2220 O O . SER A 1 281 ? -6.072 -24.297 -22.062 1.00 92.12 281 SER A O 1
ATOM 2222 N N . GLY A 1 282 ? -5.005 -22.326 -22.179 1.00 92.25 282 GLY A N 1
ATOM 2223 C CA . GLY A 1 282 ? -5.421 -22.007 -23.548 1.00 92.25 282 GLY A CA 1
ATOM 2224 C C . GLY A 1 282 ? -6.896 -21.599 -23.666 1.00 92.25 282 GLY A C 1
ATOM 2225 O O . GLY A 1 282 ? -7.402 -21.431 -24.777 1.00 92.25 282 GLY A O 1
ATOM 2226 N N . MET A 1 283 ? -7.590 -21.429 -22.536 1.00 90.44 283 MET A N 1
ATOM 2227 C CA . MET A 1 283 ? -9.002 -21.068 -22.481 1.00 90.44 283 MET A CA 1
ATOM 2228 C C . MET A 1 283 ? -9.213 -19.618 -22.932 1.00 90.44 283 MET A C 1
ATOM 2230 O O . MET A 1 283 ? -8.444 -18.712 -22.600 1.00 90.44 283 MET A O 1
ATOM 2234 N N . LYS A 1 284 ? -10.308 -19.354 -23.652 1.00 92.00 284 LYS A N 1
ATOM 2235 C CA . LYS A 1 284 ? -10.725 -17.970 -23.923 1.00 92.00 284 LYS A CA 1
ATOM 2236 C C . LYS A 1 284 ? -11.309 -17.346 -22.656 1.00 92.00 284 LYS A C 1
ATOM 2238 O O . LYS A 1 284 ? -12.081 -17.981 -21.946 1.00 92.00 284 LYS A O 1
ATOM 2243 N N . VAL A 1 285 ? -11.061 -16.056 -22.430 1.00 89.94 285 VAL A N 1
ATOM 2244 C CA . VAL A 1 285 ? -11.652 -15.317 -21.293 1.00 89.94 285 VAL A CA 1
ATOM 2245 C C . VAL A 1 285 ? -13.182 -15.442 -21.263 1.00 89.94 285 VAL A C 1
ATOM 2247 O O . VAL A 1 285 ? -13.765 -15.624 -20.199 1.00 89.94 285 VAL A O 1
ATOM 2250 N N . SER A 1 286 ? -13.838 -15.400 -22.429 1.00 91.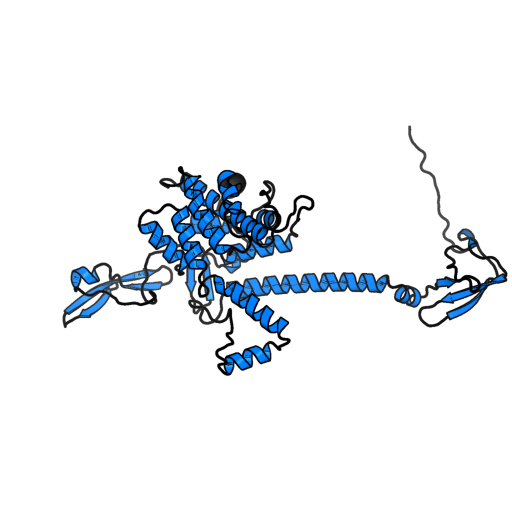81 286 SER A N 1
ATOM 2251 C CA . SER A 1 286 ? -15.293 -15.564 -22.539 1.00 91.81 286 SER A CA 1
ATOM 2252 C C . SER A 1 286 ? -15.780 -16.925 -22.036 1.00 91.81 286 SER A C 1
ATOM 2254 O O . SER A 1 286 ? -16.834 -17.000 -21.418 1.00 91.81 286 SER A O 1
ATOM 2256 N N . GLU A 1 287 ? -15.009 -17.986 -22.279 1.00 92.00 287 GLU A N 1
ATOM 2257 C CA . GLU A 1 287 ? -15.326 -19.337 -21.817 1.00 92.00 287 GLU A CA 1
ATOM 2258 C C . GLU A 1 287 ? -15.161 -19.451 -20.297 1.00 92.00 287 GLU A C 1
ATOM 2260 O O . GLU A 1 287 ? -16.0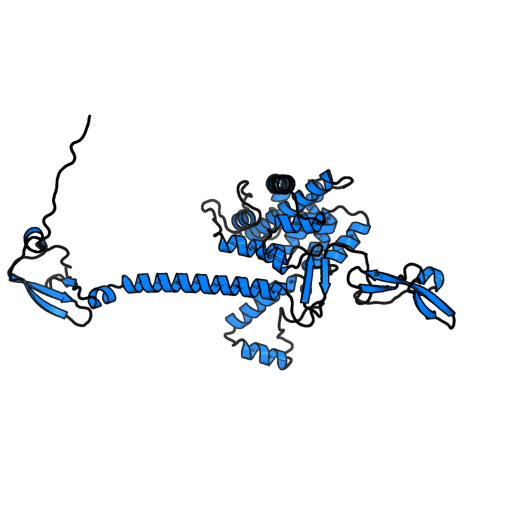45 -19.979 -19.628 1.00 92.00 287 GLU A O 1
ATOM 2265 N N . TYR A 1 288 ? -14.083 -18.890 -19.737 1.00 90.88 288 TYR A N 1
ATOM 2266 C CA . TYR A 1 288 ? -13.866 -18.868 -18.287 1.00 90.88 288 TYR A CA 1
ATOM 2267 C C . TYR A 1 288 ? -15.025 -18.177 -17.559 1.00 90.88 288 TYR A C 1
ATOM 2269 O O . TYR A 1 288 ? -15.577 -18.708 -16.597 1.00 90.88 288 TYR A O 1
ATOM 2277 N N . VAL A 1 289 ? -15.430 -17.001 -18.052 1.00 88.88 289 VAL A N 1
ATOM 2278 C CA . VAL A 1 289 ? -16.545 -16.229 -17.487 1.00 88.88 289 VAL A CA 1
ATOM 2279 C C . VAL A 1 289 ? -17.857 -17.007 -17.568 1.00 88.88 289 VAL A C 1
ATOM 2281 O O . VAL A 1 289 ? -18.635 -16.983 -16.616 1.00 88.88 289 VAL A O 1
ATOM 2284 N N . GLU A 1 290 ? -18.105 -17.704 -18.674 1.00 91.44 290 GLU A N 1
ATOM 2285 C CA . GLU A 1 290 ? -19.313 -18.510 -18.839 1.00 91.44 290 GLU A CA 1
ATOM 2286 C C . GLU A 1 290 ? -19.361 -19.670 -17.835 1.00 91.44 290 GLU A C 1
ATOM 2288 O O . GLU A 1 290 ? -20.372 -19.860 -17.163 1.00 91.44 290 GLU A O 1
ATOM 2293 N N . ARG A 1 291 ? -18.243 -20.372 -17.619 1.00 90.31 291 ARG A N 1
ATOM 2294 C CA . ARG A 1 291 ? -18.163 -21.439 -16.606 1.00 90.31 291 ARG A CA 1
ATOM 2295 C C . ARG A 1 291 ? -18.386 -20.921 -15.181 1.00 90.31 291 ARG A C 1
ATOM 2297 O O . ARG A 1 291 ? -19.090 -21.559 -14.400 1.00 90.31 291 ARG A O 1
ATOM 2304 N N . VAL A 1 292 ? -17.858 -19.738 -14.847 1.00 89.38 292 VAL A N 1
ATOM 2305 C CA . VAL A 1 292 ? -18.136 -19.092 -13.550 1.00 89.38 292 VAL A CA 1
ATOM 2306 C C . VAL A 1 292 ? -19.630 -18.772 -13.404 1.00 89.38 292 VAL A C 1
ATOM 2308 O O . VAL A 1 292 ? -20.212 -19.033 -12.351 1.00 89.38 292 VAL A O 1
ATOM 2311 N N . LYS A 1 293 ? -20.283 -18.251 -14.453 1.00 87.56 293 LYS A N 1
ATOM 2312 C CA . LYS A 1 293 ? -21.737 -17.985 -14.446 1.00 87.56 293 LYS A CA 1
ATOM 2313 C C . LYS A 1 293 ? -22.565 -19.257 -14.284 1.00 87.56 293 LYS A C 1
ATOM 2315 O O . LYS A 1 293 ? -23.590 -19.232 -13.607 1.00 87.56 293 LYS A O 1
ATOM 2320 N N . GLN A 1 294 ? -22.092 -20.367 -14.843 1.00 89.94 294 GLN A N 1
ATOM 2321 C CA . GLN A 1 294 ? -22.678 -21.700 -14.686 1.00 89.94 294 GLN A CA 1
ATOM 2322 C C . GLN A 1 294 ? -22.418 -22.320 -13.300 1.00 89.94 294 GLN A C 1
ATOM 2324 O O . GLN A 1 294 ? -22.774 -23.472 -13.068 1.00 89.94 294 GLN A O 1
ATOM 2329 N N . LYS A 1 295 ? -21.857 -21.547 -12.355 1.00 85.12 295 LYS A N 1
ATOM 2330 C CA . LYS A 1 295 ? -21.565 -21.947 -10.972 1.00 85.12 295 LYS A CA 1
ATOM 2331 C C . LYS A 1 295 ? -20.616 -23.144 -10.873 1.00 85.12 295 LYS A C 1
ATOM 2333 O O . LYS A 1 295 ? -20.743 -23.945 -9.947 1.00 85.12 295 LYS A O 1
ATOM 2338 N N . ASP A 1 296 ? -19.643 -23.246 -11.781 1.00 84.44 296 ASP A N 1
ATOM 2339 C CA . ASP A 1 296 ? -18.516 -24.162 -11.591 1.00 84.44 296 ASP A CA 1
ATOM 2340 C C . ASP A 1 296 ? -17.786 -23.784 -10.294 1.00 84.44 296 ASP A C 1
ATOM 2342 O O . ASP A 1 296 ? -17.123 -22.751 -10.207 1.00 84.44 296 ASP A O 1
ATOM 2346 N N . THR A 1 297 ? -17.930 -24.615 -9.261 1.00 78.19 297 THR A N 1
ATOM 2347 C CA . THR A 1 297 ? -17.417 -24.337 -7.912 1.00 78.19 297 THR A CA 1
ATOM 2348 C C . THR A 1 297 ? -15.893 -24.276 -7.853 1.00 78.19 297 THR A C 1
ATOM 2350 O O . THR A 1 297 ? -15.345 -23.768 -6.871 1.00 78.19 297 THR A O 1
ATOM 2353 N N . LYS A 1 298 ? -15.207 -24.751 -8.901 1.00 80.38 298 LYS A N 1
ATOM 2354 C CA . LYS A 1 298 ? -13.749 -24.699 -9.027 1.00 80.38 298 LYS A CA 1
ATOM 2355 C C . LYS A 1 298 ? -13.244 -23.368 -9.572 1.00 80.38 298 LYS A C 1
ATOM 2357 O O . LYS A 1 298 ? -12.062 -23.077 -9.419 1.00 80.38 298 LYS A O 1
ATOM 2362 N N . LEU A 1 299 ? -14.106 -22.566 -10.199 1.00 83.06 299 LEU A N 1
ATOM 2363 C CA . LEU A 1 299 ? -13.726 -21.303 -10.820 1.00 83.06 299 LEU A CA 1
ATOM 2364 C C . LEU A 1 299 ? -14.356 -20.129 -10.079 1.00 83.06 299 LEU A C 1
ATOM 2366 O O . LEU A 1 299 ? -15.533 -20.128 -9.723 1.00 83.06 299 LEU A O 1
ATOM 2370 N N . ARG A 1 300 ? -13.560 -19.086 -9.864 1.00 81.06 300 ARG A N 1
ATOM 2371 C CA . ARG A 1 300 ? -14.029 -17.824 -9.293 1.00 81.06 300 ARG A CA 1
ATOM 2372 C C . ARG A 1 300 ? -13.508 -16.672 -10.126 1.00 81.06 300 ARG A C 1
ATOM 2374 O O . ARG A 1 300 ? -12.413 -16.741 -10.685 1.00 81.06 300 ARG A O 1
ATOM 2381 N N . LEU A 1 301 ? -14.314 -15.621 -10.213 1.00 83.00 301 LEU A N 1
ATOM 2382 C CA . LEU A 1 301 ? -13.932 -14.389 -10.880 1.00 83.00 301 LEU A CA 1
ATOM 2383 C C . LEU A 1 301 ? -13.282 -13.455 -9.850 1.00 83.00 301 LEU A C 1
ATOM 2385 O O . LEU A 1 301 ? -13.972 -12.802 -9.070 1.00 83.00 301 LEU A O 1
ATOM 2389 N N . MET A 1 302 ? -11.951 -13.445 -9.822 1.00 84.81 302 MET A N 1
ATOM 2390 C CA . MET A 1 302 ? -11.155 -12.651 -8.884 1.00 84.81 302 MET A CA 1
ATOM 2391 C C . MET A 1 302 ? -11.061 -11.189 -9.334 1.00 84.81 302 MET A C 1
ATOM 2393 O O . MET A 1 302 ? -11.004 -10.912 -10.532 1.00 84.81 302 MET A O 1
ATOM 2397 N N . GLY A 1 303 ? -11.018 -10.254 -8.379 1.00 76.88 303 GLY A N 1
ATOM 2398 C CA . GLY A 1 303 ? -10.922 -8.810 -8.651 1.00 76.88 303 GLY A CA 1
ATOM 2399 C C . GLY A 1 303 ? -12.219 -8.153 -9.125 1.00 76.88 303 GLY A C 1
ATOM 2400 O O . GLY A 1 303 ? -12.179 -7.045 -9.657 1.00 76.88 303 GLY A O 1
ATOM 2401 N N . PHE A 1 304 ? -13.357 -8.830 -8.954 1.00 74.94 304 PHE A N 1
ATOM 2402 C CA . PHE A 1 304 ? -14.687 -8.301 -9.241 1.00 74.94 304 PHE A CA 1
ATOM 2403 C C . PHE A 1 304 ? -15.519 -8.220 -7.962 1.00 74.94 304 PHE A C 1
ATOM 2405 O O . PHE A 1 304 ? -15.477 -9.118 -7.124 1.00 74.94 304 PHE A O 1
ATOM 2412 N N . GLY A 1 305 ? -16.304 -7.147 -7.853 1.00 68.31 305 GLY A N 1
ATOM 2413 C CA . GLY A 1 305 ? -17.011 -6.788 -6.627 1.00 68.31 305 GLY A CA 1
ATOM 2414 C C . GLY A 1 305 ? -16.104 -6.042 -5.648 1.00 68.31 305 GLY A C 1
ATOM 2415 O O . GLY A 1 305 ? -14.897 -6.267 -5.589 1.00 68.31 305 GLY A O 1
ATOM 2416 N N . HIS A 1 306 ? -16.686 -5.118 -4.892 1.00 73.25 306 HIS A N 1
ATOM 2417 C CA . HIS A 1 306 ? -15.980 -4.357 -3.872 1.00 73.25 306 HIS A CA 1
ATOM 2418 C C . HIS A 1 306 ? -16.912 -4.181 -2.670 1.00 73.25 306 HIS A C 1
ATOM 2420 O O . HIS A 1 306 ? -18.082 -3.855 -2.847 1.00 73.25 306 HIS A O 1
ATOM 2426 N N . ARG A 1 307 ? -16.416 -4.398 -1.440 1.00 73.62 307 ARG A N 1
ATOM 2427 C CA . ARG A 1 307 ? -17.250 -4.292 -0.222 1.00 73.62 307 ARG A CA 1
ATOM 2428 C C . ARG A 1 307 ? -17.860 -2.896 -0.072 1.00 73.62 307 ARG A C 1
ATOM 2430 O O . ARG A 1 307 ? -19.007 -2.771 0.330 1.00 73.62 307 ARG A O 1
ATOM 2437 N N . VAL A 1 308 ? -17.067 -1.874 -0.395 1.00 77.38 308 VAL A N 1
ATOM 2438 C CA . VAL A 1 308 ? -17.473 -0.461 -0.338 1.00 77.38 308 VAL A CA 1
ATOM 2439 C C . VAL A 1 308 ? -18.109 0.031 -1.649 1.00 77.38 308 VAL A C 1
ATOM 2441 O O . VAL A 1 308 ? -19.252 0.468 -1.634 1.00 77.38 308 VAL A O 1
ATOM 2444 N N . TYR A 1 309 ? -17.417 -0.053 -2.793 1.00 80.12 309 TYR A N 1
ATOM 2445 C CA . TYR A 1 309 ? -17.941 0.441 -4.071 1.00 80.12 309 TYR A CA 1
ATOM 2446 C C . TYR A 1 309 ? -18.984 -0.487 -4.711 1.00 80.12 309 TYR A C 1
ATOM 2448 O O . TYR A 1 309 ? -18.647 -1.583 -5.159 1.00 80.12 309 TYR A O 1
ATOM 2456 N N . LYS A 1 310 ? -20.235 -0.024 -4.842 1.00 75.94 310 LYS A N 1
ATOM 2457 C CA . LYS A 1 310 ? -21.305 -0.803 -5.498 1.00 75.94 310 LYS A CA 1
ATOM 2458 C C . LYS A 1 310 ? -21.235 -0.735 -7.022 1.00 75.94 310 LYS A C 1
ATOM 2460 O O . LYS A 1 310 ? -21.459 -1.736 -7.696 1.00 75.94 310 LYS A O 1
ATOM 2465 N N . ASN A 1 311 ? -20.915 0.443 -7.556 1.00 75.25 311 ASN A N 1
ATOM 2466 C CA . ASN A 1 311 ? -20.915 0.690 -8.998 1.00 75.25 311 ASN A CA 1
ATOM 2467 C C . ASN A 1 311 ? -19.528 0.495 -9.613 1.00 75.25 311 ASN A C 1
ATOM 2469 O O . ASN A 1 311 ? -19.369 -0.221 -10.601 1.00 75.25 311 ASN A O 1
ATOM 2473 N N . PHE A 1 312 ? -18.522 1.169 -9.054 1.00 80.25 312 PHE A N 1
ATOM 2474 C CA . PHE A 1 312 ? -17.201 1.256 -9.659 1.00 80.25 312 PHE A CA 1
ATOM 2475 C C . PHE A 1 312 ? -16.163 1.823 -8.668 1.00 80.25 312 PHE A C 1
ATOM 2477 O O . PHE A 1 312 ? -16.473 2.753 -7.929 1.00 80.25 312 PHE A O 1
ATOM 2484 N N . ASP A 1 313 ? -14.936 1.285 -8.672 1.00 84.50 313 ASP A N 1
ATOM 2485 C CA . ASP A 1 313 ? -13.815 1.769 -7.846 1.00 84.50 313 ASP A CA 1
ATOM 2486 C C . ASP A 1 313 ? -13.025 2.872 -8.584 1.00 84.50 313 ASP A C 1
ATOM 2488 O O . ASP A 1 313 ? -12.351 2.536 -9.569 1.00 84.50 313 ASP A O 1
ATOM 2492 N N . PRO A 1 314 ? -13.024 4.141 -8.116 1.00 85.31 314 PRO A N 1
ATOM 2493 C CA . PRO A 1 314 ? -12.361 5.273 -8.781 1.00 85.31 314 PRO A CA 1
ATOM 2494 C C . PRO A 1 314 ? -10.899 5.000 -9.151 1.00 85.31 314 PRO A C 1
ATOM 2496 O O . PRO A 1 314 ? -10.455 5.328 -10.259 1.00 85.31 314 PRO A O 1
ATOM 2499 N N . ARG A 1 315 ? -10.167 4.286 -8.290 1.00 87.81 315 ARG A N 1
ATOM 2500 C CA . ARG A 1 315 ? -8.749 3.960 -8.487 1.00 87.81 315 ARG A CA 1
ATOM 2501 C C . ARG A 1 315 ? -8.539 3.077 -9.711 1.00 87.81 315 ARG A C 1
ATOM 2503 O O . ARG A 1 315 ? -7.578 3.252 -10.461 1.00 87.81 315 ARG A O 1
ATOM 2510 N N . SER A 1 316 ? -9.458 2.146 -9.964 1.00 85.88 316 SER A N 1
ATOM 2511 C CA . SER A 1 316 ? -9.336 1.188 -11.066 1.00 85.88 316 SER A CA 1
ATOM 2512 C C . SER A 1 316 ? -9.426 1.849 -12.453 1.00 85.88 316 SER A C 1
ATOM 2514 O O . SER A 1 316 ? -8.786 1.386 -13.398 1.00 85.88 316 SER A O 1
ATOM 2516 N N . LYS A 1 317 ? -10.132 2.981 -12.597 1.00 87.50 317 LYS A N 1
ATOM 2517 C CA . LYS A 1 317 ? -10.224 3.763 -13.854 1.00 87.50 317 LYS A CA 1
ATOM 2518 C C . LYS A 1 317 ? -8.935 4.510 -14.104 1.00 87.50 317 LYS A C 1
ATOM 2520 O O . LYS A 1 317 ? -8.458 4.496 -15.238 1.00 87.50 317 LYS A O 1
ATOM 2525 N N . ILE A 1 318 ? -8.360 5.085 -13.052 1.00 89.00 318 ILE A N 1
ATOM 2526 C CA . ILE A 1 318 ? -7.061 5.751 -13.103 1.00 89.00 318 ILE A CA 1
ATOM 2527 C C . ILE A 1 318 ? -5.982 4.736 -13.517 1.00 89.00 318 ILE A C 1
ATOM 2529 O O . ILE A 1 318 ? -5.287 4.943 -14.514 1.00 89.00 318 ILE A O 1
ATOM 2533 N N . LEU A 1 319 ? -5.917 3.575 -12.851 1.00 88.25 319 LEU A N 1
ATOM 2534 C CA . LEU A 1 319 ? -4.982 2.495 -13.199 1.00 88.25 319 LEU A CA 1
ATOM 2535 C C . LEU A 1 319 ? -5.189 1.977 -14.627 1.00 88.25 319 LEU A C 1
ATOM 2537 O O . LEU A 1 319 ? -4.224 1.788 -15.368 1.00 88.25 319 LEU A O 1
ATOM 2541 N N . LYS A 1 320 ? -6.442 1.777 -15.050 1.00 87.75 320 LYS A N 1
ATOM 2542 C CA . LYS A 1 320 ? -6.771 1.324 -16.408 1.00 87.75 320 LYS A CA 1
ATOM 2543 C C . LYS A 1 320 ? -6.339 2.333 -17.469 1.00 87.75 320 LYS A C 1
ATOM 2545 O O . LYS A 1 320 ? -5.830 1.923 -18.515 1.00 87.75 320 LYS A O 1
ATOM 2550 N N . ALA A 1 321 ? -6.534 3.629 -17.228 1.00 88.69 321 ALA A N 1
ATOM 2551 C CA . ALA A 1 321 ? -6.089 4.685 -18.132 1.00 88.69 321 ALA A CA 1
ATOM 2552 C C . ALA A 1 321 ? -4.557 4.698 -18.249 1.00 88.69 321 ALA A C 1
ATOM 2554 O O . ALA A 1 321 ? -4.030 4.644 -19.363 1.00 88.69 321 ALA A O 1
ATOM 2555 N N . ALA A 1 322 ? -3.849 4.646 -17.116 1.00 86.56 322 ALA A N 1
ATOM 2556 C CA . ALA A 1 322 ? -2.390 4.580 -17.079 1.00 86.56 322 ALA A CA 1
ATOM 2557 C C . ALA A 1 322 ? -1.841 3.333 -17.802 1.00 86.56 322 ALA A C 1
ATOM 2559 O O . ALA A 1 322 ? -0.922 3.431 -18.621 1.00 86.56 322 ALA A O 1
ATOM 2560 N N . ALA A 1 323 ? -2.446 2.162 -17.573 1.00 86.25 323 ALA A N 1
ATOM 2561 C CA . ALA A 1 323 ? -2.069 0.914 -18.234 1.00 86.25 323 ALA A CA 1
ATOM 2562 C C . ALA A 1 323 ? -2.282 0.975 -19.757 1.00 86.25 323 ALA A C 1
ATOM 2564 O O . ALA A 1 323 ? -1.395 0.591 -20.523 1.00 86.25 323 ALA A O 1
ATOM 2565 N N . ARG A 1 324 ? -3.427 1.504 -20.215 1.00 87.00 324 ARG A N 1
ATOM 2566 C CA . ARG A 1 324 ? -3.714 1.689 -21.648 1.00 87.00 324 ARG A CA 1
ATOM 2567 C C . ARG A 1 324 ? -2.721 2.631 -22.314 1.00 87.00 324 ARG A C 1
ATOM 2569 O O . ARG A 1 324 ? -2.210 2.299 -23.381 1.00 87.00 324 ARG A O 1
ATOM 2576 N N . HIS A 1 325 ? -2.423 3.763 -21.679 1.00 84.81 325 HIS A N 1
ATOM 2577 C CA . HIS A 1 325 ? -1.444 4.719 -22.188 1.00 84.81 325 HIS A CA 1
ATOM 2578 C C . HIS A 1 325 ? -0.066 4.060 -22.367 1.00 84.81 325 HIS A C 1
ATOM 2580 O O . HIS A 1 325 ? 0.546 4.158 -23.431 1.00 84.81 325 HIS A O 1
ATOM 2586 N N . ARG A 1 326 ? 0.388 3.293 -21.367 1.00 83.69 326 ARG A N 1
ATOM 2587 C CA . ARG A 1 326 ? 1.660 2.559 -21.432 1.00 83.69 326 ARG A CA 1
ATOM 2588 C C . ARG A 1 326 ? 1.683 1.514 -22.552 1.00 83.69 326 ARG A C 1
ATOM 2590 O O . ARG A 1 326 ? 2.672 1.427 -23.278 1.00 83.69 326 ARG A O 1
ATOM 2597 N N . LEU A 1 327 ? 0.616 0.730 -22.707 1.00 86.19 327 LEU A N 1
ATOM 2598 C CA . LEU A 1 327 ? 0.511 -0.273 -23.775 1.00 86.19 327 LEU A CA 1
ATOM 2599 C C . LEU A 1 327 ? 0.518 0.369 -25.166 1.00 86.19 327 LEU A C 1
ATOM 2601 O O . LEU A 1 327 ? 1.180 -0.144 -26.072 1.00 86.19 327 LEU A O 1
ATOM 2605 N N . ALA A 1 328 ? -0.171 1.499 -25.334 1.00 86.12 328 ALA A N 1
ATOM 2606 C CA . ALA A 1 328 ? -0.174 2.254 -26.583 1.00 86.12 328 ALA A CA 1
ATOM 2607 C C . ALA A 1 328 ? 1.234 2.768 -26.928 1.00 86.12 328 ALA A C 1
ATOM 2609 O O . ALA A 1 328 ? 1.718 2.518 -28.034 1.00 86.12 328 ALA A O 1
ATOM 2610 N N . ALA A 1 329 ? 1.928 3.382 -25.965 1.00 82.75 329 ALA A N 1
ATOM 2611 C CA . ALA A 1 329 ? 3.300 3.859 -26.137 1.00 82.75 329 ALA A CA 1
ATOM 2612 C C . ALA A 1 329 ? 4.281 2.721 -26.481 1.00 82.75 329 ALA A C 1
ATOM 2614 O O . ALA A 1 329 ? 5.083 2.841 -27.411 1.00 82.75 329 ALA A O 1
ATOM 2615 N N . ALA A 1 330 ? 4.193 1.582 -25.785 1.00 83.44 330 ALA A N 1
ATOM 2616 C CA . ALA A 1 330 ? 5.024 0.413 -26.073 1.00 83.44 330 ALA A CA 1
ATOM 2617 C C . ALA A 1 330 ? 4.757 -0.149 -27.480 1.00 83.44 330 ALA A C 1
ATOM 2619 O O . ALA A 1 330 ? 5.696 -0.433 -28.226 1.00 83.44 330 ALA A O 1
ATOM 2620 N N . SER A 1 331 ? 3.483 -0.243 -27.871 1.00 86.12 331 SER A N 1
ATOM 2621 C CA . SER A 1 331 ? 3.073 -0.705 -29.202 1.00 86.12 331 SER A CA 1
ATOM 2622 C C . SER A 1 331 ? 3.583 0.222 -30.303 1.00 86.12 331 SER A C 1
ATOM 2624 O O . SER A 1 331 ? 4.084 -0.246 -31.323 1.00 86.12 331 SER A O 1
ATOM 2626 N N . GLN A 1 332 ? 3.504 1.538 -30.097 1.00 86.62 332 GLN A N 1
ATOM 2627 C CA . GLN A 1 332 ? 4.034 2.523 -31.035 1.00 86.62 332 GLN A CA 1
ATOM 2628 C C . GLN A 1 332 ? 5.552 2.392 -31.182 1.00 86.62 332 GLN A C 1
ATOM 2630 O O . GLN A 1 332 ? 6.053 2.365 -32.305 1.00 86.62 332 GLN A O 1
ATOM 2635 N N . ARG A 1 333 ? 6.288 2.238 -30.072 1.00 85.19 333 ARG A N 1
ATOM 2636 C CA . ARG A 1 333 ? 7.743 2.029 -30.105 1.00 85.19 333 ARG A CA 1
ATOM 2637 C C . ARG A 1 333 ? 8.114 0.769 -30.883 1.00 85.19 333 ARG A C 1
ATOM 2639 O O . ARG A 1 333 ? 9.023 0.813 -31.708 1.00 85.19 333 ARG A O 1
ATOM 2646 N N . LEU A 1 334 ? 7.392 -0.329 -30.655 1.00 87.31 334 LEU A N 1
ATOM 2647 C CA . LEU A 1 334 ? 7.613 -1.583 -31.373 1.00 87.31 334 LEU A CA 1
ATOM 2648 C C . LEU A 1 334 ? 7.313 -1.438 -32.870 1.00 87.31 334 LEU A C 1
ATOM 2650 O O . LEU A 1 334 ? 8.108 -1.891 -33.684 1.00 87.31 334 LEU A O 1
ATOM 2654 N N . ARG A 1 335 ? 6.227 -0.747 -33.244 1.00 87.38 335 ARG A N 1
ATOM 2655 C CA . ARG A 1 335 ? 5.908 -0.453 -34.653 1.00 87.38 335 ARG A CA 1
ATOM 2656 C C . ARG A 1 335 ? 6.990 0.383 -35.330 1.00 87.38 335 ARG A C 1
ATOM 2658 O O . ARG A 1 335 ? 7.363 0.079 -36.455 1.00 87.38 335 ARG A O 1
ATOM 2665 N N . LEU A 1 336 ? 7.521 1.405 -34.655 1.00 87.12 336 LEU A N 1
ATOM 2666 C CA . LEU A 1 336 ? 8.610 2.230 -35.191 1.00 87.12 336 LEU A CA 1
ATOM 2667 C C . LEU A 1 336 ? 9.904 1.425 -35.377 1.00 87.12 336 LEU A C 1
ATOM 2669 O O . LEU A 1 336 ? 10.594 1.597 -36.380 1.00 87.12 336 LEU A O 1
ATOM 2673 N N . LEU A 1 337 ? 10.229 0.533 -34.436 1.00 83.75 337 LEU A N 1
ATOM 2674 C CA . LEU A 1 337 ? 11.367 -0.381 -34.567 1.00 83.75 337 LEU A CA 1
ATOM 2675 C C . LEU A 1 337 ? 11.160 -1.387 -35.704 1.00 83.75 337 LEU A C 1
ATOM 2677 O O . LEU A 1 337 ? 12.078 -1.581 -36.495 1.00 83.75 337 LEU A O 1
ATOM 2681 N N . GLY A 1 338 ? 9.960 -1.963 -35.820 1.00 83.44 338 GLY A N 1
ATOM 2682 C CA . GLY A 1 338 ? 9.577 -2.838 -36.928 1.00 83.44 338 GLY A CA 1
ATOM 2683 C C . GLY A 1 338 ? 9.722 -2.136 -38.276 1.00 83.44 338 GLY A C 1
ATOM 2684 O O . GLY A 1 338 ? 10.444 -2.619 -39.134 1.00 83.44 338 GLY A O 1
ATOM 2685 N N . GLY A 1 339 ? 9.178 -0.924 -38.415 1.00 80.62 339 GLY A N 1
ATOM 2686 C CA . GLY A 1 339 ? 9.321 -0.132 -39.639 1.00 80.62 339 GLY A CA 1
ATOM 2687 C C . GLY A 1 339 ? 10.773 0.227 -39.976 1.00 80.62 339 GLY A C 1
ATOM 2688 O O . GLY A 1 339 ? 11.141 0.256 -41.147 1.00 80.62 339 GLY A O 1
ATOM 2689 N N . ARG A 1 340 ? 11.633 0.461 -38.973 1.00 81.12 340 ARG A N 1
ATOM 2690 C CA . ARG A 1 340 ? 13.081 0.646 -39.184 1.00 81.12 340 ARG A CA 1
ATOM 2691 C C . ARG A 1 340 ? 13.767 -0.636 -39.651 1.00 81.12 340 ARG A C 1
ATOM 2693 O O . ARG A 1 340 ? 14.587 -0.572 -40.560 1.00 81.12 340 ARG A O 1
ATOM 2700 N N . LEU A 1 341 ? 13.440 -1.776 -39.044 1.00 79.06 341 LEU A N 1
ATOM 2701 C CA . LEU A 1 341 ? 13.936 -3.089 -39.462 1.00 79.06 341 LEU A CA 1
ATOM 2702 C C . LEU A 1 341 ? 13.505 -3.406 -40.898 1.00 79.06 341 LEU A C 1
ATOM 2704 O O . LEU A 1 341 ? 14.349 -3.761 -41.716 1.00 79.06 341 LEU A O 1
ATOM 2708 N N . ASP A 1 342 ? 12.235 -3.179 -41.229 1.00 77.50 342 ASP A N 1
ATOM 2709 C CA . ASP A 1 342 ? 11.702 -3.343 -42.582 1.00 77.50 342 ASP A CA 1
ATOM 2710 C C . ASP A 1 342 ? 12.395 -2.400 -43.564 1.00 77.50 342 ASP A C 1
ATOM 2712 O O . ASP A 1 342 ? 12.771 -2.803 -44.664 1.00 77.50 342 ASP A O 1
ATOM 2716 N N . ALA A 1 343 ? 12.645 -1.150 -43.164 1.00 72.06 343 ALA A N 1
ATOM 2717 C CA . ALA A 1 343 ? 13.354 -0.198 -44.003 1.00 72.06 343 ALA A CA 1
ATOM 2718 C C . ALA A 1 343 ? 14.818 -0.588 -44.257 1.00 72.06 343 ALA A C 1
ATOM 2720 O O . ALA A 1 343 ? 15.334 -0.259 -45.325 1.00 72.06 343 ALA A O 1
ATOM 2721 N N . LEU A 1 344 ? 15.460 -1.287 -43.320 1.00 76.00 344 LEU A N 1
ATOM 2722 C CA . LEU A 1 344 ? 16.825 -1.807 -43.440 1.00 76.00 344 LEU A CA 1
ATOM 2723 C C . LEU A 1 344 ? 16.885 -3.215 -44.057 1.00 76.00 344 LEU A C 1
ATOM 2725 O O . LEU A 1 344 ? 17.979 -3.740 -44.268 1.00 76.00 344 LEU A O 1
ATOM 2729 N N . SER A 1 345 ? 15.739 -3.833 -44.363 1.00 80.50 345 SER A N 1
ATOM 2730 C CA . SER A 1 345 ? 15.692 -5.152 -44.990 1.00 80.50 345 SER A CA 1
ATOM 2731 C C . SER A 1 345 ? 16.410 -5.123 -46.347 1.00 80.50 345 SER A C 1
ATOM 2733 O O . SER A 1 345 ? 16.086 -4.272 -47.183 1.00 80.50 345 SER A O 1
ATOM 2735 N N . PRO A 1 346 ? 17.341 -6.060 -46.627 1.00 76.50 346 PRO A N 1
ATOM 2736 C CA . PRO A 1 346 ? 18.000 -6.160 -47.929 1.00 76.50 346 PRO A CA 1
ATOM 2737 C C . PRO A 1 346 ? 17.006 -6.190 -49.092 1.00 76.50 346 PRO A C 1
ATOM 2739 O O . PRO A 1 346 ? 17.236 -5.553 -50.114 1.00 76.50 346 PRO A O 1
ATOM 2742 N N . LEU A 1 347 ? 15.861 -6.854 -48.914 1.00 78.00 347 LEU A N 1
ATOM 2743 C CA . LEU A 1 347 ? 14.809 -6.915 -49.924 1.00 78.00 347 LEU A CA 1
ATOM 2744 C C . LEU A 1 347 ? 14.129 -5.554 -50.140 1.00 78.00 347 LEU A C 1
ATOM 2746 O O . LEU A 1 347 ? 13.877 -5.168 -51.277 1.00 78.00 347 LEU A O 1
ATOM 2750 N N . ALA A 1 348 ? 13.872 -4.797 -49.068 1.00 76.88 348 ALA A N 1
ATOM 2751 C CA . ALA A 1 348 ? 13.318 -3.448 -49.174 1.00 76.88 348 ALA A CA 1
ATOM 2752 C C . ALA A 1 348 ? 14.301 -2.486 -49.857 1.00 76.88 348 ALA A C 1
ATOM 2754 O O . ALA A 1 348 ? 13.886 -1.657 -50.662 1.00 76.88 348 ALA A O 1
ATOM 2755 N N . THR A 1 349 ? 15.602 -2.620 -49.588 1.00 79.00 349 THR A N 1
ATOM 2756 C CA . THR A 1 349 ? 16.656 -1.877 -50.293 1.00 79.00 349 THR A CA 1
ATOM 2757 C C . THR A 1 349 ? 16.668 -2.217 -51.781 1.00 79.00 349 THR A C 1
ATOM 2759 O O . THR A 1 349 ? 16.639 -1.313 -52.609 1.00 79.00 349 THR A O 1
ATOM 2762 N N . LEU A 1 350 ? 16.610 -3.499 -52.142 1.00 84.50 350 LEU A N 1
ATOM 2763 C CA . LEU A 1 350 ? 16.539 -3.922 -53.541 1.00 84.50 350 LEU A CA 1
ATOM 2764 C C . LEU A 1 350 ? 15.267 -3.417 -54.255 1.00 84.50 350 LEU A C 1
ATOM 2766 O O . LEU A 1 350 ? 15.331 -2.961 -55.394 1.00 84.50 350 LEU A O 1
ATOM 2770 N N . ASN A 1 351 ? 14.116 -3.411 -53.573 1.00 83.62 351 ASN A N 1
ATOM 2771 C CA . ASN A 1 351 ? 12.858 -2.870 -54.107 1.00 83.62 351 ASN A CA 1
ATOM 2772 C C . ASN A 1 351 ? 12.869 -1.343 -54.306 1.00 83.62 351 ASN A C 1
ATOM 2774 O O . ASN A 1 351 ? 12.027 -0.823 -55.032 1.00 83.62 351 ASN A O 1
ATOM 2778 N N . ARG A 1 352 ? 13.815 -0.610 -53.702 1.00 83.94 352 ARG A N 1
ATOM 2779 C CA . ARG A 1 352 ? 14.003 0.838 -53.925 1.00 83.94 352 ARG A CA 1
ATOM 2780 C C . ARG A 1 352 ? 14.854 1.161 -55.158 1.00 83.94 352 ARG A C 1
ATOM 2782 O O . ARG A 1 352 ? 15.208 2.317 -55.355 1.00 83.94 352 ARG A O 1
ATOM 2789 N N . GLY A 1 353 ? 15.188 0.158 -55.971 1.00 81.94 353 GLY A N 1
ATOM 2790 C CA . GLY A 1 353 ? 15.970 0.336 -57.196 1.00 81.94 353 GLY A CA 1
ATOM 2791 C C . GLY A 1 353 ? 17.476 0.147 -57.016 1.00 81.94 353 GLY A C 1
ATOM 2792 O O . GLY A 1 353 ? 18.239 0.458 -57.926 1.00 81.94 353 GLY A O 1
ATOM 2793 N N . TYR A 1 354 ? 17.916 -0.378 -55.869 1.00 86.69 354 TYR A N 1
ATOM 2794 C CA . TYR A 1 354 ? 19.298 -0.821 -55.689 1.00 86.69 354 TYR A CA 1
ATOM 2795 C C . TYR A 1 354 ? 19.474 -2.258 -56.194 1.00 86.69 354 TYR A C 1
ATOM 2797 O O . TYR A 1 354 ? 18.531 -3.049 -56.209 1.00 86.69 354 TYR A O 1
ATOM 2805 N N . ALA A 1 355 ? 20.705 -2.616 -56.553 1.00 88.25 355 ALA A N 1
ATOM 2806 C CA . ALA A 1 355 ? 21.076 -3.968 -56.952 1.00 88.25 355 ALA A CA 1
ATOM 2807 C C . ALA A 1 355 ? 22.266 -4.462 -56.125 1.00 88.25 355 ALA A C 1
ATOM 2809 O O . ALA A 1 355 ? 23.164 -3.686 -55.797 1.00 88.25 355 ALA A O 1
ATOM 2810 N N . ILE A 1 356 ? 22.303 -5.760 -55.820 1.00 88.81 356 ILE A N 1
ATOM 2811 C CA . ILE A 1 356 ? 23.512 -6.408 -55.297 1.00 88.81 356 ILE A CA 1
ATOM 2812 C C . ILE A 1 356 ? 24.216 -7.072 -56.472 1.00 88.81 356 ILE A C 1
ATOM 2814 O O . ILE A 1 356 ? 23.680 -8.008 -57.065 1.00 88.81 356 ILE A O 1
ATOM 2818 N N . LEU A 1 357 ? 25.419 -6.597 -56.784 1.00 90.75 357 LEU A N 1
ATOM 2819 C CA . LEU A 1 357 ? 26.256 -7.177 -57.826 1.00 90.75 357 LEU A CA 1
ATOM 2820 C C . LEU A 1 357 ? 27.096 -8.315 -57.252 1.00 90.75 357 LEU A C 1
ATOM 2822 O O . LEU A 1 357 ? 27.752 -8.158 -56.219 1.00 90.75 357 LEU A O 1
ATOM 2826 N N . ARG A 1 358 ? 27.085 -9.459 -57.934 1.00 91.25 358 ARG A N 1
ATOM 2827 C CA . ARG A 1 358 ? 27.904 -10.626 -57.601 1.00 91.25 358 ARG A CA 1
ATOM 2828 C C . ARG A 1 358 ? 28.676 -11.114 -58.809 1.00 91.25 358 ARG A C 1
ATOM 2830 O O . ARG A 1 358 ? 28.173 -11.074 -59.929 1.00 91.25 358 ARG A O 1
ATOM 2837 N N . ARG A 1 359 ? 29.872 -11.637 -58.575 1.00 90.38 359 ARG A N 1
ATOM 2838 C CA . ARG A 1 359 ? 30.642 -12.342 -59.593 1.00 90.38 359 ARG A CA 1
ATOM 2839 C C . ARG A 1 359 ? 30.144 -13.796 -59.677 1.00 90.38 359 ARG A C 1
ATOM 2841 O O . ARG A 1 359 ? 30.159 -14.485 -58.661 1.00 90.38 359 ARG A O 1
ATOM 2848 N N . PRO A 1 360 ? 29.696 -14.296 -60.843 1.00 85.75 360 PRO A N 1
ATOM 2849 C CA . PRO A 1 360 ? 29.128 -15.642 -60.959 1.00 85.75 360 PRO A CA 1
ATOM 2850 C C . PRO A 1 360 ? 30.124 -16.773 -60.683 1.00 85.75 360 PRO A C 1
ATOM 2852 O O . PRO A 1 360 ? 29.706 -17.863 -60.313 1.00 85.75 360 PRO A O 1
ATOM 2855 N N . ALA A 1 361 ? 31.423 -16.526 -60.878 1.00 82.62 361 ALA A N 1
ATOM 2856 C CA . ALA A 1 361 ? 32.464 -17.544 -60.746 1.00 82.62 361 ALA A CA 1
ATOM 2857 C C . ALA A 1 361 ? 32.683 -18.007 -59.293 1.00 82.62 361 ALA A C 1
ATOM 2859 O O . ALA A 1 361 ? 32.882 -19.193 -59.056 1.00 82.62 361 ALA A O 1
ATOM 2860 N N . ASP A 1 362 ? 32.641 -17.079 -58.333 1.00 85.25 362 ASP A N 1
ATOM 2861 C CA . ASP A 1 362 ? 32.967 -17.315 -56.917 1.00 85.25 362 ASP A CA 1
ATOM 2862 C C . ASP A 1 362 ? 31.872 -16.818 -55.949 1.00 85.25 362 ASP A C 1
ATOM 2864 O O . ASP A 1 362 ? 31.945 -17.044 -54.742 1.00 85.25 362 ASP A O 1
ATOM 2868 N N . GLY A 1 363 ? 30.837 -16.145 -56.462 1.00 84.31 363 GLY A N 1
ATOM 2869 C CA . GLY A 1 363 ? 29.759 -15.559 -55.670 1.00 84.31 363 GLY A CA 1
ATOM 2870 C C . GLY A 1 363 ? 30.150 -14.284 -54.916 1.00 84.31 363 GLY A C 1
ATOM 2871 O O . GLY A 1 363 ? 29.341 -13.792 -54.121 1.00 84.31 363 GLY A O 1
ATOM 2872 N N . ALA A 1 364 ? 31.347 -13.734 -55.144 1.00 88.19 364 ALA A N 1
ATOM 2873 C CA . ALA A 1 364 ? 31.838 -12.560 -54.432 1.00 88.19 364 ALA A CA 1
ATOM 2874 C C . ALA A 1 364 ? 30.960 -11.331 -54.711 1.00 88.19 364 ALA A C 1
ATOM 2876 O O . ALA A 1 364 ? 30.605 -11.054 -55.856 1.00 88.19 364 ALA A O 1
ATOM 2877 N N . ILE A 1 365 ? 30.611 -10.579 -53.662 1.00 90.88 365 ILE A N 1
ATOM 2878 C CA . ILE A 1 365 ? 29.838 -9.333 -53.780 1.00 90.88 365 ILE A CA 1
ATOM 2879 C C . ILE A 1 365 ? 30.784 -8.193 -54.150 1.00 90.88 365 ILE A C 1
ATOM 2881 O O . ILE A 1 365 ? 31.731 -7.917 -53.412 1.00 90.88 365 ILE A O 1
ATOM 2885 N N . LEU A 1 366 ? 30.478 -7.488 -55.237 1.00 89.06 366 LEU A N 1
ATOM 2886 C CA . LEU A 1 366 ? 31.214 -6.298 -55.651 1.00 89.06 366 LEU A CA 1
ATOM 2887 C C . LEU A 1 366 ? 30.744 -5.114 -54.800 1.00 89.06 366 LEU A C 1
ATOM 2889 O O . LEU A 1 366 ? 29.551 -4.805 -54.772 1.00 89.06 366 LEU A O 1
ATOM 2893 N N . ARG A 1 367 ? 31.663 -4.455 -54.088 1.00 87.81 367 ARG A N 1
ATOM 2894 C CA . ARG A 1 367 ? 31.345 -3.325 -53.194 1.00 87.81 367 ARG A CA 1
ATOM 2895 C C . ARG A 1 367 ? 31.875 -1.994 -53.714 1.00 87.81 367 ARG A C 1
ATOM 2897 O O . ARG A 1 367 ? 31.386 -0.945 -53.305 1.00 87.81 367 ARG A O 1
ATOM 2904 N N . ARG A 1 368 ? 32.878 -2.025 -54.589 1.00 87.06 368 ARG A N 1
ATOM 2905 C CA . ARG A 1 368 ? 33.523 -0.863 -55.207 1.00 87.06 368 ARG A CA 1
ATOM 2906 C C . ARG A 1 368 ? 33.701 -1.117 -56.699 1.00 87.06 368 ARG A C 1
ATOM 2908 O O . ARG A 1 368 ? 33.850 -2.257 -57.122 1.00 87.06 368 ARG A O 1
ATOM 2915 N N . ALA A 1 369 ? 33.764 -0.043 -57.482 1.00 84.00 369 ALA A N 1
ATOM 2916 C CA . ALA A 1 369 ? 33.951 -0.124 -58.931 1.00 84.00 369 ALA A CA 1
ATOM 2917 C C . ALA A 1 369 ? 35.214 -0.917 -59.329 1.00 84.00 369 ALA A C 1
ATOM 2919 O O . ALA A 1 369 ? 35.175 -1.688 -60.277 1.00 84.00 369 ALA A O 1
ATOM 2920 N N . GLY A 1 370 ? 36.306 -0.795 -58.563 1.00 82.19 370 GLY A N 1
ATOM 2921 C CA . GLY A 1 370 ? 37.556 -1.527 -58.805 1.00 82.19 370 GLY A CA 1
ATOM 2922 C C . GLY A 1 370 ? 37.540 -3.013 -58.425 1.00 82.19 370 GLY A C 1
ATOM 2923 O O . GLY A 1 370 ? 38.553 -3.679 -58.606 1.00 82.19 370 GLY A O 1
ATOM 2924 N N . ASP A 1 371 ? 36.432 -3.540 -57.893 1.00 84.69 371 ASP A N 1
ATOM 2925 C CA . ASP A 1 371 ? 36.306 -4.971 -57.587 1.00 84.69 371 ASP A CA 1
ATOM 2926 C C . ASP A 1 371 ? 35.972 -5.811 -58.853 1.00 84.69 371 ASP A C 1
ATOM 2928 O O . ASP A 1 371 ? 35.823 -7.034 -58.768 1.00 84.69 371 ASP A O 1
ATOM 2932 N N . ALA A 1 372 ? 35.857 -5.175 -60.026 1.00 85.44 372 ALA A N 1
ATOM 2933 C CA . ALA A 1 372 ? 35.710 -5.819 -61.332 1.00 85.44 372 ALA A CA 1
ATOM 2934 C C . ALA A 1 372 ? 36.405 -5.024 -62.448 1.00 85.44 372 ALA A C 1
ATOM 2936 O O . ALA A 1 372 ? 36.779 -3.866 -62.257 1.00 85.44 372 ALA A O 1
ATOM 2937 N N . ALA A 1 373 ? 36.572 -5.654 -63.610 1.00 87.06 373 ALA A N 1
ATOM 2938 C CA . ALA A 1 373 ? 37.186 -5.086 -64.805 1.00 87.06 373 ALA A CA 1
ATOM 2939 C C . ALA A 1 373 ? 36.225 -5.100 -66.009 1.00 87.06 373 ALA A C 1
ATOM 2941 O O . ALA A 1 373 ? 35.188 -5.763 -66.006 1.00 87.06 373 ALA A O 1
ATOM 2942 N N . ALA A 1 374 ? 36.567 -4.349 -67.060 1.00 88.25 374 ALA A N 1
ATOM 2943 C CA . ALA A 1 374 ? 35.847 -4.425 -68.329 1.00 88.25 374 ALA A CA 1
ATOM 2944 C C . ALA A 1 374 ? 35.974 -5.838 -68.935 1.00 88.25 374 ALA A C 1
ATOM 2946 O O . ALA A 1 374 ? 37.066 -6.401 -68.956 1.00 88.25 374 ALA A O 1
ATOM 2947 N N . GLY A 1 375 ? 34.860 -6.393 -69.414 1.00 86.88 375 GLY A N 1
ATOM 2948 C CA . GLY A 1 375 ? 34.723 -7.773 -69.887 1.00 86.88 375 GLY A CA 1
ATOM 2949 C C . GLY A 1 375 ? 34.246 -8.766 -68.818 1.00 86.88 375 GLY A C 1
ATOM 2950 O O . GLY A 1 375 ? 33.847 -9.878 -69.162 1.00 86.88 375 GLY A O 1
ATOM 2951 N N . ASP A 1 376 ? 34.226 -8.388 -67.533 1.00 89.12 376 ASP A N 1
ATOM 2952 C CA . ASP A 1 376 ? 33.739 -9.279 -66.476 1.00 89.12 376 ASP A CA 1
ATOM 2953 C C . ASP A 1 376 ? 32.219 -9.482 -66.570 1.00 89.12 376 ASP A C 1
ATOM 2955 O O . ASP A 1 376 ? 31.437 -8.532 -66.703 1.00 89.12 376 ASP A O 1
ATOM 2959 N N . LEU A 1 377 ? 31.785 -10.737 -66.414 1.00 91.56 377 LEU A N 1
ATOM 2960 C CA . LEU A 1 377 ? 30.378 -11.076 -66.217 1.00 91.56 377 LEU A CA 1
ATOM 2961 C C . LEU A 1 377 ? 29.988 -10.888 -64.750 1.00 91.56 377 LEU A C 1
ATOM 2963 O O . LEU A 1 377 ? 30.638 -11.417 -63.847 1.00 91.56 377 LEU A O 1
ATOM 2967 N N . VAL A 1 378 ? 28.871 -10.204 -64.516 1.00 92.69 378 VAL A N 1
ATOM 2968 C CA . VAL A 1 378 ? 28.286 -9.990 -63.189 1.00 92.69 378 VAL A CA 1
ATOM 2969 C C . VAL A 1 378 ? 26.807 -10.352 -63.174 1.00 92.69 378 VAL A C 1
ATOM 2971 O O . VAL A 1 378 ? 26.102 -10.236 -64.174 1.00 92.69 378 VAL A O 1
ATOM 2974 N N . GLU A 1 379 ? 26.320 -10.794 -62.022 1.00 92.81 379 GLU A N 1
ATOM 2975 C CA . GLU A 1 379 ? 24.899 -10.995 -61.764 1.00 92.81 379 GLU A CA 1
ATOM 2976 C C . GLU A 1 379 ? 24.384 -9.862 -60.873 1.00 92.81 379 GLU A C 1
ATOM 2978 O O . GLU A 1 379 ? 24.913 -9.630 -59.784 1.00 92.81 379 GLU A O 1
ATOM 2983 N N . ALA A 1 380 ? 23.352 -9.156 -61.331 1.00 91.69 380 ALA A N 1
ATOM 2984 C CA . ALA A 1 380 ? 22.659 -8.134 -60.562 1.00 91.69 380 ALA A CA 1
ATOM 2985 C C . ALA A 1 380 ? 21.392 -8.730 -59.944 1.00 91.69 380 ALA A C 1
ATOM 2987 O O . ALA A 1 380 ? 20.424 -9.036 -60.644 1.00 91.69 380 ALA A O 1
ATOM 2988 N N . LEU A 1 381 ? 21.397 -8.889 -58.623 1.00 90.06 381 LEU A N 1
ATOM 2989 C CA . LEU A 1 381 ? 20.207 -9.250 -57.864 1.00 90.06 381 LEU A CA 1
ATOM 2990 C C . LEU A 1 381 ? 19.376 -7.990 -57.611 1.00 90.06 381 LEU A C 1
ATOM 2992 O O . LEU A 1 381 ? 19.878 -7.043 -57.006 1.00 90.06 381 LEU A O 1
ATOM 2996 N N . LEU A 1 382 ? 18.118 -8.010 -58.049 1.00 89.38 382 LEU A N 1
ATOM 2997 C CA . LEU A 1 382 ? 17.136 -6.942 -57.861 1.00 89.38 382 LEU A CA 1
ATOM 2998 C C . LEU A 1 382 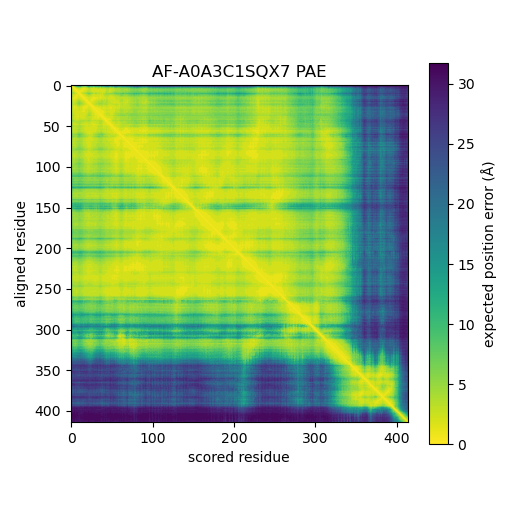? 16.036 -7.394 -56.895 1.00 89.38 382 LEU A C 1
ATOM 3000 O O . LEU A 1 382 ? 16.015 -8.540 -56.445 1.00 89.38 382 LEU A O 1
ATOM 3004 N N . GLY A 1 383 ? 15.112 -6.486 -56.572 1.00 83.31 383 GLY A N 1
ATOM 3005 C CA . GLY A 1 383 ? 14.006 -6.773 -55.652 1.00 83.31 383 GLY A CA 1
ATOM 3006 C C . GLY A 1 383 ? 13.113 -7.921 -56.128 1.00 83.31 383 GLY A C 1
ATOM 3007 O O . GLY A 1 383 ? 12.623 -8.710 -55.322 1.00 83.31 383 GLY A O 1
ATOM 3008 N N . GLN A 1 384 ? 12.978 -8.062 -57.450 1.00 85.88 384 GLN A N 1
ATOM 3009 C CA . GLN A 1 384 ? 12.329 -9.188 -58.110 1.00 85.88 384 GLN A CA 1
ATOM 3010 C C . GLN A 1 384 ? 13.189 -9.650 -59.292 1.00 85.88 384 GLN A C 1
ATOM 3012 O O . GLN A 1 384 ? 13.335 -8.939 -60.282 1.00 85.88 384 GLN A O 1
ATOM 3017 N N . GLY A 1 385 ? 13.757 -10.851 -59.187 1.00 87.44 385 GLY A N 1
ATOM 3018 C CA . GLY A 1 385 ? 14.548 -11.460 -60.256 1.00 87.44 385 GLY A CA 1
ATOM 3019 C C . GLY A 1 385 ? 16.031 -11.077 -60.261 1.00 87.44 385 GLY A C 1
ATOM 3020 O O . GLY A 1 385 ? 16.560 -10.454 -59.336 1.00 87.44 385 GLY A O 1
ATOM 3021 N N . ARG A 1 386 ? 16.728 -11.538 -61.302 1.00 91.75 386 ARG A N 1
ATOM 3022 C CA . ARG A 1 386 ? 18.174 -11.375 -61.486 1.00 91.75 386 ARG A CA 1
ATOM 3023 C C . ARG A 1 386 ? 18.474 -11.050 -62.939 1.00 91.75 386 ARG A C 1
ATOM 3025 O O . ARG A 1 386 ? 17.816 -11.579 -63.831 1.00 91.75 386 ARG A O 1
ATOM 3032 N N . LEU A 1 387 ? 19.484 -10.221 -63.162 1.00 91.38 387 LEU A N 1
ATOM 3033 C CA . LEU A 1 387 ? 20.014 -9.930 -64.489 1.00 91.38 387 LEU A CA 1
ATOM 3034 C C . LEU A 1 387 ? 21.442 -10.448 -64.593 1.00 91.38 387 LEU A C 1
ATOM 3036 O O . LEU A 1 387 ? 22.221 -10.320 -63.650 1.00 91.38 387 LEU A O 1
ATOM 3040 N N . ARG A 1 388 ? 21.790 -10.993 -65.757 1.00 91.00 388 ARG A N 1
ATOM 3041 C CA . ARG A 1 388 ? 23.171 -11.322 -66.104 1.00 91.00 388 ARG A CA 1
ATOM 3042 C C . ARG A 1 388 ? 23.705 -10.221 -67.008 1.00 91.00 388 ARG A C 1
ATOM 3044 O O . ARG A 1 388 ? 23.117 -9.948 -68.050 1.00 91.00 388 ARG A O 1
ATOM 3051 N N . CYS A 1 389 ? 24.792 -9.595 -66.589 1.00 90.88 389 CYS A N 1
ATOM 3052 C CA . CYS A 1 389 ? 25.342 -8.403 -67.214 1.00 90.88 389 CYS A CA 1
ATOM 3053 C C . CYS A 1 389 ? 26.823 -8.610 -67.539 1.00 90.88 389 CYS A C 1
ATOM 3055 O O . CYS A 1 389 ? 27.513 -9.372 -66.865 1.00 90.88 389 CYS A O 1
ATOM 3057 N N . GLU A 1 390 ? 27.315 -7.883 -68.536 1.00 92.38 390 GLU A N 1
ATOM 3058 C CA . GLU A 1 390 ? 28.738 -7.771 -68.856 1.00 92.38 390 GLU A CA 1
ATOM 3059 C C . GLU A 1 390 ? 29.180 -6.323 -68.629 1.00 92.38 390 GLU A C 1
ATOM 3061 O O . GLU A 1 390 ? 28.506 -5.381 -69.064 1.00 92.38 390 GLU A O 1
ATOM 3066 N N . ILE A 1 391 ? 30.290 -6.129 -67.920 1.00 89.81 391 ILE A N 1
ATOM 3067 C CA . ILE A 1 391 ? 30.824 -4.795 -67.643 1.00 89.81 391 ILE A CA 1
ATOM 3068 C C . ILE A 1 391 ? 31.542 -4.284 -68.889 1.00 89.81 391 ILE A C 1
ATOM 3070 O O . ILE A 1 391 ? 32.597 -4.784 -69.255 1.00 89.81 391 ILE A O 1
ATOM 3074 N N . LYS A 1 392 ? 31.013 -3.234 -69.522 1.00 90.31 392 LYS A N 1
ATOM 3075 C CA . LYS A 1 392 ? 31.667 -2.617 -70.690 1.00 90.31 392 LYS A CA 1
ATOM 3076 C C . LYS A 1 392 ? 32.839 -1.706 -70.320 1.00 90.31 392 LYS A C 1
ATOM 3078 O O . LYS A 1 392 ? 33.811 -1.634 -71.061 1.00 90.31 392 LYS A O 1
ATOM 3083 N N . ALA A 1 393 ? 32.736 -0.993 -69.199 1.00 85.69 393 ALA A N 1
ATOM 3084 C CA . ALA A 1 393 ? 33.760 -0.075 -68.708 1.00 85.69 393 ALA A CA 1
ATOM 3085 C C . ALA A 1 393 ? 33.586 0.175 -67.202 1.00 85.69 393 ALA A C 1
ATOM 3087 O O . ALA A 1 393 ? 32.467 0.128 -66.689 1.00 85.69 393 ALA A O 1
ATOM 3088 N N . VAL A 1 394 ? 34.686 0.480 -66.509 1.00 84.44 394 VAL A N 1
ATOM 3089 C CA . VAL A 1 394 ? 34.700 0.864 -65.089 1.00 84.44 394 VAL A CA 1
ATOM 3090 C C . VAL A 1 394 ? 35.107 2.331 -64.995 1.00 84.44 394 VAL A C 1
ATOM 3092 O O . VAL A 1 394 ? 36.236 2.682 -65.330 1.00 84.44 394 VAL A O 1
ATOM 3095 N N . LEU A 1 395 ? 34.184 3.186 -64.558 1.00 82.94 395 LEU A N 1
ATOM 3096 C CA . LEU A 1 395 ? 34.399 4.631 -64.429 1.00 82.94 395 LEU A CA 1
ATOM 3097 C C . LEU A 1 395 ? 34.708 4.990 -62.968 1.00 82.94 395 LEU A C 1
ATOM 3099 O O . LEU A 1 395 ? 34.162 4.375 -62.047 1.00 82.94 395 LEU A O 1
ATOM 3103 N N . ARG A 1 396 ? 35.588 5.971 -62.733 1.00 71.81 396 ARG A N 1
ATOM 3104 C CA . ARG A 1 396 ? 35.881 6.465 -61.377 1.00 71.81 396 ARG A CA 1
ATOM 3105 C C . ARG A 1 396 ? 34.796 7.448 -60.934 1.00 71.81 396 ARG A C 1
ATOM 3107 O O . ARG A 1 396 ? 34.198 8.134 -61.753 1.00 71.81 396 ARG A O 1
ATOM 3114 N N . ALA A 1 397 ? 34.528 7.494 -59.629 1.00 63.22 397 ALA A N 1
ATOM 3115 C CA . ALA A 1 397 ? 33.420 8.272 -59.064 1.00 63.22 397 ALA A CA 1
ATOM 3116 C C . ALA A 1 397 ? 33.493 9.778 -59.385 1.00 63.22 397 ALA A C 1
ATOM 3118 O O . ALA A 1 397 ? 32.446 10.401 -59.549 1.00 63.22 397 ALA A O 1
ATOM 3119 N N . ASP A 1 398 ? 34.701 10.325 -59.539 1.00 57.62 398 ASP A N 1
ATOM 3120 C CA . ASP A 1 398 ? 34.923 11.739 -59.866 1.00 57.62 398 ASP A CA 1
ATOM 3121 C C . ASP A 1 398 ? 34.444 12.113 -61.283 1.00 57.62 398 ASP A C 1
ATOM 3123 O O . ASP A 1 398 ? 34.150 13.277 -61.540 1.00 57.62 398 ASP A O 1
ATOM 3127 N N . ASP A 1 399 ? 34.278 11.132 -62.177 1.00 54.56 399 ASP A N 1
ATOM 3128 C CA . ASP A 1 399 ? 33.840 11.352 -63.562 1.00 54.56 399 ASP A CA 1
ATOM 3129 C C . ASP A 1 399 ? 32.315 11.189 -63.750 1.00 54.56 399 ASP A C 1
ATOM 3131 O O . ASP A 1 399 ? 31.781 11.522 -64.807 1.00 54.56 399 ASP A O 1
ATOM 3135 N N . ALA A 1 400 ? 31.592 10.653 -62.754 1.00 54.44 400 ALA A N 1
ATOM 3136 C CA . ALA A 1 400 ? 30.218 10.155 -62.932 1.00 54.44 400 ALA A CA 1
ATOM 3137 C C . ALA A 1 400 ? 29.122 10.963 -62.210 1.00 54.44 400 ALA A C 1
ATOM 3139 O O . ALA A 1 400 ? 27.952 10.886 -62.585 1.00 54.44 400 ALA A O 1
ATOM 3140 N N . LEU A 1 401 ? 29.465 11.736 -61.179 1.00 49.16 401 LEU A N 1
ATOM 3141 C CA . LEU A 1 401 ? 28.527 12.575 -60.430 1.00 49.16 401 LEU A CA 1
ATOM 3142 C C . LEU A 1 401 ? 29.044 14.009 -60.506 1.00 49.16 401 LEU A C 1
ATOM 3144 O O . LEU A 1 401 ? 30.023 14.324 -59.847 1.00 49.16 401 LEU A O 1
ATOM 3148 N N . GLY A 1 402 ? 28.416 14.874 -61.304 1.00 45.56 402 GLY A N 1
ATOM 3149 C CA . GLY A 1 402 ? 28.827 16.270 -61.527 1.00 45.56 402 GLY A CA 1
ATOM 3150 C C . GLY A 1 402 ? 28.733 17.204 -60.305 1.00 45.56 402 GLY A C 1
ATOM 3151 O O . GLY A 1 402 ? 28.213 18.308 -60.421 1.00 45.56 402 GLY A O 1
ATOM 3152 N N . PHE A 1 403 ? 29.215 16.786 -59.134 1.00 42.19 403 PHE A N 1
ATOM 3153 C CA . PHE A 1 403 ? 29.399 17.612 -57.947 1.00 42.19 403 PHE A CA 1
ATOM 3154 C C . PHE A 1 403 ? 30.879 17.972 -57.804 1.00 42.19 403 PHE A C 1
ATOM 3156 O O . PHE A 1 403 ? 31.683 17.201 -57.283 1.00 42.19 403 PHE A O 1
ATOM 3163 N N . SER A 1 404 ? 31.240 19.183 -58.222 1.00 40.66 404 SER A N 1
ATOM 3164 C CA . SER A 1 404 ? 32.514 19.795 -57.850 1.00 40.66 404 SER A CA 1
ATOM 3165 C C . SER A 1 404 ? 32.535 20.049 -56.337 1.00 40.66 404 SER A C 1
ATOM 3167 O O . SER A 1 404 ? 31.787 20.888 -55.835 1.00 40.66 404 SER A O 1
ATOM 3169 N N . SER A 1 405 ? 33.386 19.342 -55.597 1.00 39.25 405 SER A N 1
ATOM 3170 C CA . SER A 1 405 ? 33.691 19.668 -54.200 1.00 39.25 405 SER A CA 1
ATOM 3171 C C . SER A 1 405 ? 34.648 20.868 -54.148 1.00 39.25 405 SER A C 1
ATOM 3173 O O . SER A 1 405 ? 35.752 20.762 -54.686 1.00 39.25 405 SER A O 1
ATOM 3175 N N . PRO A 1 406 ? 34.315 21.991 -53.481 1.00 43.91 406 PRO A N 1
ATOM 3176 C CA . PRO A 1 406 ? 35.316 22.985 -53.138 1.00 43.91 406 PRO A CA 1
ATOM 3177 C C . PRO A 1 406 ? 36.033 22.512 -51.869 1.00 43.91 406 PRO A C 1
ATOM 3179 O O . PRO A 1 406 ? 35.574 22.731 -50.750 1.00 43.91 406 PRO A O 1
ATOM 3182 N N . ARG A 1 407 ? 37.176 21.840 -52.029 1.00 40.12 407 ARG A N 1
ATOM 3183 C CA . ARG A 1 407 ? 38.148 21.716 -50.937 1.00 40.12 407 ARG A CA 1
ATOM 3184 C C . ARG A 1 407 ? 38.991 22.988 -50.896 1.00 40.12 407 ARG A C 1
ATOM 3186 O O . ARG A 1 407 ? 40.025 23.063 -51.548 1.00 40.12 407 ARG A O 1
ATOM 3193 N N . SER A 1 408 ? 38.564 23.973 -50.112 1.00 42.41 408 SER A N 1
ATOM 3194 C CA . SER A 1 408 ? 39.478 24.963 -49.538 1.00 42.41 408 SER A CA 1
ATOM 3195 C C . SER A 1 408 ? 39.855 24.501 -48.132 1.00 42.41 408 SER A C 1
ATOM 3197 O O . SER A 1 408 ? 39.013 24.435 -47.237 1.00 42.41 408 SER A O 1
ATOM 3199 N N . SER A 1 409 ? 41.118 24.137 -47.960 1.00 42.47 409 SER A N 1
ATOM 3200 C CA . SER A 1 409 ? 41.764 23.837 -46.684 1.00 42.47 409 SER A CA 1
ATOM 3201 C C . SER A 1 409 ? 41.681 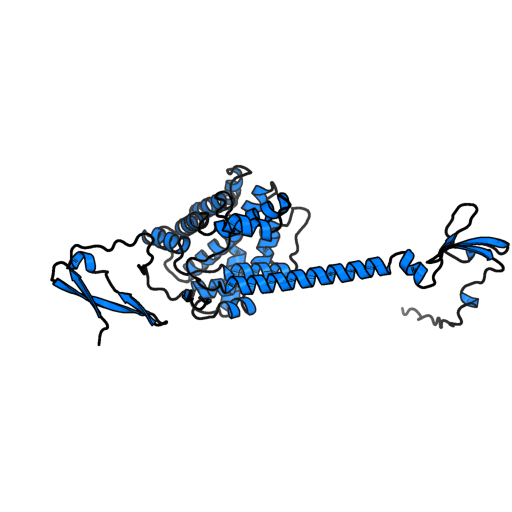25.044 -45.735 1.00 42.47 409 SER A C 1
ATOM 3203 O O . SER A 1 409 ? 42.122 26.125 -46.126 1.00 42.47 409 SER A O 1
ATOM 3205 N N . PRO A 1 410 ? 41.202 24.902 -44.485 1.00 44.69 410 PRO A N 1
ATOM 3206 C CA . PRO A 1 410 ? 41.496 25.880 -43.451 1.00 44.69 410 PRO A CA 1
ATOM 3207 C C . PRO A 1 410 ? 42.920 25.624 -42.956 1.00 44.69 410 PRO A C 1
ATOM 3209 O O . PRO A 1 410 ? 43.245 24.527 -42.499 1.00 44.69 410 PRO A O 1
ATOM 3212 N N . GLY A 1 411 ? 43.775 26.636 -43.094 1.00 37.16 411 GLY A N 1
ATOM 3213 C CA . GLY A 1 411 ? 45.098 26.650 -42.488 1.00 37.16 411 GLY A CA 1
ATOM 3214 C C . GLY A 1 411 ? 45.014 26.463 -40.973 1.00 37.16 411 GLY A C 1
ATOM 3215 O O . GLY A 1 411 ? 44.106 26.971 -40.315 1.00 37.16 411 GLY A O 1
ATOM 3216 N N . ALA A 1 412 ? 45.976 25.720 -40.438 1.00 41.78 412 ALA A N 1
ATOM 3217 C CA . ALA A 1 412 ? 46.257 25.685 -39.013 1.00 41.78 412 ALA A CA 1
ATOM 3218 C C . ALA A 1 412 ? 46.751 27.070 -38.551 1.00 41.78 412 ALA A C 1
ATOM 3220 O O . ALA A 1 412 ? 47.623 27.634 -39.219 1.00 41.78 412 ALA A O 1
ATOM 3221 N N . PRO A 1 413 ? 46.248 27.622 -37.434 1.00 53.88 413 PRO A N 1
ATOM 3222 C CA . PRO A 1 413 ? 46.935 28.679 -36.709 1.00 53.88 413 PRO A CA 1
ATOM 3223 C C . PRO A 1 413 ? 47.838 28.093 -35.600 1.00 53.88 413 PRO A C 1
ATOM 3225 O O . PRO A 1 413 ? 47.657 26.930 -35.231 1.00 53.88 413 PRO A O 1
ATOM 3228 N N . PRO A 1 414 ? 48.822 28.884 -35.127 1.00 49.88 414 PRO A N 1
ATOM 3229 C CA . PRO A 1 414 ? 49.922 28.450 -34.260 1.00 49.88 414 PRO A CA 1
ATOM 3230 C C . PRO A 1 414 ? 49.519 28.049 -32.839 1.00 49.88 414 PRO A C 1
ATOM 3232 O O . PRO A 1 414 ? 48.500 28.575 -32.331 1.00 49.88 414 PRO A O 1
#

Radius of gyration: 33.65 Å; Cα contacts (8 Å, |Δi|>4): 479; chains: 1; bounding box: 92×53×102 Å